Protein AF-A0A522XCS1-F1 (afdb_monomer_lite)

Radius of gyration: 33.71 Å; chains: 1; bounding box: 121×77×87 Å

Sequence (457 aa):
MLNLFALNLSALKPSALKLSVLMSLMALTACANGPDGQSLEDSFAADPQLERSTPSPQPTETAAIPDAPELERLPPELPQYQPATWLETTELNGDRLRSRWQSDDPAEVIAEFYRGRLQGDNWQLDRDETEGETLQLAATGRINGQDWPLTVEIRPQNSETTGEDSTAEAENTTEIELTYPSSPSTLSQTDPEDNQTPQASPTPDNPAENPEPQATPSPPDQQPSQTTEFSDLDNVSDPLTPYVQDVAQLGILSPVQGDRFGPEEAMTRRDYARWLMQANNRFYADQSVQQLRQPRDSSEPAFQDMPRSHPDFAVVQGLAEAGIIPSPLSESPMSGNDTGSGATTALFRPDDPLLREDLLHWKVPLDVRRGLPDATVEAIEETWGFQDATRISAEALDAVLADFENGEHSNIRRVFGYTTLLQPKKPVTRAEAASSLWSFGYQDEVRSASDLIENEN

pLDDT: mean 75.57, std 25.11, range [25.02, 98.88]

Secondary structure (DSSP, 8-state):
---------------S--SSSSSSS-S----S--TTSHHHHTTSSPPTTGGG----------PPPP---TT-S--TTS---SS-EEEEEEEETTTEEEEEEEESS-HHHHHHHHHHHHTSTTEEEEEEEEETTEEEEEEEEEETTEEEEEEEEEEEEE-----SS------EEEEEEEEEESSS----------------------------PPPPPPP-----------TTGGGS-TTTHHHHHHHHHTT----SBTTB--TTSBPBHHHHHHHHHHHHHHHTTT-TTTSPPPPPTTPPPSSTTS-TTSTTHHHHHHHHHTTSS--TTTS-S------S---------TTSBPBHHHHHHHHHHHHH-SPPPP--HHHHHHHH--TTGGGS-HHHHHHHHHHHHTGGG-HHHHHH-S-S---TTSBPBHHHHHHHTTEE-SGGG-EEHHHHHHHH-

Foldseek 3Di:
DDDDDDDDDPDDDDDDDPPDPPPDPDDDPDDDDDPVPVVVVVVPDDDPVVVPDDDDDDDDDDPDPPDDDPQQDDDPPDDDDPPWAWDDWDDDPDQKIKTKIKALDDLVVVVVSCVVVQVDPFKPWPDWDDDDQKTKTWIWGQDPNATKIKIKIKHWDWDPPPDPDDPDDTRTMMMIMMMIGNDGDDPPPDDDDDDDDDDDDDDDDDDDDDDDDDDDDDDDDDDPLDLQQAPCLVVADPLLSVLLVLLSRLSLADAPDDRHRQQFDFDFLLSLLSSLLSLQCLLCVVPPVLHQDFDDPPDDQQAPQQHPPDPSNRSVSSLVCVVLADTPVPDDPPPPDPPDDDPPRDHSRRGDGQFLLSLLSNLQCSQAVDDFDQFDLVLLCVQQVAPVSVVRDNSSRSSSNSLSQLPPLRLCCSQVNRDNHSRRGDGGGSSSSSRSSQWGYGHPPIDGSVNSVVVVD

Structure (mmCIF, N/CA/C/O backbone):
data_AF-A0A522XCS1-F1
#
_entry.id   AF-A0A522XCS1-F1
#
loop_
_atom_site.group_PDB
_atom_site.id
_atom_site.type_symbol
_atom_site.label_atom_id
_atom_site.label_alt_id
_atom_site.label_comp_id
_atom_site.label_asym_id
_atom_site.label_entity_id
_atom_site.label_seq_id
_atom_site.pdbx_PDB_ins_code
_atom_site.Cartn_x
_atom_site.Cartn_y
_atom_site.Cartn_z
_atom_site.occupancy
_atom_site.B_iso_or_equiv
_atom_site.auth_seq_id
_atom_site.auth_comp_id
_atom_site.auth_asym_id
_atom_site.auth_atom_id
_atom_site.pdbx_PDB_model_num
ATOM 1 N N . MET A 1 1 ? -45.818 -23.229 41.587 1.00 43.88 1 MET A N 1
ATOM 2 C CA . MET A 1 1 ? -46.953 -23.869 40.892 1.00 43.88 1 MET A CA 1
ATOM 3 C C . MET A 1 1 ? -47.775 -22.765 40.241 1.00 43.88 1 MET A C 1
ATOM 5 O O . MET A 1 1 ? -48.538 -22.112 40.935 1.00 43.88 1 MET A O 1
ATOM 9 N N . LEU A 1 2 ? -47.555 -22.486 38.958 1.00 34.84 2 LEU A N 1
ATOM 10 C CA . LEU A 1 2 ? -48.484 -21.715 38.131 1.00 34.84 2 LEU A CA 1
ATOM 11 C C . LEU A 1 2 ? -48.204 -22.083 36.677 1.00 34.84 2 LEU A C 1
ATOM 13 O O . LEU A 1 2 ? -47.075 -21.991 36.205 1.00 34.84 2 LEU A O 1
ATOM 17 N N . ASN A 1 3 ? -49.241 -22.629 36.059 1.00 35.62 3 ASN A N 1
ATOM 18 C CA . ASN A 1 3 ? -49.248 -23.285 34.768 1.00 35.62 3 ASN A CA 1
ATOM 19 C C . ASN A 1 3 ? -49.926 -22.358 33.753 1.00 35.62 3 ASN A C 1
ATOM 21 O O . ASN A 1 3 ? -50.921 -21.729 34.099 1.00 35.62 3 ASN A O 1
ATOM 25 N N . LEU A 1 4 ? -49.378 -22.366 32.534 1.00 40.69 4 LEU A N 1
ATOM 26 C CA . LEU A 1 4 ? -49.981 -22.130 31.215 1.00 40.69 4 LEU A CA 1
ATOM 27 C C . LEU A 1 4 ? -51.059 -21.045 31.044 1.00 40.69 4 LEU A C 1
ATOM 29 O O . LEU A 1 4 ? -52.153 -21.174 31.569 1.00 40.69 4 LEU A O 1
ATOM 33 N N . PHE A 1 5 ? -50.842 -20.166 30.060 1.00 39.16 5 PHE A N 1
ATOM 34 C CA . PHE A 1 5 ? -51.732 -20.085 28.892 1.00 39.16 5 PHE A CA 1
ATOM 35 C C . PHE A 1 5 ? -50.957 -19.569 27.670 1.00 39.16 5 PHE A C 1
ATOM 37 O O . PHE A 1 5 ? -50.432 -18.459 27.666 1.00 39.16 5 PHE A O 1
ATOM 44 N N . ALA A 1 6 ? -50.878 -20.415 26.643 1.00 42.06 6 ALA A N 1
ATOM 45 C CA . ALA A 1 6 ? -50.411 -20.077 25.307 1.00 42.06 6 ALA A CA 1
ATOM 46 C C . ALA A 1 6 ? -51.570 -19.464 24.507 1.00 42.06 6 ALA A C 1
ATOM 48 O O . ALA A 1 6 ? -52.688 -19.979 24.554 1.00 42.06 6 ALA A O 1
ATOM 49 N N . LEU A 1 7 ? -51.297 -18.404 23.745 1.00 35.81 7 LEU A N 1
ATOM 50 C CA . LEU A 1 7 ? -52.217 -17.850 22.754 1.00 35.81 7 LEU A CA 1
ATOM 51 C C . LEU A 1 7 ? -51.561 -17.931 21.379 1.00 35.81 7 LEU A C 1
ATOM 53 O O . LEU A 1 7 ? -50.531 -17.321 21.113 1.00 35.81 7 LEU A O 1
ATOM 57 N N . ASN A 1 8 ? -52.188 -18.739 20.534 1.00 37.78 8 ASN A N 1
ATOM 58 C CA . ASN A 1 8 ? -51.898 -18.935 19.128 1.00 37.78 8 ASN A CA 1
ATOM 59 C C . ASN A 1 8 ? -53.018 -18.221 18.360 1.00 37.78 8 ASN A C 1
ATOM 61 O O . ASN A 1 8 ? -54.185 -18.554 18.567 1.00 37.78 8 ASN A O 1
ATOM 65 N N . LEU A 1 9 ? -52.694 -17.239 17.517 1.00 34.12 9 LEU A N 1
ATOM 66 C CA . LEU A 1 9 ? -53.664 -16.581 16.637 1.00 34.12 9 LEU A CA 1
ATOM 67 C C . LEU A 1 9 ? -53.094 -16.501 15.214 1.00 34.12 9 LEU A C 1
ATOM 69 O O . LEU A 1 9 ? -52.564 -15.488 14.774 1.00 34.12 9 LEU A O 1
ATOM 73 N N . SER A 1 10 ? -53.216 -17.615 14.495 1.00 35.94 10 SER A N 1
ATOM 74 C CA . SER A 1 10 ? -53.101 -17.674 13.037 1.00 35.94 10 SER A CA 1
ATOM 75 C C . SER A 1 10 ? -54.501 -17.833 12.454 1.00 35.94 10 SER A C 1
ATOM 77 O O . SER A 1 10 ? -55.007 -18.949 12.412 1.00 35.94 10 SER A O 1
ATOM 79 N N . ALA A 1 11 ? -55.141 -16.741 12.031 1.00 40.81 11 ALA A N 1
ATOM 80 C CA . ALA A 1 11 ? -56.249 -16.770 11.071 1.00 40.81 11 ALA A CA 1
ATOM 81 C C . ALA A 1 11 ? -56.693 -15.348 10.716 1.00 40.81 11 ALA A C 1
ATOM 83 O O . ALA A 1 11 ? -57.518 -14.789 11.421 1.00 40.81 11 ALA A O 1
ATOM 84 N N . LEU A 1 12 ? -56.215 -14.795 9.600 1.00 35.31 12 LEU A N 1
ATOM 85 C CA . LEU A 1 12 ? -57.027 -13.949 8.717 1.00 35.31 12 LEU A CA 1
ATOM 86 C C . LEU A 1 12 ? -56.322 -13.822 7.360 1.00 35.31 12 LEU A C 1
ATOM 88 O O . LEU A 1 12 ? -55.180 -13.386 7.253 1.00 35.31 12 LEU A O 1
ATOM 92 N N . LYS A 1 13 ? -57.017 -14.290 6.324 1.00 41.56 13 LYS A N 1
ATOM 93 C CA . LYS A 1 13 ? -56.636 -14.280 4.906 1.00 41.56 13 LYS A CA 1
ATOM 94 C C . LYS A 1 13 ? -57.627 -13.363 4.149 1.00 41.56 13 LYS A C 1
ATOM 96 O O . LYS A 1 13 ? -58.605 -12.917 4.744 1.00 41.56 13 LYS A O 1
ATOM 101 N N . PRO A 1 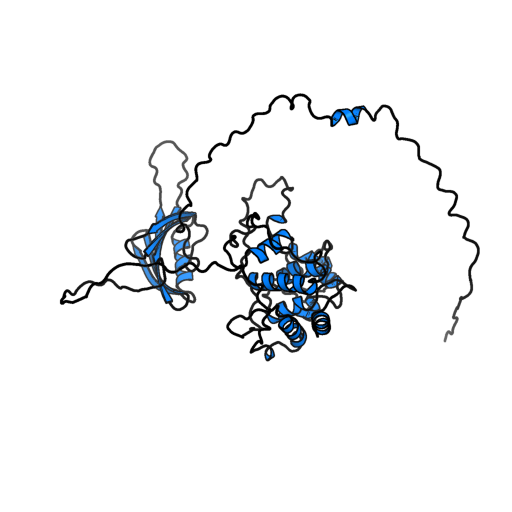14 ? -57.388 -13.032 2.870 1.00 47.69 14 PRO A N 1
ATOM 102 C CA . PRO A 1 14 ? -57.199 -11.662 2.414 1.00 47.69 14 PRO A CA 1
ATOM 103 C C . PRO A 1 14 ? -58.342 -11.207 1.502 1.00 47.69 14 PRO A C 1
ATOM 105 O O . PRO A 1 14 ? -58.661 -11.886 0.534 1.00 47.69 14 PRO A O 1
ATOM 108 N N . SER A 1 15 ? -58.938 -10.045 1.744 1.00 44.09 15 SER A N 1
ATOM 109 C CA . SER A 1 15 ? -59.694 -9.329 0.711 1.00 44.09 15 SER A CA 1
ATOM 110 C C . SER A 1 15 ? -60.106 -7.960 1.231 1.00 44.09 15 SER A C 1
ATOM 112 O O . SER A 1 15 ? -60.342 -7.811 2.423 1.00 44.09 15 SER A O 1
ATOM 114 N N . ALA A 1 16 ? -60.250 -7.003 0.318 1.00 41.75 16 ALA A N 1
ATOM 115 C CA . ALA A 1 16 ? -60.700 -5.628 0.549 1.00 41.75 16 ALA A CA 1
ATOM 116 C C . ALA A 1 16 ? -59.647 -4.633 1.073 1.00 41.75 16 ALA A C 1
ATOM 118 O O . ALA A 1 16 ? -59.828 -4.001 2.104 1.00 41.75 16 ALA A O 1
ATOM 119 N N . LEU A 1 17 ? -58.595 -4.398 0.280 1.00 37.94 17 LEU A N 1
ATOM 120 C CA . LEU A 1 17 ? -58.025 -3.045 0.163 1.00 37.94 17 LEU A CA 1
ATOM 121 C C . LEU A 1 17 ? -57.317 -2.828 -1.190 1.00 37.94 17 LEU A C 1
ATOM 123 O O . LEU A 1 17 ? -56.208 -2.316 -1.270 1.00 37.94 17 LEU A O 1
ATOM 127 N N . LYS A 1 18 ? -57.951 -3.245 -2.292 1.00 43.06 18 LYS A N 1
ATOM 128 C CA . LYS A 1 18 ? -57.577 -2.817 -3.651 1.00 43.06 18 LYS A CA 1
ATOM 129 C C . LYS A 1 18 ? -58.656 -1.883 -4.189 1.00 43.06 18 LYS A C 1
ATOM 131 O O . LYS A 1 18 ? -59.410 -2.269 -5.071 1.00 43.06 18 LYS A O 1
ATOM 136 N N . LEU A 1 19 ? -58.772 -0.690 -3.607 1.00 39.28 19 LEU A N 1
ATOM 137 C CA . LEU A 1 19 ? -59.541 0.416 -4.192 1.00 39.28 19 LEU A CA 1
ATOM 138 C C . LEU A 1 19 ? -59.172 1.767 -3.547 1.00 39.28 19 LEU A C 1
ATOM 140 O O . LEU A 1 19 ? -60.038 2.473 -3.052 1.00 39.28 19 LEU A O 1
ATOM 144 N N . SER A 1 20 ? -57.880 2.115 -3.495 1.00 41.56 20 SER A N 1
ATOM 145 C CA . SER A 1 20 ? -57.455 3.431 -2.971 1.00 41.56 20 SER A CA 1
ATOM 146 C C . SER A 1 20 ? -56.215 4.035 -3.647 1.00 41.56 20 SER A C 1
ATOM 148 O O . SER A 1 20 ? -55.610 4.945 -3.100 1.00 41.56 20 SER A O 1
ATOM 150 N N . VAL A 1 21 ? -55.835 3.566 -4.844 1.00 44.75 21 VAL A N 1
ATOM 151 C CA . VAL A 1 21 ? -54.638 4.061 -5.572 1.00 44.75 21 VAL A CA 1
ATOM 152 C C . VAL A 1 21 ? -54.988 4.766 -6.894 1.00 44.75 21 VAL A C 1
ATOM 154 O O . VAL A 1 21 ? -54.113 5.228 -7.612 1.00 44.75 21 VAL A O 1
ATOM 157 N N . LEU A 1 22 ? -56.272 4.954 -7.211 1.00 41.50 22 LEU A N 1
ATOM 158 C CA . LEU A 1 22 ? -56.692 5.598 -8.463 1.00 41.50 22 LEU A CA 1
ATOM 159 C C . LEU A 1 22 ? -57.572 6.837 -8.231 1.00 41.50 22 LEU A C 1
ATOM 161 O O . LEU A 1 22 ? -58.626 6.972 -8.840 1.00 41.50 22 LEU A O 1
ATOM 165 N N . MET A 1 23 ? -57.175 7.725 -7.311 1.00 42.62 23 MET A N 1
ATOM 166 C CA . MET A 1 23 ? -57.792 9.058 -7.178 1.00 42.62 23 MET A CA 1
ATOM 167 C C . MET A 1 23 ? -56.912 10.081 -6.424 1.00 42.62 23 MET A C 1
ATOM 169 O O . MET A 1 23 ? -57.418 10.873 -5.642 1.00 42.62 23 MET A O 1
ATOM 173 N N . SER A 1 24 ? -55.592 10.079 -6.656 1.00 40.97 24 SER A N 1
ATOM 174 C CA . SER A 1 24 ? -54.694 11.163 -6.187 1.00 40.97 24 SER A CA 1
ATOM 175 C C . SER A 1 24 ? -53.725 11.693 -7.255 1.00 40.97 24 SER A C 1
ATOM 177 O O . SER A 1 24 ? -52.901 12.550 -6.957 1.00 40.97 24 SER A O 1
ATOM 179 N N . LEU A 1 25 ? -53.838 11.255 -8.514 1.00 46.44 25 LEU A N 1
ATOM 180 C CA . LEU A 1 25 ? -53.206 11.932 -9.651 1.00 46.44 25 LEU A CA 1
ATOM 181 C C . LEU A 1 25 ? -54.245 12.850 -10.299 1.00 46.44 25 LEU A C 1
ATOM 183 O O . LEU A 1 25 ? -54.988 12.367 -11.142 1.00 46.44 25 LEU A O 1
ATOM 187 N N . MET A 1 26 ? -54.340 14.109 -9.859 1.00 48.94 26 MET A N 1
ATOM 188 C CA . MET A 1 26 ? -54.842 15.287 -10.606 1.00 48.94 26 MET A CA 1
ATOM 189 C C . MET A 1 26 ? -55.019 16.467 -9.634 1.00 48.94 26 MET A C 1
ATOM 191 O O . MET A 1 26 ? -56.130 16.879 -9.320 1.00 48.94 26 MET A O 1
ATOM 195 N N . ALA A 1 27 ? -53.914 17.011 -9.131 1.00 47.88 27 ALA A N 1
ATOM 196 C CA . ALA A 1 27 ? -53.851 18.383 -8.634 1.00 47.88 27 ALA A CA 1
ATOM 197 C C . ALA A 1 27 ? -52.379 18.806 -8.592 1.00 47.88 27 ALA A C 1
ATOM 199 O O . ALA A 1 27 ? -51.553 18.045 -8.103 1.00 47.88 27 ALA A O 1
ATOM 200 N N . LEU A 1 28 ? -52.094 20.025 -9.062 1.00 46.47 28 LEU A N 1
ATOM 201 C CA . LEU A 1 28 ? -50.783 20.699 -9.104 1.00 46.47 28 LEU A CA 1
ATOM 202 C C . LEU A 1 28 ? -49.920 20.471 -10.364 1.00 46.47 28 LEU A C 1
ATOM 204 O O . LEU A 1 28 ? -48.710 20.305 -10.289 1.00 46.47 28 LEU A O 1
ATOM 208 N N . THR A 1 29 ? -50.522 20.609 -11.549 1.00 47.81 29 THR A N 1
ATOM 209 C CA . THR A 1 29 ? -49.848 21.237 -12.704 1.00 47.81 29 THR A CA 1
ATOM 210 C C . THR A 1 29 ? -50.470 22.610 -12.937 1.00 47.81 29 THR A C 1
ATOM 212 O O . THR A 1 29 ? -51.380 22.765 -13.748 1.00 47.81 29 THR A O 1
ATOM 215 N N . ALA A 1 30 ? -50.026 23.598 -12.168 1.00 42.16 30 ALA A N 1
ATOM 216 C CA . ALA A 1 30 ? -50.293 25.010 -12.418 1.00 42.16 30 ALA A CA 1
ATOM 217 C C . ALA A 1 30 ? -49.232 25.827 -11.675 1.00 42.16 30 ALA A C 1
ATOM 219 O O . ALA A 1 30 ? -49.347 25.984 -10.467 1.00 42.16 30 ALA A O 1
ATOM 220 N N . CYS A 1 31 ? -48.180 26.227 -12.400 1.00 49.28 31 CYS A N 1
ATOM 221 C CA . CYS A 1 31 ? -47.328 27.413 -12.206 1.00 49.28 31 CYS A CA 1
ATOM 222 C C . CYS A 1 31 ? -46.035 27.230 -13.021 1.00 49.28 31 CYS A C 1
ATOM 224 O O . CYS A 1 31 ? -44.978 26.940 -12.479 1.00 49.28 31 CYS A O 1
ATOM 226 N N . ALA A 1 32 ? -46.129 27.370 -14.342 1.00 41.56 32 ALA A N 1
ATOM 227 C CA . ALA A 1 32 ? -44.970 27.546 -15.219 1.00 41.56 32 ALA A CA 1
ATOM 228 C C . ALA A 1 32 ? -45.423 28.373 -16.428 1.00 41.56 32 ALA A C 1
ATOM 230 O O . ALA A 1 32 ? -45.635 27.837 -17.507 1.00 41.56 32 ALA A O 1
ATOM 231 N N . ASN A 1 33 ? -45.768 29.637 -16.168 1.00 52.97 33 ASN A N 1
ATOM 232 C CA . ASN A 1 33 ? -45.881 30.735 -17.139 1.00 52.97 33 ASN A CA 1
ATOM 233 C C . ASN A 1 33 ? -46.353 31.984 -16.384 1.00 52.97 33 ASN A C 1
ATOM 235 O O . ASN A 1 33 ? -47.511 32.394 -16.466 1.00 52.97 33 ASN A O 1
ATOM 239 N N . GLY A 1 34 ? -45.451 32.534 -15.572 1.00 54.25 34 GLY A N 1
ATOM 240 C CA . GLY A 1 34 ? -45.577 33.874 -15.008 1.00 54.25 34 GLY A CA 1
ATOM 241 C C . GLY A 1 34 ? -44.622 34.826 -15.739 1.00 54.25 34 GLY A C 1
ATOM 242 O O . GLY A 1 34 ? -43.565 34.378 -16.183 1.00 54.25 34 GLY A O 1
ATOM 243 N N . PRO A 1 35 ? -44.962 36.119 -15.868 1.00 53.69 35 PRO A N 1
ATOM 244 C CA . PRO A 1 35 ? -44.154 37.116 -16.582 1.00 53.69 35 PRO A CA 1
ATOM 245 C C . PRO A 1 35 ? -42.778 37.414 -15.949 1.00 53.69 35 PRO A C 1
ATOM 247 O O . PRO A 1 35 ? -42.005 38.166 -16.530 1.00 53.69 35 PRO A O 1
ATOM 250 N N . ASP A 1 36 ? -42.439 36.788 -14.818 1.00 55.38 36 ASP A N 1
ATOM 251 C CA . ASP A 1 36 ? -41.151 36.946 -14.127 1.00 55.38 36 ASP A CA 1
ATOM 252 C C . ASP A 1 36 ? -40.065 35.948 -14.592 1.00 55.38 36 ASP A C 1
ATOM 254 O O . ASP A 1 36 ? -38.941 35.991 -14.105 1.00 55.38 36 ASP A O 1
ATOM 258 N N . GLY A 1 37 ? -40.373 35.042 -15.532 1.00 51.59 37 GLY A N 1
ATOM 259 C CA . GLY A 1 37 ? -39.396 34.083 -16.076 1.00 51.59 37 GLY A CA 1
ATOM 260 C C . GLY A 1 37 ? -38.444 34.669 -17.127 1.00 51.59 37 GLY A C 1
ATOM 261 O O . GLY A 1 37 ? -37.319 34.202 -17.259 1.00 51.59 37 GLY A O 1
ATOM 262 N N . GLN A 1 38 ? -38.859 35.724 -17.838 1.00 54.50 38 GLN A N 1
ATOM 263 C CA . GLN A 1 38 ? -38.049 36.339 -18.902 1.00 54.50 38 GLN A CA 1
ATOM 264 C C . GLN A 1 38 ? -36.888 37.192 -18.371 1.00 54.50 38 GLN A C 1
ATOM 266 O O . GLN A 1 38 ? -35.877 37.328 -19.047 1.00 54.50 38 GLN A O 1
ATOM 271 N N . SER A 1 39 ? -36.980 37.720 -17.147 1.00 57.03 39 SER A N 1
ATOM 272 C CA . SER A 1 39 ? -35.926 38.565 -16.565 1.00 57.03 39 SER A CA 1
ATOM 273 C C . SER A 1 39 ? -34.716 37.779 -16.051 1.00 57.03 39 SER A C 1
ATOM 275 O O . SER A 1 39 ? -33.644 38.356 -15.881 1.00 57.03 39 SER A O 1
ATOM 277 N N . LEU A 1 40 ? -34.864 36.471 -15.816 1.00 55.09 40 LEU A N 1
ATOM 278 C CA . LEU A 1 40 ? -33.759 35.594 -15.419 1.00 55.09 40 LEU A CA 1
ATOM 279 C C . LEU A 1 40 ? -33.036 35.001 -16.633 1.00 55.09 40 LEU A C 1
ATOM 281 O O . LEU A 1 40 ? -31.820 34.832 -16.581 1.00 55.09 40 LEU A O 1
ATOM 285 N N . GLU A 1 41 ? -33.745 34.758 -17.738 1.00 57.00 41 GLU A N 1
ATOM 286 C CA . GLU A 1 41 ? -33.151 34.266 -18.991 1.00 57.00 41 GLU A CA 1
ATOM 287 C C . GLU A 1 41 ? -32.234 35.322 -19.640 1.00 57.00 41 GLU A C 1
ATOM 289 O O . GLU A 1 41 ? -31.150 34.992 -20.117 1.00 57.00 41 GLU A O 1
ATOM 294 N N . ASP A 1 42 ? -32.582 36.608 -19.520 1.00 58.47 42 ASP A N 1
ATOM 295 C CA . ASP A 1 42 ? -31.749 37.730 -19.979 1.00 58.47 42 ASP A CA 1
ATOM 296 C C . ASP A 1 42 ? -30.497 37.968 -19.106 1.00 58.47 42 ASP A C 1
ATOM 298 O O . ASP A 1 42 ? -29.558 38.633 -19.540 1.00 58.47 42 ASP A O 1
ATOM 302 N N . SER A 1 43 ? -30.437 37.407 -17.889 1.00 62.47 43 SER A N 1
ATOM 303 C CA . SER A 1 43 ? -29.285 37.567 -16.979 1.00 62.47 43 SER A CA 1
ATOM 304 C C . SER A 1 43 ? -28.119 36.607 -17.259 1.00 62.47 43 SER A C 1
ATOM 306 O O . SER A 1 43 ? -27.015 36.826 -16.763 1.00 62.47 43 SER A O 1
ATOM 308 N N . PHE A 1 44 ? -28.345 35.579 -18.087 1.00 56.91 44 PHE A N 1
ATOM 309 C CA . PHE A 1 44 ? -27.326 34.614 -18.523 1.00 56.91 44 PHE A CA 1
ATOM 310 C C . PHE A 1 44 ? -26.952 34.755 -20.006 1.00 56.91 44 PHE A C 1
ATOM 312 O O . PHE A 1 44 ? -26.154 33.968 -20.519 1.00 56.91 44 PHE A O 1
ATOM 319 N N . ALA A 1 45 ? -27.504 35.748 -20.709 1.00 65.56 45 ALA A N 1
ATOM 320 C CA . ALA A 1 45 ? -27.096 36.045 -22.073 1.00 65.56 45 ALA A CA 1
ATOM 321 C C . ALA A 1 45 ? -25.646 36.562 -22.089 1.00 65.56 45 ALA A C 1
ATOM 323 O O . ALA A 1 45 ? -25.275 37.448 -21.318 1.00 65.56 45 ALA A O 1
ATOM 324 N N . ALA A 1 46 ? -24.818 35.987 -22.963 1.00 56.69 46 ALA A N 1
ATOM 325 C CA . ALA A 1 46 ? -23.423 36.379 -23.118 1.00 56.69 46 ALA A CA 1
ATOM 326 C C . ALA A 1 46 ? -23.302 37.862 -23.515 1.00 56.69 46 ALA A C 1
ATOM 328 O O . ALA A 1 46 ? -24.066 38.352 -24.347 1.00 56.69 46 ALA A O 1
ATOM 329 N N . ASP A 1 47 ? -22.324 38.559 -22.929 1.00 55.41 47 ASP A N 1
ATOM 330 C CA . ASP A 1 47 ? -22.048 39.972 -23.201 1.00 55.41 47 ASP A CA 1
ATOM 331 C C . ASP A 1 47 ? -21.748 40.193 -24.704 1.00 55.41 47 ASP A C 1
ATOM 333 O O . ASP A 1 47 ? -20.739 39.689 -25.216 1.00 55.41 47 ASP A O 1
ATOM 337 N N . PRO A 1 48 ? -22.580 40.965 -25.434 1.00 56.91 48 PRO A N 1
ATOM 338 C CA . PRO A 1 48 ? -22.428 41.188 -26.871 1.00 56.91 48 PRO A CA 1
ATOM 339 C C . PRO A 1 48 ? -21.208 42.052 -27.249 1.00 56.91 48 PRO A C 1
ATOM 341 O O . PRO A 1 48 ? -20.997 42.328 -28.433 1.00 56.91 48 PRO A O 1
ATOM 344 N N . GLN A 1 49 ? -20.386 42.495 -26.290 1.00 49.16 49 GLN A N 1
ATOM 345 C CA . GLN A 1 49 ? -19.127 43.195 -26.569 1.00 49.16 49 GLN A CA 1
ATOM 346 C C . GLN A 1 49 ? -17.916 42.267 -26.779 1.00 49.16 49 GLN A C 1
ATOM 348 O O . GLN A 1 49 ? -16.885 42.739 -27.261 1.00 49.16 49 GLN A O 1
ATOM 353 N N . LEU A 1 50 ? -18.024 40.959 -26.511 1.00 46.53 50 LEU A N 1
ATOM 354 C CA . LEU A 1 50 ? -16.909 40.013 -26.694 1.00 46.53 50 LEU A CA 1
ATOM 355 C C . LEU A 1 50 ? -16.769 39.461 -28.128 1.00 46.53 50 LEU A C 1
ATOM 357 O O . LEU A 1 50 ? -15.730 38.899 -28.462 1.00 46.53 50 LEU A O 1
ATOM 361 N N . GLU A 1 51 ? -17.732 39.704 -29.026 1.00 44.53 51 GLU A N 1
ATOM 362 C CA . GLU A 1 51 ? -17.644 39.282 -30.440 1.00 44.53 51 GLU A CA 1
ATOM 363 C C . GLU A 1 51 ? -16.771 40.195 -31.330 1.00 44.53 51 GLU A C 1
ATOM 365 O O . GLU A 1 51 ? -16.712 40.017 -32.547 1.00 44.53 51 GLU A O 1
ATOM 370 N N . ARG A 1 52 ? -16.087 41.201 -30.763 1.00 45.72 52 ARG A N 1
ATOM 371 C CA . ARG A 1 52 ? -15.303 42.182 -31.545 1.00 45.72 52 ARG A CA 1
ATOM 372 C C . ARG A 1 52 ? -13.801 42.211 -31.292 1.00 45.72 52 ARG A C 1
ATOM 374 O O . ARG A 1 52 ? -13.133 43.103 -31.812 1.00 45.72 52 ARG A O 1
ATOM 381 N N . SER A 1 53 ? -13.254 41.216 -30.601 1.00 36.41 53 SER A N 1
ATOM 382 C CA . SER A 1 53 ? -11.812 41.143 -30.357 1.00 36.41 53 SER A CA 1
ATOM 383 C C . SER A 1 53 ? -11.282 39.726 -30.549 1.00 36.41 53 SER A C 1
ATOM 385 O O . SER A 1 53 ? -10.996 39.021 -29.591 1.00 36.41 53 SER A O 1
ATOM 387 N N . THR A 1 54 ? -11.108 39.313 -31.802 1.00 38.25 54 THR A N 1
ATOM 388 C CA . THR A 1 54 ? -10.187 38.223 -32.151 1.00 38.25 54 THR A CA 1
ATOM 389 C C . THR A 1 54 ? -8.798 38.797 -32.427 1.00 38.25 54 THR A C 1
ATOM 391 O O . THR A 1 54 ? -8.610 39.406 -33.485 1.00 38.25 54 THR A O 1
ATOM 394 N N . PRO A 1 55 ? -7.786 38.569 -31.574 1.00 36.84 55 PRO A N 1
ATOM 395 C CA . PRO A 1 55 ? -6.428 38.424 -32.052 1.00 36.84 55 PRO A CA 1
ATOM 396 C C . PRO A 1 55 ? -6.226 36.962 -32.470 1.00 36.84 55 PRO A C 1
ATOM 398 O O . PRO A 1 55 ? -6.370 36.033 -31.680 1.00 36.84 55 PRO A O 1
ATOM 401 N N . SER A 1 56 ? -5.920 36.765 -33.748 1.00 36.50 56 SER A N 1
ATOM 402 C CA . SER A 1 56 ? -5.454 35.486 -34.282 1.00 36.50 56 SER A CA 1
ATOM 403 C C . SER A 1 56 ? -4.064 35.190 -33.698 1.00 36.50 56 SER A C 1
ATOM 405 O O . SER A 1 56 ? -3.180 36.033 -33.869 1.00 36.50 56 SER A O 1
ATOM 407 N N . PRO A 1 57 ? -3.810 34.043 -33.042 1.00 32.03 57 PRO A N 1
ATOM 408 C CA . PRO A 1 57 ? -2.451 33.676 -32.680 1.00 32.03 57 PRO A CA 1
ATOM 409 C C . PRO A 1 57 ? -1.717 33.200 -33.939 1.00 32.03 57 PRO A C 1
ATOM 411 O O . PRO A 1 57 ? -2.042 32.176 -34.539 1.00 32.03 57 PRO A O 1
ATOM 414 N N . GLN A 1 58 ? -0.747 34.002 -34.367 1.00 33.56 58 GLN A N 1
ATOM 415 C CA . GLN A 1 58 ? 0.338 33.590 -35.254 1.00 33.56 58 GLN A CA 1
ATOM 416 C C . GLN A 1 58 ? 1.321 32.735 -34.423 1.00 33.56 58 GLN A C 1
ATOM 418 O O . GLN A 1 58 ? 1.432 32.980 -33.219 1.00 33.56 58 GLN A O 1
ATOM 423 N N . PRO A 1 59 ? 2.022 31.741 -34.999 1.00 31.73 59 PRO A N 1
ATOM 424 C CA . PRO A 1 59 ? 2.915 30.887 -34.230 1.00 31.73 59 PRO A CA 1
ATOM 425 C C . PRO A 1 59 ? 4.121 31.712 -33.780 1.00 31.73 59 PRO A C 1
ATOM 427 O O . PRO A 1 59 ? 4.941 32.119 -34.602 1.00 31.73 59 PRO A O 1
ATOM 430 N N . THR A 1 60 ? 4.210 31.971 -32.478 1.00 28.50 60 THR A N 1
ATOM 431 C CA . THR A 1 60 ? 5.456 32.403 -31.854 1.00 28.50 60 THR A CA 1
ATOM 432 C C . THR A 1 60 ? 6.265 31.149 -31.579 1.00 28.50 60 THR A C 1
ATOM 434 O O . THR A 1 60 ? 5.877 30.295 -30.787 1.00 28.50 60 THR A O 1
ATOM 437 N N . GLU A 1 61 ? 7.369 31.043 -32.299 1.00 37.62 61 GLU A N 1
ATOM 438 C CA . GLU A 1 61 ? 8.484 30.149 -32.041 1.00 37.62 61 GLU A CA 1
ATOM 439 C C . GLU A 1 61 ? 8.961 30.380 -30.596 1.00 37.62 61 GLU A C 1
ATOM 441 O O . GLU A 1 61 ? 9.654 31.353 -30.296 1.00 37.62 61 GLU A O 1
ATOM 446 N N . THR A 1 62 ? 8.509 29.535 -29.667 1.00 27.02 62 THR A N 1
ATOM 447 C CA . THR A 1 62 ? 9.094 29.463 -28.328 1.00 27.02 62 THR A CA 1
ATOM 448 C C . THR A 1 62 ? 10.466 28.837 -28.493 1.00 27.02 62 THR A C 1
ATOM 450 O O . THR A 1 62 ? 10.585 27.662 -28.839 1.00 27.02 62 THR A O 1
ATOM 453 N N . ALA A 1 63 ? 11.496 29.657 -28.292 1.00 28.41 63 ALA A N 1
ATOM 454 C CA . ALA A 1 63 ? 12.869 29.209 -28.176 1.00 28.41 63 ALA A CA 1
ATOM 455 C C . ALA A 1 63 ? 12.935 28.028 -27.200 1.00 28.41 63 ALA A C 1
ATOM 457 O O . ALA A 1 63 ? 12.429 28.114 -26.080 1.00 28.41 63 ALA A O 1
ATOM 458 N N . ALA A 1 64 ? 13.543 26.933 -27.654 1.00 27.67 64 ALA A N 1
ATOM 459 C CA . ALA A 1 64 ? 13.909 25.818 -26.804 1.00 27.67 64 ALA A CA 1
ATOM 460 C C . ALA A 1 64 ? 14.712 26.356 -25.615 1.00 27.67 64 ALA A C 1
ATOM 462 O O . ALA A 1 64 ? 15.778 26.948 -25.794 1.00 27.67 64 ALA A O 1
ATOM 463 N N . ILE A 1 65 ? 14.180 26.165 -24.412 1.00 28.06 65 ILE A N 1
ATOM 464 C CA . ILE A 1 65 ? 15.012 26.144 -23.218 1.00 28.06 65 ILE A CA 1
ATOM 465 C C . ILE A 1 65 ? 15.762 24.809 -23.321 1.00 28.06 65 ILE A C 1
ATOM 467 O O . ILE A 1 65 ? 15.098 23.776 -23.414 1.00 28.06 65 ILE A O 1
ATOM 471 N N . PRO A 1 66 ? 17.099 24.807 -23.438 1.00 31.39 66 PRO A N 1
ATOM 472 C CA . PRO A 1 66 ? 17.858 23.566 -23.489 1.00 31.39 66 PRO A CA 1
ATOM 473 C C . PRO A 1 66 ? 17.695 22.817 -22.161 1.00 31.39 66 PRO A C 1
ATOM 475 O O . PRO A 1 66 ? 17.628 23.458 -21.111 1.00 31.39 66 PRO A O 1
ATOM 478 N N . ASP A 1 67 ? 17.618 21.485 -22.240 1.00 38.34 67 ASP A N 1
ATOM 479 C CA . ASP A 1 67 ? 17.639 20.574 -21.093 1.00 38.34 67 ASP A CA 1
ATOM 480 C C . ASP A 1 67 ? 18.687 21.027 -20.071 1.00 38.34 67 ASP A C 1
ATOM 482 O O . ASP A 1 67 ? 19.861 21.226 -20.406 1.00 38.34 67 ASP A O 1
ATOM 486 N N . ALA A 1 68 ? 18.250 21.222 -18.828 1.00 29.05 68 ALA A N 1
ATOM 487 C CA . ALA A 1 68 ? 19.168 21.416 -17.724 1.00 29.05 68 ALA A CA 1
ATOM 488 C C . ALA A 1 68 ? 19.879 20.071 -17.449 1.00 29.05 68 ALA A C 1
ATOM 490 O O . ALA A 1 68 ? 19.248 19.014 -17.540 1.00 29.05 68 ALA A O 1
ATOM 491 N N . PRO A 1 69 ? 21.205 20.079 -17.244 1.00 34.78 69 PRO A N 1
ATOM 492 C CA . PRO A 1 69 ? 22.022 18.877 -17.312 1.00 34.78 69 PRO A CA 1
ATOM 493 C C . PRO A 1 69 ? 21.766 17.928 -16.136 1.00 34.78 69 PRO A C 1
ATOM 495 O O . PRO A 1 69 ? 21.584 18.342 -14.999 1.00 34.78 69 PRO A O 1
ATOM 498 N N . GLU A 1 70 ? 21.870 16.634 -16.425 1.00 44.31 70 GLU A N 1
ATOM 499 C CA . GLU A 1 70 ? 21.706 15.441 -15.573 1.00 44.31 70 GLU A CA 1
ATOM 500 C C . GLU A 1 70 ? 22.604 15.379 -14.306 1.00 44.31 70 GLU A C 1
ATOM 502 O O . GLU A 1 70 ? 22.639 14.372 -13.608 1.00 44.31 70 GLU A O 1
ATOM 507 N N . LEU A 1 71 ? 23.309 16.461 -13.961 1.00 41.00 71 LEU A N 1
ATOM 508 C CA . LEU A 1 71 ? 24.213 16.566 -12.807 1.00 41.00 71 LEU A CA 1
ATOM 509 C C . LEU A 1 71 ? 23.539 17.125 -11.538 1.00 41.00 71 LEU A C 1
ATOM 511 O O . LEU A 1 71 ? 24.202 17.330 -10.526 1.00 41.00 71 LEU A O 1
ATOM 515 N N . GLU A 1 72 ? 22.231 17.381 -11.571 1.00 52.25 72 GLU A N 1
ATOM 516 C CA . GLU A 1 72 ? 21.507 18.168 -10.558 1.00 52.25 72 GLU A CA 1
ATOM 517 C C . GLU A 1 72 ? 21.258 17.478 -9.208 1.00 52.25 72 GLU A C 1
ATOM 519 O O . GLU A 1 72 ? 20.665 18.087 -8.317 1.00 52.25 72 GLU A O 1
ATOM 524 N N . ARG A 1 73 ? 21.651 16.213 -9.010 1.00 55.47 73 ARG A N 1
ATOM 525 C CA . ARG A 1 73 ? 21.352 15.505 -7.755 1.00 55.47 73 ARG A CA 1
ATOM 526 C C . ARG A 1 73 ? 22.523 14.665 -7.283 1.00 55.47 73 ARG A C 1
ATOM 528 O O . ARG A 1 73 ? 23.141 13.932 -8.051 1.00 55.47 73 ARG A O 1
ATOM 535 N N . LEU A 1 74 ? 22.791 14.769 -5.981 1.00 64.50 74 LEU A N 1
ATOM 536 C CA . LEU A 1 74 ? 23.641 13.826 -5.266 1.00 64.50 74 LEU A CA 1
ATOM 537 C C . LEU A 1 74 ? 23.132 12.402 -5.572 1.00 64.50 74 LEU A C 1
ATOM 539 O O . LEU A 1 74 ? 21.917 12.197 -5.495 1.00 64.50 74 LEU A O 1
ATOM 543 N N . PRO A 1 75 ? 24.003 11.437 -5.918 1.00 66.00 75 PRO A N 1
ATOM 544 C CA . PRO A 1 75 ? 23.613 10.040 -6.027 1.00 66.00 75 PRO A CA 1
ATOM 545 C C . PRO A 1 75 ? 22.788 9.623 -4.801 1.00 66.00 75 PRO A C 1
ATOM 547 O O . PRO A 1 75 ? 23.192 9.942 -3.675 1.00 66.00 75 PRO A O 1
ATOM 550 N N . PRO A 1 76 ? 21.633 8.962 -4.989 1.00 60.31 76 PRO A N 1
ATOM 551 C CA . PRO A 1 76 ? 20.681 8.677 -3.912 1.00 60.31 76 PRO A CA 1
ATOM 552 C C . PRO A 1 76 ? 21.264 7.797 -2.796 1.00 60.31 76 PRO A C 1
ATOM 554 O O . PRO A 1 76 ? 20.705 7.714 -1.704 1.00 60.31 76 PRO A O 1
ATOM 557 N N . GLU A 1 77 ? 22.393 7.140 -3.050 1.00 68.69 77 GLU A N 1
ATOM 558 C CA . GLU A 1 77 ? 23.087 6.268 -2.112 1.00 68.69 77 GLU A CA 1
ATOM 559 C C . GLU A 1 77 ? 24.016 7.023 -1.143 1.00 68.69 77 GLU A C 1
ATOM 561 O O . GLU A 1 77 ? 24.478 6.442 -0.155 1.00 68.69 77 GLU A O 1
ATOM 566 N N . LEU A 1 78 ? 24.290 8.311 -1.393 1.00 77.50 78 LEU A N 1
ATOM 567 C CA . LEU A 1 78 ? 25.120 9.144 -0.525 1.00 77.50 78 LEU A CA 1
ATOM 568 C C . LEU A 1 78 ? 24.281 9.831 0.566 1.00 77.50 78 LEU A C 1
ATOM 570 O O . LEU A 1 78 ? 23.207 10.365 0.284 1.00 77.50 78 LEU A O 1
ATOM 574 N N . PRO A 1 79 ? 24.766 9.873 1.821 1.00 80.75 79 PRO A N 1
ATOM 575 C CA . PRO A 1 79 ? 24.129 10.636 2.888 1.00 80.75 79 PRO A CA 1
ATOM 576 C C . PRO A 1 79 ? 23.906 12.101 2.500 1.00 80.75 79 PRO A C 1
ATOM 578 O O . PRO A 1 79 ? 24.865 12.824 2.243 1.00 80.75 79 PRO A O 1
ATOM 581 N N . GLN A 1 80 ? 22.650 12.545 2.514 1.00 82.81 80 GLN A N 1
ATOM 582 C CA . GLN A 1 80 ? 22.282 13.940 2.287 1.00 82.81 80 GLN A CA 1
ATOM 583 C C . GLN A 1 80 ? 21.702 14.544 3.569 1.00 82.81 80 GLN A C 1
ATOM 585 O O . GLN A 1 80 ? 20.781 13.981 4.162 1.00 82.81 80 GLN A O 1
ATOM 590 N N . TYR A 1 81 ? 22.230 15.696 3.986 1.00 83.25 81 TYR A N 1
ATOM 591 C CA . TYR A 1 81 ? 21.687 16.466 5.108 1.00 83.25 81 TYR A CA 1
ATOM 592 C C . TYR A 1 81 ? 20.396 17.193 4.702 1.00 83.25 81 TYR A C 1
ATOM 594 O O . TYR A 1 81 ? 20.333 17.782 3.624 1.00 83.25 81 TYR A O 1
ATOM 602 N N . GLN A 1 82 ? 19.376 17.166 5.563 1.00 78.44 82 GLN A N 1
ATOM 603 C CA . GLN A 1 82 ? 18.113 17.891 5.396 1.00 78.44 82 GLN A CA 1
ATOM 604 C C . GLN A 1 82 ? 17.735 18.547 6.738 1.00 78.44 82 GLN A C 1
ATOM 606 O O . GLN A 1 82 ? 17.764 17.835 7.747 1.00 78.44 82 GLN A O 1
ATOM 611 N N . PRO A 1 83 ? 17.353 19.841 6.774 1.00 73.69 83 PRO A N 1
ATOM 612 C CA . PRO A 1 83 ? 17.071 20.727 5.637 1.00 73.69 83 PRO A CA 1
ATOM 613 C C . PRO A 1 83 ? 18.326 21.424 5.068 1.00 73.69 83 PRO A C 1
ATOM 615 O O . PRO A 1 83 ? 19.025 22.156 5.767 1.00 73.69 83 PRO A O 1
ATOM 618 N N . ALA A 1 84 ? 18.603 21.230 3.774 1.00 82.56 84 ALA A N 1
ATOM 619 C CA . ALA A 1 84 ? 19.656 21.953 3.054 1.00 82.56 84 ALA A CA 1
ATOM 620 C C . ALA A 1 84 ? 19.228 22.301 1.619 1.00 82.56 84 ALA A C 1
ATOM 622 O O . ALA A 1 84 ? 18.610 21.492 0.925 1.00 82.56 84 ALA A O 1
ATOM 623 N N . THR A 1 85 ? 19.598 23.497 1.167 1.00 82.12 85 THR A N 1
ATOM 624 C CA . THR A 1 85 ? 19.371 24.023 -0.182 1.00 82.12 85 THR A CA 1
ATOM 625 C C . THR A 1 85 ? 20.566 23.691 -1.071 1.00 82.12 85 THR A C 1
ATOM 627 O O . THR A 1 85 ? 21.712 23.925 -0.691 1.00 82.12 85 THR A O 1
ATOM 630 N N . TRP A 1 86 ? 20.322 23.135 -2.257 1.00 82.12 86 TRP A N 1
ATOM 631 C CA . TRP A 1 86 ? 21.379 22.866 -3.237 1.00 82.12 86 TRP A CA 1
ATOM 632 C C . TRP A 1 86 ? 21.942 24.172 -3.803 1.00 82.12 86 TRP A C 1
ATOM 634 O O . TRP A 1 86 ? 21.175 25.080 -4.125 1.00 82.12 86 TRP A O 1
ATOM 644 N N . LEU A 1 87 ? 23.266 24.251 -3.955 1.00 81.44 87 LEU A N 1
ATOM 645 C CA . LEU A 1 87 ? 23.935 25.379 -4.603 1.00 81.44 87 LEU A CA 1
ATOM 646 C C . LEU A 1 87 ? 24.421 25.011 -6.005 1.00 81.44 87 LEU A C 1
ATOM 648 O O . LEU A 1 87 ? 24.025 25.641 -6.980 1.00 81.44 87 LEU A O 1
ATOM 652 N N . GLU A 1 88 ? 25.304 24.016 -6.101 1.00 81.06 88 GLU A N 1
ATOM 653 C CA . GLU A 1 88 ? 25.888 23.585 -7.372 1.00 81.06 88 GLU A CA 1
ATOM 654 C C . GLU A 1 88 ? 26.462 22.167 -7.291 1.00 81.06 88 GLU A C 1
ATOM 656 O O . GLU A 1 88 ? 26.871 21.705 -6.223 1.00 81.06 88 GLU A O 1
ATOM 661 N N . THR A 1 89 ? 26.576 21.513 -8.447 1.00 81.12 89 THR A N 1
ATOM 662 C CA . THR A 1 89 ? 27.361 20.289 -8.627 1.00 81.12 89 THR A CA 1
ATOM 663 C C . THR A 1 89 ? 28.345 20.501 -9.771 1.00 81.12 89 THR A C 1
ATOM 665 O O . THR A 1 89 ? 27.964 20.909 -10.865 1.00 81.12 89 THR A O 1
ATOM 668 N N . THR A 1 90 ? 29.626 20.256 -9.514 1.00 81.25 90 THR A N 1
ATOM 669 C CA . THR A 1 90 ? 30.723 20.462 -10.465 1.00 81.25 90 THR A CA 1
ATOM 670 C C . THR A 1 90 ? 31.550 19.191 -10.605 1.00 81.25 90 THR A C 1
ATOM 672 O O . THR A 1 90 ? 31.839 18.506 -9.625 1.00 81.25 90 THR A O 1
ATOM 675 N N . GLU A 1 91 ? 31.951 18.870 -11.830 1.00 81.38 91 GLU A N 1
ATOM 676 C CA . GLU A 1 91 ? 32.928 17.814 -12.091 1.00 81.38 91 GLU A CA 1
ATOM 677 C C . GLU A 1 91 ? 34.328 18.311 -11.696 1.00 81.38 91 GLU A C 1
ATOM 679 O O . GLU A 1 91 ? 34.793 19.354 -12.165 1.00 81.38 91 GLU A O 1
ATOM 684 N N . LEU A 1 92 ? 35.015 17.581 -10.816 1.00 78.88 92 LEU A N 1
ATOM 685 C CA . LEU A 1 92 ? 36.447 17.767 -10.581 1.00 78.88 92 LEU A CA 1
ATOM 686 C C . LEU A 1 92 ? 37.249 16.951 -11.595 1.00 78.88 92 LEU A C 1
ATOM 688 O O . LEU A 1 92 ? 36.766 15.973 -12.151 1.00 78.88 92 LEU A O 1
ATOM 692 N N . ASN A 1 93 ? 38.524 17.309 -11.781 1.00 66.19 93 ASN A N 1
ATOM 693 C CA . ASN A 1 93 ? 39.460 16.541 -12.608 1.00 66.19 93 ASN A CA 1
ATOM 694 C C . ASN A 1 93 ? 39.395 15.028 -12.286 1.00 66.19 93 ASN A C 1
ATOM 696 O O . ASN A 1 93 ? 39.771 14.618 -11.186 1.00 66.19 93 ASN A O 1
ATOM 700 N N . GLY A 1 94 ? 38.973 14.210 -13.257 1.00 63.47 94 GLY A N 1
ATOM 701 C CA . GLY A 1 94 ? 38.791 12.759 -13.107 1.00 63.47 94 GLY A CA 1
ATOM 702 C C . GLY A 1 94 ? 37.315 12.338 -13.099 1.00 63.47 94 GLY A C 1
ATOM 703 O O . GLY A 1 94 ? 36.469 13.059 -13.605 1.00 63.47 94 GLY A O 1
ATOM 704 N N . ASP A 1 95 ? 37.016 11.163 -12.538 1.00 74.12 95 ASP A N 1
ATOM 705 C CA . ASP A 1 95 ? 35.657 10.605 -12.370 1.00 74.12 95 ASP A CA 1
ATOM 706 C C . ASP A 1 95 ? 35.075 10.996 -10.992 1.00 74.12 95 ASP A C 1
ATOM 708 O O . ASP A 1 95 ? 34.578 10.147 -10.255 1.00 74.12 95 ASP A O 1
ATOM 712 N N . ARG A 1 96 ? 35.256 12.261 -10.566 1.00 82.62 96 ARG A N 1
ATOM 713 C CA . ARG A 1 96 ? 34.825 12.777 -9.249 1.00 82.62 96 ARG A CA 1
ATOM 714 C C . ARG A 1 96 ? 33.930 14.003 -9.394 1.00 82.62 96 ARG A C 1
ATOM 716 O O . ARG A 1 96 ? 34.265 14.948 -10.098 1.00 82.62 96 ARG A O 1
ATOM 723 N N . LEU A 1 97 ? 32.844 14.018 -8.637 1.00 85.06 97 LEU A N 1
ATOM 724 C CA . LEU A 1 97 ? 31.876 15.098 -8.522 1.00 85.06 97 LEU A CA 1
ATOM 725 C C . LEU A 1 97 ? 32.036 15.816 -7.180 1.00 85.06 97 LEU A C 1
ATOM 727 O O . LEU A 1 97 ? 32.330 15.190 -6.158 1.00 85.06 97 LEU A O 1
ATOM 731 N N . ARG A 1 98 ? 31.811 17.131 -7.189 1.00 88.31 98 ARG A N 1
ATOM 732 C CA . ARG A 1 98 ? 31.640 17.981 -6.008 1.00 88.31 98 ARG A CA 1
ATOM 733 C C . ARG A 1 98 ? 30.238 18.542 -6.004 1.00 88.31 98 ARG A C 1
ATOM 735 O O . ARG A 1 98 ? 29.888 19.257 -6.933 1.00 88.31 98 ARG A O 1
ATOM 742 N N . SER A 1 99 ? 29.498 18.312 -4.929 1.00 87.19 99 SER A N 1
ATOM 743 C CA . SER A 1 99 ? 28.189 18.923 -4.698 1.00 87.19 99 SER A CA 1
ATOM 744 C C . SER A 1 99 ? 28.224 19.829 -3.478 1.00 87.19 99 SER A C 1
ATOM 746 O O . SER A 1 99 ? 28.670 19.407 -2.412 1.00 87.19 99 SER A O 1
ATOM 748 N N . ARG A 1 100 ? 27.746 21.064 -3.635 1.00 88.69 100 ARG A N 1
ATOM 749 C CA . ARG A 1 100 ? 27.683 22.087 -2.588 1.00 88.69 100 ARG A CA 1
ATOM 750 C C . ARG A 1 100 ? 26.241 22.359 -2.189 1.00 88.69 100 ARG A C 1
ATOM 752 O O . ARG A 1 100 ? 25.360 22.481 -3.040 1.00 88.69 100 ARG A O 1
ATOM 759 N N . TRP A 1 101 ? 26.030 22.475 -0.888 1.00 88.75 101 TRP A N 1
ATOM 760 C CA . TRP A 1 101 ? 24.736 22.692 -0.256 1.00 88.75 101 TRP A CA 1
ATOM 761 C C . TRP A 1 101 ? 24.867 23.743 0.843 1.00 88.75 101 TRP A C 1
ATOM 763 O O . TRP A 1 101 ? 25.940 23.910 1.417 1.00 88.75 101 TRP A O 1
ATOM 773 N N . GLN A 1 102 ? 23.772 24.419 1.164 1.00 89.75 102 GLN A N 1
ATOM 774 C CA . GLN A 1 102 ? 23.698 25.416 2.227 1.00 89.75 102 GLN A CA 1
ATOM 775 C C . GLN A 1 102 ? 22.562 25.077 3.189 1.00 89.75 102 GLN A C 1
ATOM 777 O O . GLN A 1 102 ? 21.473 24.712 2.755 1.00 89.75 102 GLN A O 1
ATOM 782 N N . SER A 1 103 ? 22.801 25.205 4.487 1.00 89.12 103 SER A N 1
ATOM 783 C CA . SER A 1 103 ? 21.797 25.008 5.533 1.00 89.12 103 SER A CA 1
ATOM 784 C C . SER A 1 103 ? 21.826 26.168 6.526 1.00 89.12 103 SER A C 1
ATOM 786 O O . SER A 1 103 ? 22.873 26.781 6.733 1.00 89.12 103 SER A O 1
ATOM 788 N N . ASP A 1 104 ? 20.688 26.447 7.155 1.00 88.19 104 ASP A N 1
ATOM 789 C CA . ASP A 1 104 ? 20.579 27.402 8.264 1.00 88.19 104 ASP A CA 1
ATOM 790 C C . ASP A 1 104 ? 20.981 26.767 9.610 1.00 88.19 104 ASP A C 1
ATOM 792 O O . ASP A 1 104 ? 21.060 27.448 10.635 1.00 88.19 104 ASP A O 1
ATOM 796 N N . ASP A 1 105 ? 21.247 25.455 9.625 1.00 87.31 105 ASP A N 1
ATOM 797 C CA . ASP A 1 105 ? 21.638 24.735 10.830 1.00 87.31 105 ASP A CA 1
ATOM 798 C C . ASP A 1 105 ? 23.117 24.975 11.201 1.00 87.31 105 ASP A C 1
ATOM 800 O O . ASP A 1 105 ? 23.979 25.147 10.328 1.00 87.31 105 ASP A O 1
ATOM 804 N N . PRO A 1 106 ? 23.465 24.958 12.504 1.00 89.25 106 PRO A N 1
ATOM 805 C CA . PRO A 1 106 ? 24.849 25.100 12.946 1.00 89.25 106 PRO A CA 1
ATOM 806 C C . PRO A 1 106 ? 25.742 23.958 12.445 1.00 89.25 106 PRO A C 1
ATOM 808 O O . PRO A 1 106 ? 25.351 22.791 12.487 1.00 89.25 106 PRO A O 1
ATOM 811 N N . ALA A 1 107 ? 26.992 24.277 12.097 1.00 89.06 107 ALA A N 1
ATOM 812 C CA . ALA A 1 107 ? 27.970 23.307 11.594 1.00 89.06 107 ALA A CA 1
ATOM 813 C C . ALA A 1 107 ? 28.138 22.051 12.469 1.00 89.06 107 ALA A C 1
ATOM 815 O O . ALA A 1 107 ? 28.306 20.958 11.932 1.00 89.06 107 ALA A O 1
ATOM 816 N N . GLU A 1 108 ? 28.024 22.172 13.796 1.00 88.62 108 GLU A N 1
ATOM 817 C CA . GLU A 1 108 ? 28.125 21.018 14.700 1.00 88.62 108 GLU A CA 1
ATOM 818 C C . GLU A 1 108 ? 26.941 20.047 14.552 1.00 88.62 108 GLU A C 1
ATOM 820 O O . GLU A 1 108 ? 27.136 18.836 14.585 1.00 88.62 108 GLU A O 1
ATOM 825 N N . VAL A 1 109 ? 25.726 20.555 14.312 1.00 89.19 109 VAL A N 1
ATOM 826 C CA . VAL A 1 109 ? 24.527 19.722 14.100 1.00 89.19 109 VAL A CA 1
ATOM 827 C C . VAL A 1 109 ? 24.665 18.922 12.804 1.00 89.19 109 VAL A C 1
ATOM 829 O O . VAL A 1 109 ? 24.356 17.729 12.749 1.00 89.19 109 VAL A O 1
ATOM 832 N N . ILE A 1 110 ? 25.183 19.570 11.761 1.00 90.06 110 ILE A N 1
ATOM 833 C CA . ILE A 1 110 ? 25.460 18.939 10.469 1.00 90.06 110 ILE A CA 1
ATOM 834 C C . ILE A 1 110 ? 26.561 17.883 10.619 1.00 90.06 110 ILE A C 1
ATOM 836 O O . ILE A 1 110 ? 26.446 16.774 10.093 1.00 90.06 110 ILE A O 1
ATOM 840 N N . ALA A 1 111 ? 27.611 18.186 11.383 1.00 89.81 111 ALA A N 1
ATOM 841 C CA . ALA A 1 111 ? 28.699 17.253 11.639 1.00 89.81 111 ALA A CA 1
ATOM 842 C C . ALA A 1 111 ? 28.237 16.022 12.431 1.00 89.81 111 ALA A C 1
ATOM 844 O O . ALA A 1 111 ? 28.605 14.902 12.078 1.00 89.81 111 ALA A O 1
ATOM 845 N N . GLU A 1 112 ? 27.396 16.190 13.456 1.00 88.69 112 GLU A N 1
ATOM 846 C CA . GLU A 1 112 ? 26.799 15.074 14.200 1.00 88.69 112 GLU A CA 1
ATOM 847 C C . GLU A 1 112 ? 25.961 14.160 13.300 1.00 88.69 112 GLU A C 1
ATOM 849 O O . GLU A 1 112 ? 26.073 12.934 13.399 1.00 88.69 112 GLU A O 1
ATOM 854 N N . PHE A 1 113 ? 25.183 14.732 12.375 1.00 91.38 113 PHE A N 1
ATOM 855 C CA . PHE A 1 113 ? 24.445 13.951 11.384 1.00 91.38 113 PHE A CA 1
ATOM 856 C C . PHE A 1 113 ? 25.377 13.077 10.538 1.00 91.38 113 PHE A C 1
ATOM 858 O O . PHE A 1 113 ? 25.171 11.862 10.450 1.00 91.38 113 PHE A O 1
ATOM 865 N N . TYR A 1 114 ? 26.418 13.665 9.936 1.00 90.94 114 TYR A N 1
ATOM 866 C CA . TYR A 1 114 ? 27.331 12.907 9.079 1.00 90.94 114 TYR A CA 1
ATOM 867 C C . TYR A 1 114 ? 28.143 11.888 9.878 1.00 90.94 114 TYR A C 1
ATOM 869 O O . TYR A 1 114 ? 28.289 10.758 9.421 1.00 90.94 114 TYR A O 1
ATOM 877 N N . ARG A 1 115 ? 28.593 12.207 11.096 1.00 91.56 115 ARG A N 1
ATOM 878 C CA . ARG A 1 115 ? 29.251 11.228 11.979 1.00 91.56 115 ARG A CA 1
ATOM 879 C C . ARG A 1 115 ? 28.342 10.039 12.272 1.00 91.56 115 ARG A C 1
ATOM 881 O O . ARG A 1 115 ? 28.773 8.902 12.117 1.00 91.56 115 ARG A O 1
ATOM 888 N N . GLY A 1 116 ? 27.084 10.285 12.639 1.00 85.25 116 GLY A N 1
ATOM 889 C CA . GLY A 1 116 ? 26.124 9.218 12.920 1.00 85.25 116 GLY A CA 1
ATOM 890 C C . GLY A 1 116 ? 25.827 8.354 11.694 1.00 85.25 116 GLY A C 1
ATOM 891 O O . GLY A 1 116 ? 25.746 7.131 11.797 1.00 85.25 116 GLY A O 1
ATOM 892 N N . ARG A 1 117 ? 25.707 8.970 10.513 1.00 86.06 117 ARG A N 1
ATOM 893 C CA . ARG A 1 117 ? 25.385 8.251 9.276 1.00 86.06 117 ARG A CA 1
ATOM 894 C C . ARG A 1 117 ? 26.576 7.476 8.709 1.00 86.06 117 ARG A C 1
ATOM 896 O O . ARG A 1 117 ? 26.388 6.355 8.247 1.00 86.06 117 ARG A O 1
ATOM 903 N N . LEU A 1 118 ? 27.782 8.039 8.786 1.00 88.06 118 LEU A N 1
ATOM 904 C CA . LEU A 1 118 ? 29.025 7.437 8.286 1.00 88.06 118 LEU A CA 1
ATOM 905 C C . LEU A 1 118 ? 29.642 6.407 9.251 1.00 88.06 118 LEU A C 1
ATOM 907 O O . LEU A 1 118 ? 30.634 5.769 8.907 1.00 88.06 118 LEU A O 1
ATOM 911 N N . GLN A 1 119 ? 29.057 6.225 10.439 1.00 83.69 119 GLN A N 1
ATOM 912 C CA . GLN A 1 119 ? 29.388 5.157 11.394 1.00 83.69 119 GLN A CA 1
ATOM 913 C C . GLN A 1 119 ? 28.343 4.019 11.420 1.00 83.69 119 GLN A C 1
ATOM 915 O O . GLN A 1 119 ? 28.484 3.083 12.208 1.00 83.69 119 GLN A O 1
ATOM 920 N N . GLY A 1 120 ? 27.283 4.108 10.606 1.00 75.88 120 GLY A N 1
ATOM 921 C CA . GLY A 1 120 ? 26.199 3.121 10.530 1.00 75.88 120 GLY A CA 1
ATOM 922 C C . GLY A 1 120 ? 26.438 1.998 9.512 1.00 75.88 120 GLY A C 1
ATOM 923 O O . GLY A 1 120 ? 27.438 1.975 8.797 1.00 75.88 120 GLY A O 1
ATOM 924 N N . ASP A 1 121 ? 25.493 1.059 9.423 1.00 60.44 121 ASP A N 1
ATOM 925 C CA . ASP A 1 121 ? 25.613 -0.108 8.543 1.00 60.44 121 ASP A CA 1
ATOM 926 C C . ASP A 1 121 ? 25.819 0.303 7.069 1.00 60.44 121 ASP A C 1
ATOM 928 O O . ASP A 1 121 ? 25.019 1.041 6.489 1.00 60.44 121 ASP A O 1
ATOM 932 N N . ASN A 1 122 ? 26.887 -0.235 6.466 1.00 76.94 122 ASN A N 1
ATOM 933 C CA . ASN A 1 122 ? 27.410 0.014 5.111 1.00 76.94 122 ASN A CA 1
ATOM 934 C C . ASN A 1 122 ? 28.328 1.233 4.920 1.00 76.94 122 ASN A C 1
ATOM 936 O O . ASN A 1 122 ? 28.779 1.426 3.795 1.00 76.94 122 ASN A O 1
ATOM 940 N N . TRP A 1 123 ? 28.672 2.005 5.956 1.00 86.75 123 TRP A N 1
ATOM 941 C CA . TRP A 1 123 ? 29.679 3.074 5.868 1.00 86.75 123 TRP A CA 1
ATOM 942 C C . TRP A 1 123 ? 30.737 2.947 6.965 1.00 86.75 123 TRP A C 1
ATOM 944 O O . TRP A 1 123 ? 30.442 2.562 8.093 1.00 86.75 123 TRP A O 1
ATOM 954 N N . GLN A 1 124 ? 31.984 3.261 6.624 1.00 87.44 124 GLN A N 1
ATOM 955 C CA . GLN A 1 124 ? 33.103 3.280 7.555 1.00 87.44 124 GLN A CA 1
ATOM 956 C C . GLN A 1 124 ? 33.757 4.659 7.540 1.00 87.44 124 GLN A C 1
ATOM 958 O O . GLN A 1 124 ? 34.317 5.076 6.531 1.00 87.44 124 GLN A O 1
ATOM 963 N N . LEU A 1 125 ? 33.683 5.369 8.666 1.00 90.06 125 LEU A N 1
ATOM 964 C CA . LEU A 1 125 ? 34.363 6.647 8.857 1.00 90.06 125 LEU A CA 1
ATOM 965 C C . LEU A 1 125 ? 35.880 6.422 8.964 1.00 90.06 125 LEU A C 1
ATOM 967 O O . LEU A 1 125 ? 36.357 5.783 9.903 1.00 90.06 125 LEU A O 1
ATOM 971 N N . ASP A 1 126 ? 36.624 6.966 8.005 1.00 89.00 126 ASP A N 1
ATOM 972 C CA . ASP A 1 126 ? 38.076 6.825 7.868 1.00 89.00 126 ASP A CA 1
ATOM 973 C C . ASP A 1 126 ? 38.840 7.997 8.509 1.00 89.00 126 ASP A C 1
ATOM 975 O O . ASP A 1 126 ? 39.948 7.816 9.019 1.00 89.00 126 ASP A O 1
ATOM 979 N N . ARG A 1 127 ? 38.260 9.207 8.493 1.00 89.12 127 ARG A N 1
ATOM 980 C CA . ARG A 1 127 ? 38.850 10.433 9.058 1.00 89.12 127 ARG A CA 1
ATOM 981 C C . ARG A 1 127 ? 37.770 11.369 9.606 1.00 89.12 127 ARG A C 1
ATOM 983 O O . ARG A 1 127 ? 36.733 11.543 8.974 1.00 89.12 127 ARG A O 1
ATOM 990 N N . ASP A 1 128 ? 38.060 11.997 10.742 1.00 92.06 128 ASP A N 1
ATOM 991 C CA . ASP A 1 128 ? 37.285 13.083 11.359 1.00 92.06 128 ASP A CA 1
ATOM 992 C C . ASP A 1 128 ? 38.289 14.106 11.900 1.00 92.06 128 ASP A C 1
ATOM 994 O O . ASP A 1 128 ? 38.984 13.848 12.886 1.00 92.06 128 ASP A O 1
ATOM 998 N N . GLU A 1 129 ? 38.454 15.212 11.182 1.00 91.19 129 GLU A N 1
ATOM 999 C CA . GLU A 1 129 ? 39.406 16.271 11.507 1.00 91.19 129 GLU A CA 1
ATOM 1000 C C . GLU A 1 129 ? 38.691 17.628 11.522 1.00 91.19 129 GLU A C 1
ATOM 1002 O O . GLU A 1 129 ? 37.760 17.887 10.761 1.00 91.19 129 GLU A O 1
ATOM 1007 N N . THR A 1 130 ? 39.130 18.522 12.403 1.00 87.81 130 THR A N 1
ATOM 1008 C CA . THR A 1 130 ? 38.645 19.905 12.464 1.00 87.81 130 THR A CA 1
ATOM 1009 C C . THR A 1 130 ? 39.831 20.842 12.294 1.00 87.81 130 THR A C 1
ATOM 1011 O O . THR A 1 130 ? 40.758 20.823 13.107 1.00 87.81 130 THR A O 1
ATOM 1014 N N . GLU A 1 131 ? 39.806 21.659 11.242 1.00 82.88 131 GLU A N 1
ATOM 1015 C CA . GLU A 1 131 ? 40.833 22.655 10.939 1.00 82.88 131 GLU A CA 1
ATOM 1016 C C . GLU A 1 131 ? 40.207 24.059 10.949 1.00 82.88 131 GLU A C 1
ATOM 1018 O O . GLU A 1 131 ? 39.426 24.437 10.076 1.00 82.88 131 GLU A O 1
ATOM 1023 N N . GLY A 1 132 ? 40.527 24.852 11.977 1.00 84.62 132 GLY A N 1
ATOM 1024 C CA . GLY A 1 132 ? 39.878 26.148 12.195 1.00 84.62 132 GLY A CA 1
ATOM 1025 C C . GLY A 1 132 ? 38.389 25.986 12.517 1.00 84.62 132 GLY A C 1
ATOM 1026 O O . GLY A 1 132 ? 38.039 25.261 13.444 1.00 84.62 132 GLY A O 1
ATOM 1027 N N . GLU A 1 133 ? 37.526 26.665 11.760 1.00 83.06 133 GLU A N 1
ATOM 1028 C CA . GLU A 1 133 ? 36.060 26.529 11.843 1.00 83.06 133 GLU A CA 1
ATOM 1029 C C . GLU A 1 133 ? 35.506 25.489 10.852 1.00 83.06 133 GLU A C 1
ATOM 1031 O O . GLU A 1 133 ? 34.297 25.295 10.766 1.00 83.06 133 GLU A O 1
ATOM 1036 N N . THR A 1 134 ? 36.378 24.824 10.086 1.00 87.12 134 THR A N 1
ATOM 1037 C CA . THR A 1 134 ? 35.987 23.840 9.073 1.00 87.12 134 THR A CA 1
ATOM 1038 C C . THR A 1 134 ? 36.096 22.422 9.622 1.00 87.12 134 THR A C 1
ATOM 1040 O O . THR A 1 134 ? 37.143 22.031 10.144 1.00 87.12 134 THR A O 1
ATOM 1043 N N . LEU A 1 135 ? 35.033 21.632 9.470 1.00 90.88 135 LEU A N 1
ATOM 1044 C CA . LEU A 1 135 ? 35.021 20.213 9.824 1.00 90.88 135 LEU A CA 1
ATOM 1045 C C . LEU A 1 135 ? 35.141 19.361 8.560 1.00 90.88 135 LEU A C 1
ATOM 1047 O O . LEU A 1 135 ? 34.395 19.568 7.605 1.00 90.88 135 LEU A O 1
ATOM 1051 N N . GLN A 1 136 ? 36.062 18.401 8.556 1.00 93.38 136 GLN A N 1
ATOM 1052 C CA . GLN A 1 136 ? 36.305 17.488 7.441 1.00 93.38 136 GLN A CA 1
ATOM 1053 C C . GLN A 1 136 ? 36.121 16.038 7.887 1.00 93.38 136 GLN A C 1
ATOM 1055 O O . GLN A 1 136 ? 36.793 15.553 8.798 1.00 93.38 136 GLN A O 1
ATOM 1060 N N . LEU A 1 137 ? 35.235 15.327 7.197 1.00 91.88 137 LEU A N 1
ATOM 1061 C CA . LEU A 1 137 ? 34.958 13.911 7.401 1.00 91.88 137 LEU A CA 1
ATOM 1062 C C . LEU A 1 137 ? 35.300 13.151 6.116 1.00 91.88 137 LEU A C 1
ATOM 1064 O O . LEU A 1 137 ? 34.911 13.564 5.025 1.00 91.88 137 LEU A O 1
ATOM 1068 N N . ALA A 1 138 ? 35.998 12.025 6.225 1.00 92.06 138 ALA A N 1
ATOM 1069 C CA . ALA A 1 138 ? 36.186 11.100 5.109 1.00 92.06 138 ALA A CA 1
ATOM 1070 C C . ALA A 1 138 ? 35.676 9.720 5.504 1.00 92.06 138 ALA A C 1
ATOM 1072 O O . ALA A 1 138 ? 35.954 9.254 6.607 1.00 92.06 138 ALA A O 1
ATOM 1073 N N . ALA A 1 139 ? 34.936 9.076 4.612 1.00 91.56 139 ALA A N 1
ATOM 1074 C CA . ALA A 1 139 ? 34.367 7.761 4.850 1.00 91.56 139 ALA A CA 1
ATOM 1075 C C . ALA A 1 139 ? 34.315 6.935 3.569 1.00 91.56 139 ALA A C 1
ATOM 1077 O O . ALA A 1 139 ? 34.217 7.480 2.469 1.00 91.56 139 ALA A O 1
ATOM 1078 N N . THR A 1 140 ? 34.300 5.618 3.731 1.00 89.25 140 THR A N 1
ATOM 1079 C CA . THR A 1 140 ? 34.137 4.660 2.643 1.00 89.25 140 THR A CA 1
ATOM 1080 C C . THR A 1 140 ? 32.850 3.865 2.844 1.00 89.25 140 THR A C 1
ATOM 1082 O O . THR A 1 140 ? 32.668 3.195 3.860 1.00 89.25 140 THR A O 1
ATOM 1085 N N . GLY A 1 141 ? 31.935 3.960 1.881 1.00 86.62 141 GLY A N 1
ATOM 1086 C CA . GLY A 1 141 ? 30.654 3.254 1.868 1.00 86.62 141 GLY A CA 1
ATOM 1087 C C . GLY A 1 141 ? 30.685 2.018 0.983 1.00 86.62 141 GLY A C 1
ATOM 1088 O O . GLY A 1 141 ? 31.380 2.010 -0.027 1.00 86.62 141 GLY A O 1
ATOM 1089 N N . ARG A 1 142 ? 29.914 0.981 1.312 1.00 82.31 142 ARG A N 1
ATOM 1090 C CA . ARG A 1 142 ? 29.745 -0.203 0.466 1.00 82.31 142 ARG A CA 1
ATOM 1091 C C . ARG A 1 142 ? 28.361 -0.214 -0.169 1.00 82.31 142 ARG A C 1
ATOM 1093 O O . ARG A 1 142 ? 27.384 -0.605 0.461 1.00 82.31 142 ARG A O 1
ATOM 1100 N N . ILE A 1 143 ? 28.290 0.176 -1.436 1.00 72.56 143 ILE A N 1
ATOM 1101 C CA . ILE A 1 143 ? 27.049 0.267 -2.214 1.00 72.56 143 ILE A CA 1
ATOM 1102 C C . ILE A 1 143 ? 27.133 -0.751 -3.353 1.00 72.56 143 ILE A C 1
ATOM 1104 O O . ILE A 1 143 ? 28.123 -0.790 -4.082 1.00 72.56 143 ILE A O 1
ATOM 1108 N N . ASN A 1 144 ? 26.123 -1.617 -3.491 1.00 70.06 144 ASN A N 1
ATOM 1109 C CA . ASN A 1 144 ? 26.084 -2.683 -4.507 1.00 70.06 144 ASN A CA 1
ATOM 1110 C C . ASN A 1 144 ? 27.342 -3.582 -4.524 1.00 70.06 144 ASN A C 1
ATOM 1112 O O . ASN A 1 144 ? 27.769 -4.075 -5.565 1.00 70.06 144 ASN A O 1
ATOM 1116 N N . GLY A 1 145 ? 27.948 -3.799 -3.350 1.00 69.69 145 GLY A N 1
ATOM 1117 C CA . GLY A 1 145 ? 29.145 -4.628 -3.181 1.00 69.69 145 GLY A CA 1
ATOM 1118 C C . GLY A 1 145 ? 30.475 -3.921 -3.457 1.00 69.69 145 GLY A C 1
ATOM 1119 O O . GLY A 1 145 ? 31.518 -4.550 -3.257 1.00 69.69 145 GLY A O 1
ATOM 1120 N N . GLN A 1 146 ? 30.448 -2.641 -3.835 1.00 76.94 146 GLN A N 1
ATOM 1121 C CA . GLN A 1 146 ? 31.614 -1.849 -4.209 1.00 76.94 146 GLN A CA 1
ATOM 1122 C C . GLN A 1 146 ? 31.891 -0.696 -3.233 1.00 76.94 146 GLN A C 1
ATOM 1124 O O . GLN A 1 146 ? 30.960 -0.165 -2.632 1.00 76.94 146 GLN A O 1
ATOM 1129 N N . ASP A 1 147 ? 33.164 -0.317 -3.096 1.00 82.31 147 ASP A N 1
ATOM 1130 C CA . ASP A 1 147 ? 33.622 0.745 -2.196 1.00 82.31 147 ASP A CA 1
ATOM 1131 C C . ASP A 1 147 ? 33.463 2.140 -2.824 1.00 82.31 147 ASP A C 1
ATOM 1133 O O . ASP A 1 147 ? 33.869 2.378 -3.966 1.00 82.31 147 ASP A O 1
ATOM 1137 N N . TRP A 1 148 ? 32.902 3.064 -2.048 1.00 84.88 148 TRP A N 1
ATOM 1138 C CA . TRP A 1 148 ? 32.596 4.442 -2.416 1.00 84.88 148 TRP A CA 1
ATOM 1139 C C . TRP A 1 148 ? 33.275 5.410 -1.449 1.00 84.88 148 TRP A C 1
ATOM 1141 O O . TRP A 1 148 ? 32.802 5.566 -0.322 1.00 84.88 148 TRP A O 1
ATOM 1151 N N . PRO A 1 149 ? 34.362 6.081 -1.859 1.00 89.50 149 PRO A N 1
ATOM 1152 C CA . PRO A 1 149 ? 34.958 7.125 -1.043 1.00 89.50 149 PRO A CA 1
ATOM 1153 C C . PRO A 1 149 ? 34.083 8.384 -1.072 1.00 89.50 149 PRO A C 1
ATOM 1155 O O . PRO A 1 149 ? 33.735 8.891 -2.141 1.00 89.50 149 PRO A O 1
ATOM 1158 N N . LEU A 1 150 ? 33.784 8.916 0.107 1.00 90.38 150 LEU A N 1
ATOM 1159 C CA . LEU A 1 150 ? 33.080 10.174 0.314 1.00 90.38 150 LEU A CA 1
ATOM 1160 C C . LEU A 1 150 ? 33.925 11.090 1.196 1.00 90.38 150 LEU A C 1
ATOM 1162 O O . LEU A 1 150 ? 34.402 10.694 2.259 1.00 90.38 150 LEU A O 1
ATOM 1166 N N . THR A 1 151 ? 34.090 12.336 0.767 1.00 92.88 151 THR A N 1
ATOM 1167 C CA . THR A 1 151 ? 34.649 13.409 1.595 1.00 92.88 151 THR A CA 1
ATOM 1168 C C . THR A 1 151 ? 33.572 14.457 1.826 1.00 92.88 151 THR A C 1
ATOM 1170 O O . THR A 1 151 ? 32.966 14.922 0.864 1.00 92.88 151 THR A O 1
ATOM 1173 N N . VAL A 1 152 ? 33.340 14.812 3.086 1.00 92.69 152 VAL A N 1
ATOM 1174 C CA . VAL A 1 152 ? 32.388 15.832 3.524 1.00 92.69 152 VAL A CA 1
ATOM 1175 C C . VAL A 1 152 ? 33.169 16.958 4.184 1.00 92.69 152 VAL A C 1
ATOM 1177 O O . VAL A 1 152 ? 33.946 16.711 5.103 1.00 92.69 152 VAL A O 1
ATOM 1180 N N . GLU A 1 153 ? 32.955 18.188 3.744 1.00 93.88 153 GLU A N 1
ATOM 1181 C CA . GLU A 1 153 ? 33.540 19.383 4.340 1.00 93.88 153 GLU A CA 1
ATOM 1182 C C . GLU A 1 153 ? 32.427 20.354 4.743 1.00 93.88 153 GLU A C 1
ATOM 1184 O O . GLU A 1 153 ? 31.539 20.657 3.952 1.00 93.88 153 GLU A O 1
ATOM 1189 N N . ILE A 1 154 ? 32.445 20.813 5.993 1.00 94.25 154 ILE A N 1
ATOM 1190 C CA . ILE A 1 154 ? 31.384 21.619 6.604 1.00 94.25 154 ILE A CA 1
ATOM 1191 C C . ILE A 1 154 ? 32.005 22.934 7.071 1.00 94.25 154 ILE A C 1
ATOM 1193 O O . ILE A 1 154 ? 32.935 22.924 7.881 1.00 94.25 154 ILE A O 1
ATOM 1197 N N . ARG A 1 155 ? 31.506 24.064 6.559 1.00 92.81 155 ARG A N 1
ATOM 1198 C CA . ARG A 1 155 ? 32.064 25.405 6.789 1.00 92.81 155 ARG A CA 1
ATOM 1199 C C . ARG A 1 155 ? 30.974 26.398 7.209 1.00 92.81 155 ARG A C 1
ATOM 1201 O O . ARG A 1 155 ? 30.089 26.676 6.402 1.00 92.81 155 ARG A O 1
ATOM 1208 N N . PRO A 1 156 ? 31.029 26.996 8.410 1.00 90.12 156 PRO A N 1
ATOM 1209 C CA . PRO A 1 156 ? 30.148 28.110 8.746 1.00 90.12 156 PRO A CA 1
ATOM 1210 C C . PRO A 1 156 ? 30.482 29.334 7.876 1.00 90.12 156 PRO A C 1
ATOM 1212 O O . PRO A 1 156 ? 31.642 29.594 7.553 1.00 90.12 156 PRO A O 1
ATOM 1215 N N . GLN A 1 157 ? 29.460 30.079 7.465 1.00 81.50 157 GLN A N 1
ATOM 1216 C CA . GLN A 1 157 ? 29.545 31.315 6.693 1.00 81.50 157 GLN A CA 1
ATOM 1217 C C . GLN A 1 157 ? 28.986 32.456 7.547 1.00 81.50 157 GLN A C 1
ATOM 1219 O O . GLN A 1 157 ? 27.773 32.616 7.684 1.00 81.50 157 GLN A O 1
ATOM 1224 N N . ASN A 1 158 ? 29.884 33.267 8.109 1.00 72.38 158 ASN A N 1
ATOM 1225 C CA . ASN A 1 158 ? 29.515 34.473 8.846 1.00 72.38 158 ASN A CA 1
ATOM 1226 C C . ASN A 1 158 ? 29.663 35.687 7.921 1.00 72.38 158 ASN A C 1
ATOM 1228 O O . ASN A 1 158 ? 30.778 36.070 7.558 1.00 72.38 158 ASN A O 1
ATOM 1232 N N . SER A 1 159 ? 28.547 36.312 7.543 1.00 55.34 159 SER A N 1
ATOM 1233 C CA . SER A 1 159 ? 28.564 37.559 6.770 1.00 55.34 159 SER A CA 1
ATOM 1234 C C . SER A 1 159 ? 28.684 38.767 7.706 1.00 55.34 159 SER A C 1
ATOM 1236 O O . SER A 1 159 ? 27.683 39.339 8.134 1.00 55.34 159 SER A O 1
ATOM 1238 N N . GLU A 1 160 ? 29.906 39.201 8.030 1.00 45.56 160 GLU A N 1
ATOM 1239 C CA . GLU A 1 160 ? 30.113 40.490 8.709 1.00 45.56 160 GLU A CA 1
ATOM 1240 C C . GLU A 1 160 ? 29.923 41.653 7.721 1.00 45.56 160 GLU A C 1
ATOM 1242 O O . GLU A 1 160 ? 30.865 42.135 7.087 1.00 45.56 160 GLU A O 1
ATOM 1247 N N . THR A 1 161 ? 28.692 42.151 7.593 1.00 40.66 161 THR A N 1
ATOM 1248 C CA . THR A 1 161 ? 28.443 43.386 6.836 1.00 40.66 161 THR A CA 1
ATOM 1249 C C . THR A 1 161 ? 28.749 44.588 7.731 1.00 40.66 161 THR A C 1
ATOM 1251 O O . THR A 1 161 ? 27.914 45.039 8.510 1.00 40.66 161 THR A O 1
ATOM 1254 N N . THR A 1 162 ? 29.971 45.120 7.643 1.00 46.00 162 THR A N 1
ATOM 1255 C CA . THR A 1 162 ? 30.326 46.392 8.291 1.00 46.00 162 THR A CA 1
ATOM 1256 C C . THR A 1 162 ? 29.885 47.546 7.389 1.00 46.00 162 THR A C 1
ATOM 1258 O O . THR A 1 162 ? 30.574 47.892 6.431 1.00 46.00 162 THR A O 1
ATOM 1261 N N . GLY A 1 163 ? 28.729 48.141 7.678 1.00 42.94 163 GLY A N 1
ATOM 1262 C CA . GLY A 1 163 ? 28.226 49.323 6.979 1.00 42.94 163 GLY A CA 1
ATOM 1263 C C . GLY A 1 163 ? 27.097 49.974 7.766 1.00 42.94 163 GLY A C 1
ATOM 1264 O O . GLY A 1 163 ? 26.019 49.402 7.878 1.00 42.94 163 GLY A O 1
ATOM 1265 N N . GLU A 1 164 ? 27.384 51.135 8.355 1.00 49.06 164 GLU A N 1
ATOM 1266 C CA . GLU A 1 164 ? 26.476 51.931 9.183 1.00 49.06 164 GLU A CA 1
ATOM 1267 C C . GLU A 1 164 ? 25.110 52.146 8.510 1.00 49.06 164 GLU A C 1
ATOM 1269 O O . GLU A 1 164 ? 25.034 52.574 7.361 1.00 49.06 164 GLU A O 1
ATOM 1274 N N . ASP A 1 165 ? 24.050 51.917 9.290 1.00 46.28 165 ASP A N 1
ATOM 1275 C CA . ASP A 1 165 ? 22.643 52.199 8.976 1.00 46.28 165 ASP A CA 1
ATOM 1276 C C . ASP A 1 165 ? 21.901 51.128 8.147 1.00 46.28 165 ASP A C 1
ATOM 1278 O O . ASP A 1 165 ? 21.447 51.358 7.029 1.00 46.28 165 ASP A O 1
ATOM 1282 N N . SER A 1 166 ? 21.721 49.936 8.728 1.00 39.38 166 SER A N 1
ATOM 1283 C CA . SER A 1 166 ? 20.616 49.010 8.424 1.00 39.38 166 SER A CA 1
ATOM 1284 C C . SER A 1 166 ? 20.447 47.998 9.561 1.00 39.38 166 SER A C 1
ATOM 1286 O O . SER A 1 166 ? 21.417 47.408 10.028 1.00 39.38 166 SER A O 1
ATOM 1288 N N . THR A 1 167 ? 19.211 47.773 10.010 1.00 45.28 167 THR A N 1
ATOM 1289 C CA . THR A 1 167 ? 18.832 46.575 10.772 1.00 45.28 167 THR A CA 1
ATOM 1290 C C . THR A 1 167 ? 18.904 45.371 9.831 1.00 45.28 167 THR A C 1
ATOM 1292 O O . THR A 1 167 ? 17.899 45.011 9.225 1.00 45.28 167 THR A O 1
ATOM 1295 N N . ALA A 1 168 ? 20.097 44.812 9.643 1.00 44.22 168 ALA A N 1
ATOM 1296 C CA . ALA A 1 168 ? 20.297 43.540 8.960 1.00 44.22 168 ALA A CA 1
ATOM 1297 C C . ALA A 1 168 ? 20.529 42.461 10.024 1.00 44.22 168 ALA A C 1
ATOM 1299 O O . ALA A 1 168 ? 21.452 42.572 10.834 1.00 44.22 168 ALA A O 1
ATOM 1300 N N . GLU A 1 169 ? 19.649 41.462 10.064 1.00 42.91 169 GLU A N 1
ATOM 1301 C CA . GLU A 1 169 ? 19.873 40.234 10.824 1.00 42.91 169 GLU A CA 1
ATOM 1302 C C . GLU A 1 169 ? 21.102 39.525 10.241 1.00 42.91 169 GLU A C 1
ATOM 1304 O O . GLU A 1 169 ? 21.247 39.407 9.026 1.00 42.91 169 GLU A O 1
ATOM 1309 N N . ALA A 1 170 ? 22.032 39.120 11.106 1.00 48.91 170 ALA A N 1
ATOM 1310 C CA . ALA A 1 170 ? 23.178 38.324 10.696 1.00 48.91 170 ALA A CA 1
ATOM 1311 C C . ALA A 1 170 ? 22.685 36.917 10.334 1.00 48.91 170 ALA A C 1
ATOM 1313 O O . ALA A 1 170 ? 22.310 36.149 11.221 1.00 48.91 170 ALA A O 1
ATOM 1314 N N . GLU A 1 171 ? 22.661 36.590 9.045 1.00 55.12 171 GLU A N 1
ATOM 1315 C CA . GLU A 1 171 ? 22.370 35.237 8.573 1.00 55.12 171 GLU A CA 1
ATOM 1316 C C . GLU A 1 171 ? 23.631 34.379 8.749 1.00 55.12 171 GLU A C 1
ATOM 1318 O O . GLU A 1 171 ? 24.600 34.505 7.998 1.00 55.12 171 GLU A O 1
ATOM 1323 N N . ASN A 1 172 ? 23.645 33.547 9.794 1.00 72.88 172 ASN A N 1
ATOM 1324 C CA . ASN A 1 172 ? 24.682 32.536 9.998 1.00 72.88 172 ASN A CA 1
ATOM 1325 C C . ASN A 1 172 ? 24.238 31.274 9.257 1.00 72.88 172 ASN A C 1
ATOM 1327 O O . ASN A 1 172 ? 23.374 30.554 9.750 1.00 72.88 172 ASN A O 1
ATOM 1331 N N . THR A 1 173 ? 24.806 31.020 8.082 1.00 85.50 173 THR A N 1
ATOM 1332 C CA . THR A 1 173 ? 24.509 29.808 7.302 1.00 85.50 173 THR A CA 1
ATOM 1333 C C . THR A 1 173 ? 25.712 28.877 7.321 1.00 85.50 173 THR A C 1
ATOM 1335 O O . THR A 1 173 ? 26.841 29.321 7.516 1.00 85.50 173 THR A O 1
ATOM 1338 N N . THR A 1 174 ? 25.502 27.583 7.124 1.00 90.38 174 THR A N 1
ATOM 1339 C CA . THR A 1 174 ? 26.577 26.600 7.007 1.00 90.38 174 THR A CA 1
ATOM 1340 C C . THR A 1 174 ? 26.593 26.013 5.604 1.00 90.38 174 THR A C 1
ATOM 1342 O O . THR A 1 174 ? 25.586 25.511 5.108 1.00 90.38 174 THR A O 1
ATOM 1345 N N . GLU A 1 175 ? 27.757 26.048 4.967 1.00 91.75 175 GLU A N 1
ATOM 1346 C CA . GLU A 1 175 ? 28.012 25.389 3.695 1.00 91.75 175 GLU A CA 1
ATOM 1347 C C . GLU A 1 175 ? 28.505 23.950 3.911 1.00 91.75 175 GLU A C 1
ATOM 1349 O O . GLU A 1 175 ? 29.351 23.684 4.765 1.00 91.75 175 GLU A O 1
ATOM 1354 N N . ILE A 1 176 ? 27.984 23.028 3.104 1.00 92.00 176 ILE A N 1
ATOM 1355 C CA . ILE A 1 176 ? 28.344 21.613 3.062 1.00 92.00 176 ILE A CA 1
ATOM 1356 C C . ILE A 1 176 ? 28.876 21.302 1.662 1.00 92.00 176 ILE A C 1
ATOM 1358 O O . ILE A 1 176 ? 2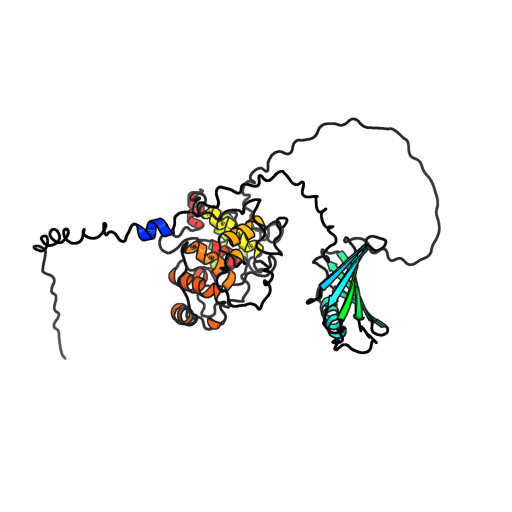8.161 21.452 0.672 1.00 92.00 176 ILE A O 1
ATOM 1362 N N . GLU A 1 177 ? 30.109 20.820 1.568 1.00 92.69 177 GLU A N 1
ATOM 1363 C CA . GLU A 1 177 ? 30.729 20.343 0.334 1.00 92.69 177 GLU A CA 1
ATOM 1364 C C . GLU A 1 177 ? 30.913 18.819 0.399 1.00 92.69 177 GLU A C 1
ATOM 1366 O O . GLU A 1 177 ? 31.501 18.285 1.336 1.00 92.69 177 GLU A O 1
ATOM 1371 N N . LEU A 1 178 ? 30.413 18.107 -0.611 1.00 90.62 178 LEU A N 1
ATOM 1372 C CA . LEU A 1 178 ? 30.517 16.655 -0.751 1.00 90.62 178 LEU A CA 1
ATOM 1373 C C . LEU A 1 178 ? 31.348 16.326 -1.985 1.00 90.62 178 LEU A C 1
ATOM 1375 O O . LEU A 1 178 ? 31.000 16.764 -3.076 1.00 90.62 178 LEU A O 1
ATOM 1379 N N . THR A 1 179 ? 32.402 15.522 -1.836 1.00 90.50 179 THR A N 1
ATOM 1380 C CA . THR A 1 179 ? 33.215 15.024 -2.956 1.00 90.50 179 THR A CA 1
ATOM 1381 C C . THR A 1 179 ? 33.152 13.500 -3.049 1.00 90.50 179 THR A C 1
ATOM 1383 O O . THR A 1 179 ? 33.516 12.810 -2.096 1.00 90.50 179 THR A O 1
ATOM 1386 N N . TYR A 1 180 ? 32.757 12.973 -4.208 1.00 88.69 180 TYR A N 1
ATOM 1387 C CA . TYR A 1 180 ? 32.458 11.548 -4.432 1.00 88.69 180 TYR A CA 1
ATOM 1388 C C . TYR A 1 180 ? 32.655 11.154 -5.909 1.00 88.69 180 TYR A C 1
ATOM 1390 O O . TYR A 1 180 ? 32.767 12.045 -6.746 1.00 88.69 180 TYR A O 1
ATOM 1398 N N . PRO A 1 181 ? 32.759 9.863 -6.272 1.00 83.75 181 PRO A N 1
ATOM 1399 C CA . PRO A 1 181 ? 32.920 9.458 -7.672 1.00 83.75 181 PRO A CA 1
ATOM 1400 C C . PRO A 1 181 ? 31.611 9.522 -8.490 1.00 83.75 181 PRO A C 1
ATOM 1402 O O . PRO A 1 181 ? 30.534 9.321 -7.933 1.00 83.75 181 PRO A O 1
ATOM 1405 N N . SER A 1 182 ? 31.691 9.765 -9.806 1.00 73.62 182 SER A N 1
ATOM 1406 C CA . SER A 1 182 ? 30.536 9.756 -10.736 1.00 73.62 182 SER A CA 1
ATOM 1407 C C . SER A 1 182 ? 30.049 8.351 -11.101 1.00 73.62 182 SER A C 1
ATOM 1409 O O . SER A 1 182 ? 28.920 8.184 -11.560 1.00 73.62 182 SER A O 1
ATOM 1411 N N . SER A 1 183 ? 30.869 7.320 -10.898 1.00 60.72 183 SER A N 1
ATOM 1412 C CA . SER A 1 183 ? 30.478 5.918 -11.042 1.00 60.72 183 SER A CA 1
ATOM 1413 C C . SER A 1 183 ? 31.302 5.015 -10.122 1.00 60.72 183 SER A C 1
ATOM 1415 O O . SER A 1 183 ? 32.442 5.332 -9.773 1.00 60.72 183 SER A O 1
ATOM 1417 N N . PRO A 1 184 ? 30.766 3.853 -9.717 1.00 56.00 184 PRO A N 1
ATOM 1418 C CA . PRO A 1 184 ? 31.533 2.902 -8.938 1.00 56.00 184 PRO A CA 1
ATOM 1419 C C . PRO A 1 184 ? 32.570 2.216 -9.841 1.00 56.00 184 PRO A C 1
ATOM 1421 O O . PRO A 1 184 ? 32.258 1.222 -10.491 1.00 56.00 184 PRO A O 1
ATOM 1424 N N . SER A 1 185 ? 33.808 2.739 -9.879 1.00 43.81 185 SER A N 1
ATOM 1425 C CA . SER A 1 185 ? 35.127 2.074 -10.099 1.00 43.81 185 SER A CA 1
ATOM 1426 C C . SER A 1 185 ? 36.164 3.156 -10.422 1.00 43.81 185 SER A C 1
ATOM 1428 O O . SER A 1 185 ? 36.026 3.859 -11.403 1.00 43.81 185 SER A O 1
ATOM 1430 N N . THR A 1 186 ? 37.267 3.382 -9.712 1.00 32.28 186 THR A N 1
ATOM 1431 C CA . THR A 1 186 ? 38.277 2.472 -9.160 1.00 32.28 186 THR A CA 1
ATOM 1432 C C . THR A 1 186 ? 39.056 3.297 -8.129 1.00 32.28 186 THR A C 1
ATOM 1434 O O . THR A 1 186 ? 39.382 4.450 -8.413 1.00 32.28 186 THR A O 1
ATOM 1437 N N . LEU A 1 187 ? 39.420 2.740 -6.970 1.00 36.28 187 LEU A N 1
ATOM 1438 C CA . LEU A 1 187 ? 40.445 3.343 -6.111 1.00 36.28 187 LEU A CA 1
ATOM 1439 C C . LEU A 1 187 ? 41.781 3.359 -6.873 1.00 36.28 187 LEU A C 1
ATOM 1441 O O . LEU A 1 187 ? 42.563 2.417 -6.800 1.00 36.28 187 LEU A O 1
ATOM 1445 N N . SER A 1 188 ? 42.054 4.427 -7.617 1.00 29.08 188 SER A N 1
ATOM 1446 C CA . SER A 1 188 ? 43.427 4.836 -7.889 1.00 29.08 188 SER A CA 1
ATOM 1447 C C . SER A 1 188 ? 43.852 5.739 -6.748 1.00 29.08 188 SER A C 1
ATOM 1449 O O . SER A 1 188 ? 43.623 6.946 -6.759 1.00 29.08 188 SER A O 1
ATOM 1451 N N . GLN A 1 189 ? 44.446 5.118 -5.731 1.00 31.44 189 GLN A N 1
ATOM 1452 C CA . GLN A 1 189 ? 45.340 5.822 -4.829 1.00 31.44 189 GLN A CA 1
ATOM 1453 C C . GLN A 1 189 ? 46.447 6.438 -5.689 1.00 31.44 189 GLN A C 1
ATOM 1455 O O . GLN A 1 189 ? 47.283 5.731 -6.248 1.00 31.44 189 GLN A O 1
ATOM 1460 N N . THR A 1 190 ? 46.428 7.757 -5.841 1.00 29.72 190 THR A N 1
ATOM 1461 C CA . THR A 1 190 ? 47.628 8.499 -6.204 1.00 29.72 190 THR A CA 1
ATOM 1462 C C . THR A 1 190 ? 48.502 8.566 -4.962 1.00 29.72 190 THR A C 1
ATOM 1464 O O . THR A 1 190 ? 48.220 9.355 -4.064 1.00 29.72 190 THR A O 1
ATOM 1467 N N . ASP A 1 191 ? 49.552 7.755 -4.933 1.00 26.73 191 ASP A N 1
ATOM 1468 C CA . ASP A 1 191 ? 50.810 8.151 -4.309 1.00 26.73 191 ASP A CA 1
ATOM 1469 C C . ASP A 1 191 ? 51.893 8.176 -5.408 1.00 26.73 191 ASP A C 1
ATOM 1471 O O . ASP A 1 191 ? 51.806 7.405 -6.374 1.00 26.73 191 ASP A O 1
ATOM 1475 N N . PRO A 1 192 ? 52.848 9.117 -5.349 1.00 36.78 192 PRO A N 1
ATOM 1476 C CA . PRO A 1 192 ? 53.790 9.394 -6.422 1.00 36.78 192 PRO A CA 1
ATOM 1477 C C . PRO A 1 192 ? 55.001 8.448 -6.379 1.00 36.78 192 PRO A C 1
ATOM 1479 O O . PRO A 1 192 ? 55.315 7.875 -5.345 1.00 36.78 192 PRO A O 1
ATOM 1482 N N . GLU A 1 193 ? 55.718 8.388 -7.508 1.00 31.12 193 GLU A N 1
ATOM 1483 C CA . GLU A 1 193 ? 56.994 7.679 -7.738 1.00 31.12 193 GLU A CA 1
ATOM 1484 C C . GLU A 1 193 ? 56.876 6.173 -8.057 1.00 31.12 193 GLU A C 1
ATOM 1486 O O . GLU A 1 193 ? 56.795 5.322 -7.185 1.00 31.12 193 GLU A O 1
ATOM 1491 N N . ASP A 1 194 ? 56.978 5.792 -9.333 1.00 26.38 194 ASP A N 1
ATOM 1492 C CA . ASP A 1 194 ? 58.293 5.613 -9.957 1.00 26.38 194 ASP A CA 1
ATOM 1493 C C . ASP A 1 194 ? 58.163 5.466 -11.484 1.00 26.38 194 ASP A C 1
ATOM 1495 O O . ASP A 1 194 ? 57.206 4.934 -12.047 1.00 26.38 194 ASP A O 1
ATOM 1499 N N . ASN A 1 195 ? 59.155 6.024 -12.151 1.00 28.69 195 ASN A N 1
ATOM 1500 C CA . ASN A 1 195 ? 59.296 6.217 -13.577 1.00 28.69 195 ASN A CA 1
ATOM 1501 C C . ASN A 1 195 ? 60.012 5.003 -14.179 1.00 28.69 195 ASN A C 1
ATOM 1503 O O . ASN A 1 195 ? 61.153 4.760 -13.791 1.00 28.69 195 ASN A O 1
ATOM 1507 N N . GLN A 1 196 ? 59.403 4.299 -15.149 1.00 28.83 196 GLN A N 1
ATOM 1508 C CA . GLN A 1 196 ? 60.115 3.641 -16.265 1.00 28.83 196 GLN A CA 1
ATOM 1509 C C . GLN A 1 196 ? 59.187 2.939 -17.287 1.00 28.83 196 GLN A C 1
ATOM 1511 O O . GLN A 1 196 ? 58.712 1.825 -17.094 1.00 28.83 196 GLN A O 1
ATOM 1516 N N . THR A 1 197 ? 59.023 3.573 -18.452 1.00 25.02 197 THR A N 1
ATOM 1517 C CA . THR A 1 197 ? 58.977 2.934 -19.794 1.00 25.02 197 THR A CA 1
ATOM 1518 C C . THR A 1 197 ? 60.273 2.128 -20.076 1.00 25.02 197 THR A C 1
ATOM 1520 O O . THR A 1 197 ? 61.246 2.399 -19.368 1.00 25.02 197 THR A O 1
ATOM 1523 N N . PRO A 1 198 ? 60.408 1.259 -21.125 1.00 39.81 198 PRO A N 1
ATOM 1524 C CA . PRO A 1 198 ? 59.651 1.205 -22.400 1.00 39.81 198 PRO A CA 1
ATOM 1525 C C . PRO A 1 198 ? 59.372 -0.205 -23.020 1.00 39.81 198 PRO A C 1
ATOM 1527 O O . PRO A 1 198 ? 59.996 -1.197 -22.662 1.00 39.81 198 PRO A O 1
ATOM 1530 N N . GLN A 1 199 ? 58.537 -0.263 -24.081 1.00 26.75 199 GLN A N 1
ATOM 1531 C CA . GLN A 1 199 ? 58.972 -0.539 -25.483 1.00 26.75 199 GLN A CA 1
ATOM 1532 C C . GLN A 1 199 ? 58.033 -1.421 -26.367 1.00 26.75 199 GLN A C 1
ATOM 1534 O O . GLN A 1 199 ? 57.921 -2.621 -26.159 1.00 26.75 199 GLN A O 1
ATOM 1539 N N . ALA A 1 200 ? 57.473 -0.774 -27.412 1.00 27.91 200 ALA A N 1
ATOM 1540 C CA . ALA A 1 200 ? 57.232 -1.145 -28.837 1.00 27.91 200 ALA A CA 1
ATOM 1541 C C . ALA A 1 200 ? 56.657 -2.539 -29.238 1.00 27.91 200 ALA A C 1
ATOM 1543 O O . ALA A 1 200 ? 57.311 -3.553 -29.029 1.00 27.91 200 ALA A O 1
ATOM 1544 N N . SER A 1 201 ? 55.445 -2.621 -29.830 1.00 27.88 201 SER A N 1
ATOM 1545 C CA . SER A 1 201 ? 55.073 -2.535 -31.286 1.00 27.88 201 SER A CA 1
ATOM 1546 C C . SER A 1 201 ? 55.072 -3.903 -32.021 1.00 27.88 201 SER A C 1
ATOM 1548 O O . SER A 1 201 ? 55.775 -4.793 -31.552 1.00 27.88 201 SER A O 1
ATOM 1550 N N . PRO A 1 202 ? 54.413 -4.110 -33.198 1.00 42.62 202 PRO A N 1
ATOM 1551 C CA . PRO A 1 202 ? 53.544 -3.225 -34.000 1.00 42.62 202 PRO A CA 1
ATOM 1552 C C . PRO A 1 202 ? 52.205 -3.842 -34.511 1.00 42.62 202 PRO A C 1
ATOM 1554 O O . PRO A 1 202 ? 51.992 -5.052 -34.535 1.00 42.62 202 PRO A O 1
ATOM 1557 N N . THR A 1 203 ? 51.349 -2.946 -35.007 1.00 31.20 203 THR A N 1
ATOM 1558 C CA . THR A 1 203 ? 50.144 -3.114 -35.849 1.00 31.20 203 THR A CA 1
ATOM 1559 C C . THR A 1 203 ? 50.449 -3.674 -37.253 1.00 31.20 203 THR A C 1
ATOM 1561 O O . THR A 1 203 ? 51.566 -3.506 -37.751 1.00 31.20 203 THR A O 1
ATOM 1564 N N . PRO A 1 204 ? 49.435 -4.216 -37.956 1.00 39.16 204 PRO A N 1
ATOM 1565 C CA . PRO A 1 204 ? 49.247 -3.882 -39.371 1.00 39.16 204 PRO A CA 1
ATOM 1566 C C . PRO A 1 204 ? 47.818 -3.421 -39.723 1.00 39.16 204 PRO A C 1
ATOM 1568 O O . PRO A 1 204 ? 46.826 -4.002 -39.287 1.00 39.16 204 PRO A O 1
ATOM 1571 N N . ASP A 1 205 ? 47.778 -2.373 -40.547 1.00 31.33 205 ASP A N 1
ATOM 1572 C CA . ASP A 1 205 ? 46.643 -1.783 -41.264 1.00 31.33 205 ASP A CA 1
ATOM 1573 C C . ASP A 1 205 ? 45.771 -2.789 -42.038 1.00 31.33 205 ASP A C 1
ATOM 1575 O O . ASP A 1 205 ? 46.305 -3.652 -42.737 1.00 31.33 205 ASP A O 1
ATOM 1579 N N . ASN A 1 206 ? 44.445 -2.577 -42.043 1.00 32.00 206 ASN A N 1
ATOM 1580 C CA . ASN A 1 206 ? 43.680 -2.377 -43.288 1.00 32.00 206 ASN A CA 1
ATOM 1581 C C . ASN A 1 206 ? 42.267 -1.768 -43.027 1.00 32.00 206 ASN A C 1
ATOM 1583 O O . ASN A 1 206 ? 41.757 -1.896 -41.915 1.00 32.00 206 ASN A O 1
ATOM 1587 N N . PRO A 1 207 ? 41.633 -1.108 -44.025 1.00 38.44 207 PRO A N 1
ATOM 1588 C CA . PRO A 1 207 ? 40.621 -0.063 -43.831 1.00 38.44 207 PRO A CA 1
ATOM 1589 C C . PRO A 1 207 ? 39.149 -0.449 -44.107 1.00 38.44 207 PRO A C 1
ATOM 1591 O O . PRO A 1 207 ? 38.862 -1.373 -44.861 1.00 38.44 207 PRO A O 1
ATOM 1594 N N . ALA A 1 208 ? 38.270 0.388 -43.535 1.00 32.50 208 ALA A N 1
ATOM 1595 C CA . ALA A 1 208 ? 36.974 0.917 -44.001 1.00 32.50 208 ALA A CA 1
ATOM 1596 C C . ALA A 1 208 ? 35.872 -0.013 -44.572 1.00 32.50 208 ALA A C 1
ATOM 1598 O O . ALA A 1 208 ? 35.928 -0.470 -45.710 1.00 32.50 208 ALA A O 1
ATOM 1599 N N . GLU A 1 209 ? 34.820 -0.141 -43.752 1.00 32.41 209 GLU A N 1
ATOM 1600 C CA . GLU A 1 209 ? 33.376 0.034 -44.025 1.00 32.41 209 GLU A CA 1
ATOM 1601 C C . GLU A 1 209 ? 32.723 -0.516 -45.308 1.00 32.41 209 GLU A C 1
ATOM 1603 O O . GLU A 1 209 ? 32.894 -0.008 -46.415 1.00 32.41 209 GLU A O 1
ATOM 1608 N N . ASN A 1 210 ? 31.766 -1.425 -45.083 1.00 30.11 210 ASN A N 1
ATOM 1609 C CA . ASN A 1 210 ? 30.499 -1.495 -45.811 1.00 30.11 210 ASN A CA 1
ATOM 1610 C C . ASN A 1 210 ? 29.371 -1.792 -44.790 1.00 30.11 210 ASN A C 1
ATOM 1612 O O . ASN A 1 210 ? 29.555 -2.702 -43.979 1.00 30.11 210 ASN A O 1
ATOM 1616 N N . PRO A 1 211 ? 28.241 -1.058 -44.778 1.00 38.19 211 PRO A N 1
ATOM 1617 C CA . PRO A 1 211 ? 27.180 -1.245 -43.791 1.00 38.19 211 PRO A CA 1
ATOM 1618 C C . PRO A 1 211 ? 26.178 -2.318 -44.249 1.00 38.19 211 PRO A C 1
ATOM 1620 O O . PRO A 1 211 ? 25.693 -2.284 -45.380 1.00 38.19 211 PRO A O 1
ATOM 1623 N N . GLU A 1 212 ? 25.836 -3.251 -43.359 1.00 35.06 212 GLU A N 1
ATOM 1624 C CA . GLU A 1 212 ? 24.696 -4.167 -43.509 1.00 35.06 212 GLU A CA 1
ATOM 1625 C C . GLU A 1 212 ? 23.553 -3.779 -42.542 1.00 35.06 212 GLU A C 1
ATOM 1627 O O . GLU A 1 212 ? 23.791 -3.103 -41.540 1.00 35.06 212 GLU A O 1
ATOM 1632 N N . PRO A 1 213 ? 22.294 -4.100 -42.894 1.00 36.62 213 PRO A N 1
ATOM 1633 C CA . PRO A 1 213 ? 21.126 -3.260 -42.617 1.00 36.62 213 PRO A CA 1
ATOM 1634 C C . PRO A 1 213 ? 20.567 -3.317 -41.187 1.00 36.62 213 PRO A C 1
ATOM 1636 O O . PRO A 1 213 ? 20.557 -4.355 -40.530 1.00 36.62 213 PRO A O 1
ATOM 1639 N N . GLN A 1 214 ? 19.997 -2.176 -40.778 1.00 31.88 214 GLN A N 1
ATOM 1640 C CA . GLN A 1 214 ? 19.157 -1.985 -39.593 1.00 31.88 214 GLN A CA 1
ATOM 1641 C C . GLN A 1 214 ? 18.079 -3.071 -39.468 1.00 31.88 214 GLN A C 1
ATOM 1643 O O . GLN A 1 214 ? 17.178 -3.167 -40.306 1.00 31.88 214 GLN A O 1
ATOM 1648 N N . ALA A 1 215 ? 18.116 -3.814 -38.362 1.00 33.09 215 ALA A N 1
ATOM 1649 C CA . ALA A 1 215 ? 16.943 -4.501 -37.849 1.00 33.09 215 ALA A CA 1
ATOM 1650 C C . ALA A 1 215 ? 15.951 -3.451 -37.325 1.00 33.09 215 ALA A C 1
ATOM 1652 O O . ALA A 1 215 ? 16.268 -2.625 -36.471 1.00 33.09 215 ALA A O 1
ATOM 1653 N N . THR A 1 216 ? 14.752 -3.470 -37.891 1.00 32.03 216 THR A N 1
ATOM 1654 C CA . THR A 1 216 ? 13.580 -2.728 -37.428 1.00 32.03 216 THR A CA 1
ATOM 1655 C C . THR A 1 216 ? 13.185 -3.229 -36.029 1.00 32.03 216 THR A C 1
ATOM 1657 O O . THR A 1 216 ? 13.112 -4.446 -35.853 1.00 32.03 216 THR A O 1
ATOM 1660 N N . PRO A 1 217 ? 12.912 -2.365 -35.034 1.00 35.03 217 PRO A N 1
ATOM 1661 C CA . PRO A 1 217 ? 12.331 -2.818 -33.777 1.00 35.03 217 PRO A CA 1
ATOM 1662 C C . PRO A 1 217 ? 10.871 -3.225 -34.015 1.00 35.03 217 PRO A C 1
ATOM 1664 O O . PRO A 1 217 ? 10.047 -2.414 -34.443 1.00 35.03 217 PRO A O 1
ATOM 1667 N N . SER A 1 218 ? 10.565 -4.499 -33.768 1.00 32.53 218 SER A N 1
ATOM 1668 C CA . SER A 1 218 ? 9.187 -4.975 -33.636 1.00 32.53 218 SER A CA 1
ATOM 1669 C C . SER A 1 218 ? 8.547 -4.403 -32.357 1.00 32.53 218 SER A C 1
ATOM 1671 O O . SER A 1 218 ? 9.268 -4.139 -31.392 1.00 32.53 218 SER A O 1
ATOM 1673 N N . PRO A 1 219 ? 7.215 -4.200 -32.330 1.00 43.09 219 PRO A N 1
ATOM 1674 C CA . PRO A 1 219 ? 6.490 -3.700 -31.157 1.00 43.09 219 PRO A CA 1
ATOM 1675 C C . PRO A 1 219 ? 6.656 -4.628 -29.939 1.00 43.09 219 PRO A C 1
ATOM 1677 O O . PRO A 1 219 ? 6.862 -5.824 -30.146 1.00 43.09 219 PRO A O 1
ATOM 1680 N N . PRO A 1 220 ? 6.525 -4.137 -28.689 1.00 43.12 220 PRO A N 1
ATOM 1681 C CA . PRO A 1 220 ? 6.592 -4.991 -27.507 1.00 43.12 220 PRO A CA 1
ATOM 1682 C C . PRO A 1 220 ? 5.461 -6.023 -27.539 1.00 43.12 220 PRO A C 1
ATOM 1684 O O . PRO A 1 220 ? 4.283 -5.678 -27.414 1.00 43.12 220 PRO A O 1
ATOM 1687 N N . ASP A 1 221 ? 5.833 -7.286 -27.724 1.00 30.33 221 ASP A N 1
ATOM 1688 C CA . ASP A 1 221 ? 4.954 -8.424 -27.516 1.00 30.33 221 ASP A CA 1
ATOM 1689 C C . ASP A 1 221 ? 4.466 -8.432 -26.063 1.00 30.33 221 ASP A C 1
ATOM 1691 O O . ASP A 1 221 ? 5.231 -8.250 -25.112 1.00 30.33 221 ASP A O 1
ATOM 1695 N N . GLN A 1 222 ? 3.164 -8.657 -25.899 1.00 37.75 222 GLN A N 1
ATOM 1696 C CA . GLN A 1 222 ? 2.547 -8.970 -24.618 1.00 37.75 222 GLN A CA 1
ATOM 1697 C C . GLN A 1 222 ? 3.230 -10.223 -24.062 1.00 37.75 222 GLN A C 1
ATOM 1699 O O . GLN A 1 222 ? 3.093 -11.313 -24.619 1.00 37.75 222 GLN A O 1
ATOM 1704 N N . GLN A 1 223 ? 4.001 -10.055 -22.990 1.00 28.78 223 GLN A N 1
ATOM 1705 C CA . GLN A 1 223 ? 4.725 -11.153 -22.368 1.00 28.78 223 GLN A CA 1
ATOM 1706 C C . GLN A 1 223 ? 3.724 -12.208 -21.863 1.00 28.78 223 GLN A C 1
ATOM 1708 O O . GLN A 1 223 ? 2.819 -11.862 -21.098 1.00 28.78 223 GLN A O 1
ATOM 1713 N N . PRO A 1 224 ? 3.851 -13.484 -22.271 1.00 35.06 224 PRO A N 1
ATOM 1714 C CA . PRO A 1 224 ? 3.040 -14.556 -21.714 1.00 35.06 224 PRO A CA 1
ATOM 1715 C C . PRO A 1 224 ? 3.321 -14.671 -20.213 1.00 35.06 224 PRO A C 1
ATOM 1717 O O . PRO A 1 224 ? 4.480 -14.672 -19.796 1.00 35.06 224 PRO A O 1
ATOM 1720 N N . SER A 1 225 ? 2.257 -14.759 -19.412 1.00 37.78 225 SER A N 1
ATOM 1721 C CA . SER A 1 225 ? 2.316 -15.030 -17.976 1.00 37.78 225 SER A CA 1
ATOM 1722 C C . SER A 1 225 ? 3.102 -16.318 -17.736 1.00 37.78 225 SER A C 1
ATOM 1724 O O . SER A 1 225 ? 2.586 -17.413 -17.947 1.00 37.78 225 SER A O 1
ATOM 1726 N N . GLN A 1 226 ? 4.368 -16.205 -17.340 1.00 41.78 226 GLN A N 1
ATOM 1727 C CA . GLN A 1 226 ? 5.078 -17.341 -16.772 1.00 41.78 226 GLN A CA 1
ATOM 1728 C C . GLN A 1 226 ? 4.604 -17.472 -15.331 1.00 41.78 226 GLN A C 1
ATOM 1730 O O . GLN A 1 226 ? 4.768 -16.546 -14.538 1.00 41.78 226 GLN A O 1
ATOM 1735 N N . THR A 1 227 ? 3.963 -18.592 -15.008 1.00 54.69 227 THR A N 1
ATOM 1736 C CA . THR A 1 227 ? 3.693 -18.969 -13.623 1.00 54.69 227 THR A CA 1
ATOM 1737 C C . THR A 1 227 ? 5.047 -19.192 -12.958 1.00 54.69 227 THR A C 1
ATOM 1739 O O . THR A 1 227 ? 5.687 -20.219 -13.173 1.00 54.69 227 THR A O 1
ATOM 1742 N N . THR A 1 228 ? 5.536 -18.189 -12.232 1.00 67.75 228 THR A N 1
ATOM 1743 C CA . THR A 1 228 ? 6.750 -18.316 -11.426 1.00 67.75 228 THR A CA 1
ATOM 1744 C C . THR A 1 228 ? 6.457 -19.310 -10.308 1.00 67.75 228 THR A C 1
ATOM 1746 O O . THR A 1 228 ? 5.667 -19.015 -9.412 1.00 67.75 228 THR A O 1
ATOM 1749 N N . GLU A 1 229 ? 7.061 -20.497 -10.363 1.00 87.69 229 GLU A N 1
ATOM 1750 C CA . GLU A 1 229 ? 7.076 -21.401 -9.214 1.00 87.69 229 GLU A CA 1
ATOM 1751 C C . GLU A 1 229 ? 8.038 -20.839 -8.167 1.00 87.69 229 GLU A C 1
ATOM 1753 O O . GLU A 1 229 ? 9.194 -20.540 -8.467 1.00 87.69 229 GLU A O 1
ATOM 1758 N N . PHE A 1 230 ? 7.544 -20.666 -6.946 1.00 95.88 230 PHE A N 1
ATOM 1759 C CA . PHE A 1 230 ? 8.313 -20.100 -5.847 1.00 95.88 230 PHE A CA 1
ATOM 1760 C C . PHE A 1 230 ? 8.941 -21.202 -4.994 1.00 95.88 230 PHE A C 1
ATOM 1762 O O . PHE A 1 230 ? 8.266 -22.165 -4.625 1.00 95.88 230 PHE A O 1
ATOM 1769 N N . SER A 1 231 ? 10.218 -21.045 -4.644 1.00 95.56 231 SER A N 1
ATOM 1770 C CA . SER A 1 231 ? 11.001 -22.078 -3.952 1.00 95.56 231 SER A CA 1
ATOM 1771 C C . SER A 1 231 ? 10.692 -22.235 -2.459 1.00 95.56 231 SER A C 1
ATOM 1773 O O . SER A 1 231 ? 11.129 -23.214 -1.860 1.00 95.56 231 SER A O 1
ATOM 1775 N N . ASP A 1 232 ? 9.961 -21.292 -1.859 1.00 96.31 232 ASP A N 1
ATOM 1776 C CA . ASP A 1 232 ? 9.795 -21.169 -0.407 1.00 96.31 232 ASP A CA 1
ATOM 1777 C C . ASP A 1 232 ? 8.343 -20.912 0.055 1.00 96.31 232 ASP A C 1
ATOM 1779 O O . ASP A 1 232 ? 8.131 -20.401 1.158 1.00 96.31 232 ASP A O 1
ATOM 1783 N N . LEU A 1 233 ? 7.325 -21.259 -0.750 1.00 94.25 233 LEU A N 1
ATOM 1784 C CA . LEU A 1 233 ? 5.909 -21.131 -0.336 1.00 94.25 233 LEU A CA 1
ATOM 1785 C C . LEU A 1 233 ? 5.509 -22.084 0.793 1.00 94.25 233 LEU A C 1
ATOM 1787 O O . LEU A 1 233 ? 4.511 -21.849 1.469 1.00 94.25 233 LEU A O 1
ATOM 1791 N N . ASP A 1 234 ? 6.273 -23.147 1.011 1.00 92.81 234 ASP A N 1
ATOM 1792 C CA . ASP A 1 234 ? 6.127 -24.045 2.155 1.00 92.81 234 ASP A CA 1
ATOM 1793 C C . ASP A 1 234 ? 6.472 -23.367 3.492 1.00 92.81 234 ASP A C 1
ATOM 1795 O O . ASP A 1 234 ? 6.066 -23.859 4.542 1.00 92.81 234 ASP A O 1
ATOM 1799 N N . ASN A 1 235 ? 7.144 -22.209 3.464 1.00 95.06 235 ASN A N 1
ATOM 1800 C CA . ASN A 1 235 ? 7.412 -21.391 4.649 1.00 95.06 235 ASN A CA 1
ATOM 1801 C C . ASN A 1 235 ? 6.273 -20.415 5.000 1.00 95.06 235 ASN A C 1
ATOM 1803 O O . ASN A 1 235 ? 6.396 -19.668 5.970 1.00 95.06 235 ASN A O 1
ATOM 1807 N N . VAL A 1 236 ? 5.180 -20.378 4.227 1.00 96.19 236 VAL A N 1
ATOM 1808 C CA . VAL A 1 236 ? 3.994 -19.577 4.566 1.00 96.19 236 VAL A CA 1
ATOM 1809 C C . VAL A 1 236 ? 3.301 -20.190 5.785 1.00 96.19 236 VAL A C 1
ATOM 1811 O O . VAL A 1 236 ? 3.031 -21.387 5.811 1.00 96.19 236 VAL A O 1
ATOM 1814 N N . SER A 1 237 ? 2.957 -19.359 6.770 1.00 92.88 237 SER A N 1
ATOM 1815 C CA . SER A 1 237 ? 2.178 -19.782 7.940 1.00 92.88 237 SER A CA 1
ATOM 1816 C C . SER A 1 237 ? 0.853 -20.461 7.547 1.00 92.88 237 SER A C 1
ATOM 1818 O O . SER A 1 237 ? 0.095 -19.893 6.759 1.00 92.88 237 SER A O 1
ATOM 1820 N N . ASP A 1 238 ? 0.533 -21.610 8.164 1.00 91.38 238 ASP A N 1
ATOM 1821 C CA . ASP A 1 238 ? -0.601 -22.488 7.797 1.00 91.38 238 ASP A CA 1
ATOM 1822 C C . ASP A 1 238 ? -1.932 -21.773 7.466 1.00 91.38 238 ASP A C 1
ATOM 1824 O O . ASP A 1 238 ? -2.575 -22.147 6.482 1.00 91.38 238 ASP A O 1
ATOM 1828 N N . PRO A 1 239 ? -2.398 -20.755 8.229 1.00 94.56 239 PRO A N 1
ATOM 1829 C CA . PRO A 1 239 ? -3.676 -20.100 7.935 1.00 94.56 239 PRO A CA 1
ATOM 1830 C C . PRO A 1 239 ? -3.687 -19.300 6.625 1.00 94.56 239 PRO A C 1
ATOM 1832 O O . PRO A 1 239 ? -4.761 -19.046 6.086 1.00 94.56 239 PRO A O 1
ATOM 1835 N N . LEU A 1 240 ? -2.516 -18.880 6.134 1.00 97.81 240 LEU A N 1
ATOM 1836 C CA . LEU A 1 240 ? -2.367 -18.057 4.932 1.00 97.81 240 LEU A CA 1
ATOM 1837 C C . LEU A 1 240 ? -2.014 -18.881 3.691 1.00 97.81 240 LEU A C 1
ATOM 1839 O O . LEU A 1 240 ? -2.246 -18.426 2.573 1.00 97.81 240 LEU A O 1
ATOM 1843 N N . THR A 1 241 ? -1.490 -20.096 3.872 1.00 97.44 241 THR A N 1
ATOM 1844 C CA . THR A 1 241 ? -1.044 -20.986 2.793 1.00 97.44 241 THR A CA 1
ATOM 1845 C C . THR A 1 241 ? -2.032 -21.110 1.627 1.00 97.44 241 THR A C 1
ATOM 1847 O O . THR A 1 241 ? -1.591 -20.874 0.501 1.00 97.44 241 THR A O 1
ATOM 1850 N N . PRO A 1 242 ? -3.337 -21.414 1.824 1.00 96.25 242 PRO A N 1
ATOM 1851 C CA . PRO A 1 242 ? -4.255 -21.550 0.690 1.00 96.25 242 PRO A CA 1
ATOM 1852 C C . PRO A 1 242 ? -4.395 -20.243 -0.099 1.00 96.25 242 PRO A C 1
ATOM 1854 O O . PRO A 1 242 ? -4.374 -20.253 -1.326 1.00 96.25 242 PRO A O 1
ATOM 1857 N N . TYR A 1 243 ? -4.446 -19.101 0.591 1.00 98.06 243 TYR A N 1
ATOM 1858 C CA . TYR A 1 243 ? -4.590 -17.806 -0.067 1.00 98.06 243 TYR A CA 1
ATOM 1859 C C . TYR A 1 243 ? -3.361 -17.447 -0.898 1.00 98.06 243 TYR A C 1
ATOM 1861 O O . TYR A 1 243 ? -3.486 -17.015 -2.043 1.00 98.06 243 TYR A O 1
ATOM 1869 N N . VAL A 1 244 ? -2.166 -17.643 -0.333 1.00 98.25 244 VAL A N 1
ATOM 1870 C CA . VAL A 1 244 ? -0.911 -17.335 -1.026 1.00 98.25 244 VAL A CA 1
ATOM 1871 C C . VAL A 1 244 ? -0.727 -18.244 -2.242 1.00 98.25 244 VAL A C 1
ATOM 1873 O O . VAL A 1 244 ? -0.323 -17.755 -3.294 1.00 98.25 244 VAL A O 1
ATOM 1876 N N . GLN A 1 245 ? -1.047 -19.536 -2.129 1.00 96.31 245 GLN A N 1
ATOM 1877 C CA . GLN A 1 245 ? -0.925 -20.493 -3.234 1.00 96.31 245 GLN A CA 1
ATOM 1878 C C . GLN A 1 245 ? -1.839 -20.140 -4.409 1.00 96.31 245 GLN A C 1
ATOM 1880 O O . GLN A 1 245 ? -1.361 -20.075 -5.542 1.00 96.31 245 GLN A O 1
ATOM 1885 N N . ASP A 1 246 ? -3.111 -19.833 -4.148 1.00 97.50 246 ASP A N 1
ATOM 1886 C CA . ASP A 1 246 ? -4.046 -19.448 -5.208 1.00 97.50 246 ASP A CA 1
ATOM 1887 C C . ASP A 1 246 ? -3.584 -18.157 -5.906 1.00 97.50 246 ASP A C 1
ATOM 1889 O O . ASP A 1 246 ? -3.509 -18.078 -7.133 1.00 97.50 246 ASP A O 1
ATOM 1893 N N . VAL A 1 247 ? -3.194 -17.131 -5.142 1.00 97.94 247 VAL A N 1
ATOM 1894 C CA . VAL A 1 247 ? -2.738 -15.856 -5.725 1.00 97.94 247 VAL A CA 1
ATOM 1895 C C . VAL A 1 247 ? -1.408 -16.019 -6.477 1.00 97.94 247 VAL A C 1
ATOM 1897 O O . VAL A 1 247 ? -1.197 -15.364 -7.503 1.00 97.94 247 VAL A O 1
ATOM 1900 N N . ALA A 1 248 ? -0.527 -16.921 -6.030 1.00 96.38 248 ALA A N 1
ATOM 1901 C CA . ALA A 1 248 ? 0.677 -17.297 -6.768 1.00 96.38 248 ALA A CA 1
ATOM 1902 C C . ALA A 1 248 ? 0.327 -17.961 -8.108 1.00 96.38 248 ALA A C 1
ATOM 1904 O O . ALA A 1 248 ? 0.895 -17.595 -9.139 1.00 96.38 248 ALA A O 1
ATOM 1905 N N . GLN A 1 249 ? -0.647 -18.877 -8.119 1.00 96.00 249 GLN A N 1
ATOM 1906 C CA . GLN A 1 249 ? -1.111 -19.558 -9.330 1.00 96.00 249 GLN A CA 1
ATOM 1907 C C . GLN A 1 249 ? -1.717 -18.585 -10.350 1.00 96.00 249 GLN A C 1
ATOM 1909 O O . GLN A 1 249 ? -1.546 -18.769 -11.555 1.00 96.00 249 GLN A O 1
ATOM 1914 N N . LEU A 1 250 ? -2.345 -17.503 -9.883 1.00 95.31 250 LEU A N 1
ATOM 1915 C CA . LEU A 1 250 ? -2.817 -16.408 -10.732 1.00 95.31 250 LEU A CA 1
ATOM 1916 C C . LEU A 1 250 ? -1.681 -15.590 -11.391 1.00 95.31 250 LEU A C 1
ATOM 1918 O O . LEU A 1 250 ? -1.963 -14.707 -12.203 1.00 95.31 250 LEU A O 1
ATOM 1922 N N . GLY A 1 251 ? -0.408 -15.834 -11.059 1.00 94.75 251 GLY A N 1
ATOM 1923 C CA . GLY A 1 251 ? 0.737 -15.128 -11.646 1.00 94.75 251 GLY A CA 1
ATOM 1924 C C . GLY A 1 251 ? 0.818 -13.645 -11.262 1.00 94.75 251 GLY A C 1
ATOM 1925 O O . GLY A 1 251 ? 1.375 -12.843 -12.011 1.00 94.75 251 GLY A O 1
ATOM 1926 N N . ILE A 1 252 ? 0.217 -13.267 -10.128 1.00 95.50 252 ILE A N 1
ATOM 1927 C CA . ILE A 1 252 ? 0.213 -11.890 -9.599 1.00 95.50 252 ILE A CA 1
ATOM 1928 C C . ILE A 1 252 ? 1.498 -11.596 -8.818 1.00 95.50 252 ILE A C 1
ATOM 1930 O O . ILE A 1 252 ? 2.005 -10.478 -8.829 1.00 95.50 252 ILE A O 1
ATOM 1934 N N . LEU A 1 253 ? 2.012 -12.598 -8.106 1.00 97.19 253 LEU A N 1
ATOM 1935 C CA . LEU A 1 253 ? 3.117 -12.423 -7.175 1.00 97.19 253 LEU A CA 1
ATOM 1936 C C . LEU A 1 253 ? 4.454 -12.346 -7.922 1.00 97.19 253 LEU A C 1
ATOM 1938 O O . LEU A 1 253 ? 4.696 -13.082 -8.877 1.00 97.19 253 LEU A O 1
ATOM 1942 N N . SER A 1 254 ? 5.350 -11.482 -7.449 1.00 95.50 254 SER A N 1
ATOM 1943 C CA . SER A 1 254 ? 6.723 -11.348 -7.956 1.00 95.50 254 SER A CA 1
ATOM 1944 C C . SER A 1 254 ? 7.731 -11.852 -6.920 1.00 95.50 254 SER A C 1
ATOM 1946 O O . SER A 1 254 ? 7.484 -11.655 -5.734 1.00 95.50 254 SER A O 1
ATOM 1948 N N . PRO A 1 255 ? 8.862 -12.467 -7.302 1.00 95.31 255 PRO A N 1
ATOM 1949 C CA . PRO A 1 255 ? 9.891 -12.893 -6.349 1.00 95.31 255 PRO A CA 1
ATOM 1950 C C . PRO A 1 255 ? 10.644 -11.698 -5.751 1.00 95.31 255 PRO A C 1
ATOM 1952 O O . PRO A 1 255 ? 10.685 -10.623 -6.347 1.00 95.31 255 PRO A O 1
ATOM 1955 N N . VAL A 1 256 ? 11.267 -11.898 -4.588 1.00 92.94 256 VAL A N 1
ATOM 1956 C CA . VAL A 1 256 ? 12.234 -10.941 -4.015 1.00 92.94 256 VAL A CA 1
ATOM 1957 C C . VAL A 1 256 ? 13.577 -11.071 -4.728 1.00 92.94 256 VAL A C 1
ATOM 1959 O O . VAL A 1 256 ? 14.207 -10.079 -5.082 1.00 92.94 256 VAL A O 1
ATOM 1962 N N . GLN A 1 257 ? 14.024 -12.309 -4.950 1.00 89.94 257 GLN A N 1
ATOM 1963 C CA . GLN A 1 257 ? 15.278 -12.608 -5.631 1.00 89.94 257 GLN A CA 1
ATOM 1964 C C . GLN A 1 257 ? 15.225 -14.015 -6.228 1.00 89.94 257 GLN A C 1
ATOM 1966 O O . GLN A 1 257 ? 14.920 -14.974 -5.523 1.00 89.94 257 GLN A O 1
ATOM 1971 N N . GLY A 1 258 ? 15.563 -14.156 -7.512 1.00 92.25 258 GLY A N 1
ATOM 1972 C CA . GLY A 1 258 ? 15.494 -15.453 -8.191 1.00 92.25 258 GLY A CA 1
ATOM 1973 C C . GLY A 1 258 ? 14.069 -16.012 -8.178 1.00 92.25 258 GLY A C 1
ATOM 1974 O O . GLY A 1 258 ? 13.146 -15.329 -8.608 1.00 92.25 258 GLY A O 1
ATOM 1975 N N . ASP A 1 259 ? 13.900 -17.231 -7.668 1.00 93.62 259 ASP A N 1
ATOM 1976 C CA . ASP A 1 259 ? 12.605 -17.903 -7.485 1.00 93.62 259 ASP A CA 1
ATOM 1977 C C . ASP A 1 259 ? 12.046 -17.767 -6.054 1.00 93.62 259 ASP A C 1
ATOM 1979 O O . ASP A 1 259 ? 11.043 -18.385 -5.709 1.00 93.62 259 ASP A O 1
ATOM 1983 N N . ARG A 1 260 ? 12.682 -16.965 -5.194 1.00 96.38 260 ARG A N 1
ATOM 1984 C CA . ARG A 1 2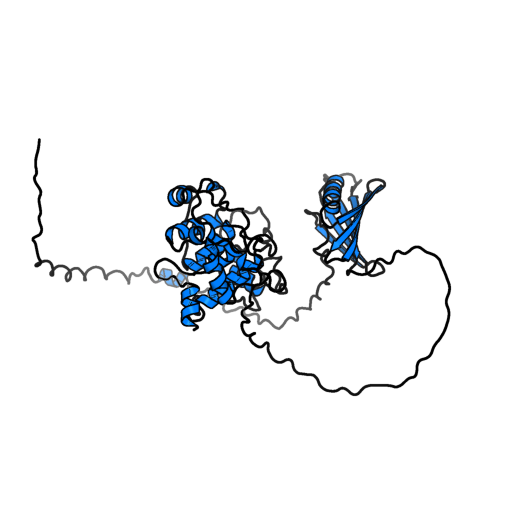60 ? 12.299 -16.852 -3.786 1.00 96.38 260 ARG A CA 1
ATOM 1985 C C . ARG A 1 260 ? 11.166 -15.846 -3.589 1.00 96.38 260 ARG A C 1
ATOM 1987 O O . ARG A 1 260 ? 11.300 -14.676 -3.959 1.00 96.38 260 ARG A O 1
ATOM 1994 N N . PHE A 1 261 ? 10.082 -16.270 -2.942 1.00 97.56 261 PHE A N 1
ATOM 1995 C CA . PHE A 1 261 ? 8.947 -15.424 -2.580 1.00 97.56 261 PHE A CA 1
ATOM 1996 C C . PHE A 1 261 ? 9.198 -14.595 -1.320 1.00 97.56 261 PHE A C 1
ATOM 1998 O O . PHE A 1 261 ? 8.774 -13.444 -1.294 1.00 97.56 261 PHE A O 1
ATOM 2005 N N . GLY A 1 262 ? 9.857 -15.139 -0.293 1.00 97.69 262 GLY A N 1
ATOM 2006 C CA . GLY A 1 262 ? 10.092 -14.458 0.986 1.00 97.69 262 GLY A CA 1
ATOM 2007 C C . GLY A 1 262 ? 8.811 -14.148 1.784 1.00 97.69 262 GLY A C 1
ATOM 2008 O O . GLY A 1 262 ? 8.520 -12.970 1.988 1.00 97.69 262 GLY A O 1
ATOM 2009 N N . PRO A 1 263 ? 8.051 -15.157 2.267 1.00 98.00 263 PRO A N 1
ATOM 2010 C CA . PRO A 1 263 ? 6.745 -14.969 2.920 1.00 98.00 263 PRO A CA 1
ATOM 2011 C C . PRO A 1 263 ? 6.704 -13.946 4.068 1.00 98.00 263 PRO A C 1
ATOM 2013 O O . PRO A 1 263 ? 5.757 -13.166 4.161 1.00 98.00 263 PRO A O 1
ATOM 2016 N N . GLU A 1 264 ? 7.729 -13.946 4.925 1.00 97.38 264 GLU A N 1
ATOM 2017 C CA . GLU A 1 264 ? 7.800 -13.141 6.157 1.00 97.38 264 GLU A CA 1
ATOM 201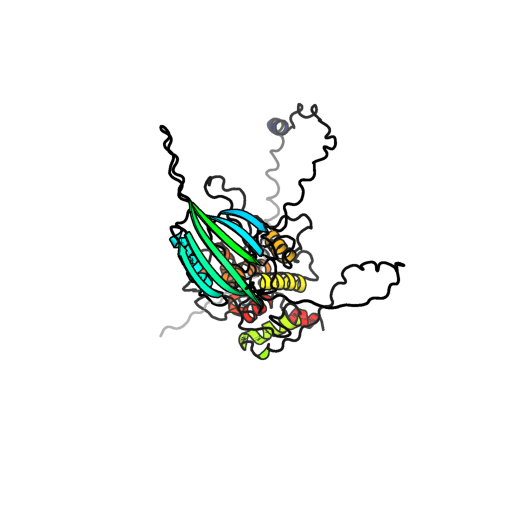8 C C . GLU A 1 264 ? 8.524 -11.797 5.972 1.00 97.38 264 GLU A C 1
ATOM 2020 O O . GLU A 1 264 ? 8.639 -11.011 6.913 1.00 97.38 264 GLU A O 1
ATOM 2025 N N . GLU A 1 265 ? 9.041 -11.516 4.775 1.00 97.81 265 GLU A N 1
ATOM 2026 C CA . GLU A 1 265 ? 9.688 -10.233 4.507 1.00 97.81 265 GLU A CA 1
ATOM 2027 C C . GLU A 1 265 ? 8.660 -9.112 4.381 1.00 97.81 265 GLU A C 1
ATOM 2029 O O . GLU A 1 265 ? 7.512 -9.339 3.989 1.00 97.81 265 GLU A O 1
ATOM 2034 N N . ALA A 1 266 ? 9.080 -7.891 4.712 1.00 98.25 266 ALA A N 1
ATOM 2035 C CA . ALA A 1 266 ? 8.227 -6.720 4.599 1.00 98.25 266 ALA A CA 1
ATOM 2036 C C . ALA A 1 266 ? 7.864 -6.457 3.131 1.00 98.25 266 ALA A C 1
ATOM 2038 O O . ALA A 1 266 ? 8.720 -6.439 2.248 1.00 98.25 266 ALA A O 1
ATOM 2039 N N . MET A 1 267 ? 6.579 -6.232 2.881 1.00 98.56 267 MET A N 1
ATOM 2040 C CA . MET A 1 267 ? 6.076 -5.764 1.599 1.00 98.56 267 MET A CA 1
ATOM 2041 C C . MET A 1 267 ? 6.466 -4.295 1.401 1.00 98.56 267 MET A C 1
ATOM 2043 O O . MET A 1 267 ? 6.257 -3.494 2.308 1.00 98.56 267 MET A O 1
ATOM 2047 N N . THR A 1 268 ? 6.985 -3.921 0.229 1.00 98.75 268 THR A N 1
ATOM 2048 C CA . THR A 1 268 ? 7.205 -2.506 -0.116 1.00 98.75 268 THR A CA 1
ATOM 2049 C C . THR A 1 268 ? 5.934 -1.885 -0.691 1.00 98.75 268 THR A C 1
ATOM 2051 O O . THR A 1 268 ? 5.076 -2.572 -1.259 1.00 98.75 268 THR A O 1
ATOM 2054 N N . ARG A 1 269 ? 5.816 -0.561 -0.590 1.00 98.62 269 ARG A N 1
ATOM 2055 C CA . ARG A 1 269 ? 4.690 0.188 -1.163 1.00 98.62 269 ARG A CA 1
ATOM 2056 C C . ARG A 1 269 ? 4.585 0.013 -2.679 1.00 98.62 269 ARG A C 1
ATOM 2058 O O . ARG A 1 269 ? 3.484 -0.217 -3.183 1.00 98.62 269 ARG A O 1
ATOM 2065 N N . ARG A 1 270 ? 5.706 0.053 -3.412 1.00 98.12 270 ARG A N 1
ATOM 2066 C CA . ARG A 1 270 ? 5.704 -0.143 -4.876 1.00 98.12 270 ARG A CA 1
ATOM 2067 C C . ARG A 1 270 ? 5.298 -1.555 -5.293 1.00 98.12 270 ARG A C 1
ATOM 2069 O O . ARG A 1 270 ? 4.546 -1.712 -6.254 1.00 98.12 270 ARG A O 1
ATOM 2076 N N . ASP A 1 271 ? 5.756 -2.579 -4.573 1.00 98.56 271 ASP A N 1
ATOM 2077 C CA . ASP A 1 271 ? 5.462 -3.964 -4.943 1.00 98.56 271 ASP A CA 1
ATOM 2078 C C . ASP A 1 271 ? 3.989 -4.277 -4.699 1.00 98.56 271 ASP A C 1
ATOM 2080 O O . ASP A 1 271 ? 3.338 -4.868 -5.563 1.00 98.56 271 ASP A O 1
ATOM 2084 N N . TYR A 1 272 ? 3.426 -3.794 -3.586 1.00 98.88 272 TYR A N 1
ATOM 2085 C CA . TYR A 1 272 ? 1.997 -3.936 -3.341 1.00 98.88 272 TYR A CA 1
ATOM 2086 C C . TYR A 1 272 ? 1.153 -3.145 -4.336 1.00 98.88 272 TYR A C 1
ATOM 2088 O O . TYR A 1 272 ? 0.150 -3.669 -4.804 1.00 98.88 272 TYR A O 1
ATOM 2096 N N . ALA A 1 273 ? 1.557 -1.931 -4.722 1.00 98.75 273 ALA A N 1
ATOM 2097 C CA . ALA A 1 273 ? 0.875 -1.172 -5.771 1.00 98.75 273 ALA A CA 1
ATOM 2098 C C . ALA A 1 273 ? 0.809 -1.962 -7.094 1.00 98.75 273 ALA A C 1
ATOM 2100 O O . ALA A 1 273 ? -0.253 -2.055 -7.719 1.00 98.75 273 ALA A O 1
ATOM 2101 N N . ARG A 1 274 ? 1.922 -2.602 -7.484 1.00 98.62 274 ARG A N 1
ATOM 2102 C CA . ARG A 1 274 ? 1.990 -3.475 -8.665 1.00 98.62 274 ARG A CA 1
ATOM 2103 C C . ARG A 1 274 ? 1.038 -4.657 -8.540 1.00 98.62 274 ARG A C 1
ATOM 2105 O O . ARG A 1 274 ? 0.222 -4.874 -9.437 1.00 98.62 274 ARG A O 1
ATOM 2112 N N . TRP A 1 275 ? 1.096 -5.375 -7.418 1.00 98.75 275 TRP A N 1
ATOM 2113 C CA . TRP A 1 275 ? 0.228 -6.526 -7.176 1.00 98.75 275 TRP A CA 1
ATOM 2114 C C . TRP A 1 275 ? -1.246 -6.127 -7.122 1.00 98.75 275 TRP A C 1
ATOM 2116 O O . TRP A 1 275 ? -2.074 -6.814 -7.707 1.00 98.75 275 TRP A O 1
ATOM 2126 N N . LEU A 1 276 ? -1.585 -5.005 -6.488 1.00 98.81 276 LEU A N 1
ATOM 2127 C CA . LEU A 1 276 ? -2.953 -4.515 -6.344 1.00 98.81 276 LEU A CA 1
ATOM 2128 C C . LEU A 1 276 ? -3.579 -4.189 -7.703 1.00 98.81 276 LEU A C 1
ATOM 2130 O O . LEU A 1 276 ? -4.681 -4.654 -8.002 1.00 98.81 276 LEU A O 1
ATOM 2134 N N . MET A 1 277 ? -2.868 -3.433 -8.548 1.00 98.44 277 MET A N 1
ATOM 2135 C CA . MET A 1 277 ? -3.348 -3.104 -9.891 1.00 98.44 277 MET A CA 1
ATOM 2136 C C . MET A 1 277 ? -3.468 -4.358 -10.765 1.00 98.44 277 MET A C 1
ATOM 2138 O O . MET A 1 277 ? -4.490 -4.544 -11.435 1.00 98.44 277 MET A O 1
ATOM 2142 N N . GLN A 1 278 ? -2.452 -5.228 -10.751 1.00 98.12 278 GLN A N 1
ATOM 2143 C CA . GLN A 1 278 ? -2.452 -6.468 -11.527 1.00 98.12 278 GLN A CA 1
ATOM 2144 C C . GLN A 1 278 ? -3.579 -7.406 -11.083 1.00 98.12 278 GLN A C 1
ATOM 2146 O O . GLN A 1 278 ? -4.316 -7.913 -11.929 1.00 98.12 278 GLN A O 1
ATOM 2151 N N . ALA A 1 279 ? -3.749 -7.597 -9.774 1.00 98.44 279 ALA A N 1
ATOM 2152 C CA . ALA A 1 279 ? -4.799 -8.423 -9.200 1.00 98.44 279 ALA A CA 1
ATOM 2153 C C . ALA A 1 279 ? -6.177 -7.885 -9.581 1.00 98.44 279 ALA A C 1
ATOM 2155 O O . ALA A 1 279 ? -6.946 -8.607 -10.208 1.00 98.44 279 ALA A O 1
ATOM 2156 N N . ASN A 1 280 ? -6.468 -6.605 -9.323 1.00 98.25 280 ASN A N 1
ATOM 2157 C CA . ASN A 1 280 ? -7.744 -6.007 -9.717 1.00 98.25 280 ASN A CA 1
ATOM 2158 C C . ASN A 1 280 ? -8.025 -6.239 -11.211 1.00 98.25 280 ASN A C 1
ATOM 2160 O O . ASN A 1 280 ? -9.076 -6.746 -11.592 1.00 98.25 280 ASN A O 1
ATOM 2164 N N . ASN A 1 281 ? -7.072 -5.924 -12.084 1.00 97.62 281 ASN A N 1
ATOM 2165 C CA . ASN A 1 281 ? -7.314 -6.030 -13.521 1.00 97.62 281 ASN A CA 1
ATOM 2166 C C . ASN A 1 281 ? -7.463 -7.477 -14.004 1.00 97.62 281 ASN A C 1
ATOM 2168 O O . ASN A 1 281 ? -8.165 -7.699 -14.994 1.00 97.62 281 ASN A O 1
ATOM 2172 N N . ARG A 1 282 ? -6.873 -8.442 -13.290 1.00 96.56 282 ARG A N 1
ATOM 2173 C CA . ARG A 1 282 ? -7.059 -9.877 -13.518 1.00 96.56 282 ARG A CA 1
ATOM 2174 C C . ARG A 1 282 ? -8.438 -10.362 -13.062 1.00 96.56 282 ARG A C 1
ATOM 2176 O O . ARG A 1 282 ? -9.135 -10.989 -13.851 1.00 96.56 282 ARG A O 1
ATOM 2183 N N . PHE A 1 283 ? -8.870 -10.012 -11.848 1.00 97.06 283 PHE A N 1
ATOM 2184 C CA . PHE A 1 283 ? -10.200 -10.356 -11.310 1.00 97.06 283 PHE A CA 1
ATOM 2185 C C . PHE A 1 283 ? -11.364 -9.809 -12.146 1.00 97.06 283 PHE A C 1
ATOM 2187 O O . PHE A 1 283 ? -12.453 -10.389 -12.170 1.00 97.06 283 PHE A O 1
ATOM 2194 N N . TYR A 1 284 ? -11.110 -8.710 -12.853 1.00 95.81 284 TYR A N 1
ATOM 2195 C CA . TYR A 1 284 ? -12.083 -7.998 -13.672 1.00 95.81 284 TYR A CA 1
ATOM 2196 C C . TYR A 1 284 ? -11.683 -7.951 -15.154 1.00 95.81 284 TYR A C 1
ATOM 2198 O O . TYR A 1 284 ? -12.033 -7.007 -15.866 1.00 95.81 284 TYR A O 1
ATOM 2206 N N . ALA A 1 285 ? -10.953 -8.963 -15.638 1.00 94.44 285 ALA A N 1
ATOM 2207 C CA . ALA A 1 285 ? -10.515 -9.061 -17.034 1.00 94.44 285 ALA A CA 1
ATOM 2208 C C . ALA A 1 285 ? -11.683 -8.999 -18.038 1.00 94.44 285 ALA A C 1
ATOM 2210 O O . ALA A 1 285 ? -11.551 -8.433 -19.123 1.00 94.44 285 ALA A O 1
ATOM 2211 N N . ASP A 1 286 ? -12.844 -9.531 -17.652 1.00 91.75 286 ASP A N 1
ATOM 2212 C CA . ASP A 1 286 ? -14.092 -9.539 -18.418 1.00 91.75 286 ASP A CA 1
ATOM 2213 C C . ASP A 1 286 ? -14.963 -8.284 -18.200 1.00 91.75 286 ASP A C 1
ATOM 2215 O O . ASP A 1 286 ? -15.983 -8.102 -18.869 1.00 91.75 286 ASP A O 1
ATOM 2219 N N . GLN A 1 287 ? -14.570 -7.390 -17.288 1.00 92.31 287 GLN A N 1
ATOM 2220 C CA . GLN A 1 287 ? -15.350 -6.234 -16.848 1.00 92.31 287 GLN A CA 1
ATOM 2221 C C . GLN A 1 287 ? -14.512 -4.951 -16.904 1.00 92.31 287 GLN A C 1
ATOM 2223 O O . GLN A 1 287 ? -14.131 -4.381 -15.885 1.00 92.31 287 GLN A O 1
ATOM 2228 N N . SER A 1 288 ? -14.278 -4.434 -18.114 1.00 91.44 288 SER A N 1
ATOM 2229 C CA . SER A 1 288 ? -13.416 -3.256 -18.356 1.00 91.44 288 SER A CA 1
ATOM 2230 C C . SER A 1 288 ? -13.809 -1.973 -17.604 1.00 91.44 288 SER A C 1
ATOM 2232 O O . SER A 1 288 ? -12.990 -1.062 -17.463 1.00 91.44 288 SER A O 1
ATOM 2234 N N . VAL A 1 289 ? -15.052 -1.877 -17.124 1.00 92.25 289 VAL A N 1
ATOM 2235 C CA . VAL A 1 289 ? -15.537 -0.770 -16.280 1.00 92.25 289 VAL A CA 1
ATOM 2236 C C . VAL A 1 289 ? -15.041 -0.852 -14.833 1.00 92.25 289 VAL A C 1
ATOM 2238 O O . VAL A 1 289 ? -15.068 0.151 -14.133 1.00 92.25 289 VAL A O 1
ATOM 2241 N N . GLN A 1 290 ? -14.581 -2.024 -14.393 1.00 92.25 290 GLN A N 1
ATOM 2242 C CA . GLN A 1 290 ? -14.066 -2.278 -13.044 1.00 92.25 290 GLN A CA 1
ATOM 2243 C C . GLN A 1 290 ? -12.528 -2.315 -12.994 1.00 92.25 290 GLN A C 1
ATOM 2245 O O . GLN A 1 290 ? -11.926 -2.353 -11.917 1.00 92.25 290 GLN A O 1
ATOM 2250 N N . GLN A 1 291 ? -11.881 -2.273 -14.160 1.00 95.69 291 GLN A N 1
ATOM 2251 C CA . GLN A 1 291 ? -10.429 -2.241 -14.277 1.00 95.69 291 GLN A CA 1
ATOM 2252 C C . GLN A 1 291 ? -9.863 -0.857 -13.946 1.00 95.69 291 GLN A C 1
ATOM 2254 O O . GLN A 1 291 ? -10.367 0.173 -14.400 1.00 95.69 291 GLN A O 1
ATOM 2259 N N . LEU A 1 292 ? -8.755 -0.864 -13.211 1.00 95.81 292 LEU A N 1
ATOM 2260 C CA . LEU A 1 292 ? -7.899 0.291 -12.997 1.00 95.81 292 LEU A CA 1
ATOM 2261 C C . LEU A 1 292 ? -7.188 0.645 -14.302 1.00 95.81 292 LEU A C 1
ATOM 2263 O O . LEU A 1 292 ? -6.726 -0.231 -15.043 1.00 95.81 292 LEU A O 1
ATOM 2267 N N . ARG A 1 293 ? -7.116 1.944 -14.590 1.00 93.12 293 ARG A N 1
ATOM 2268 C CA . ARG A 1 293 ? -6.544 2.467 -15.830 1.00 93.12 293 ARG A CA 1
ATOM 2269 C C . ARG A 1 293 ? -5.079 2.831 -15.628 1.00 93.12 293 ARG A C 1
ATOM 2271 O O . ARG A 1 293 ? -4.688 3.296 -14.565 1.00 93.12 293 ARG A O 1
ATOM 2278 N N . GLN A 1 294 ? -4.295 2.620 -16.679 1.00 90.56 294 GLN A N 1
ATOM 2279 C CA . GLN A 1 294 ? -2.970 3.218 -16.790 1.00 90.56 294 GLN A CA 1
ATOM 2280 C C . GLN A 1 294 ? -3.122 4.731 -17.022 1.00 90.56 294 GLN A C 1
ATOM 2282 O O . GLN A 1 294 ? -4.120 5.142 -17.635 1.00 90.56 294 GLN A O 1
ATOM 2287 N N . PRO A 1 295 ? -2.160 5.548 -16.571 1.00 90.00 295 PRO A N 1
ATOM 2288 C CA . PRO A 1 295 ? -2.154 6.975 -16.844 1.00 90.00 295 PRO A CA 1
ATOM 2289 C C . PRO A 1 295 ? -2.002 7.242 -18.339 1.00 90.00 295 PRO A C 1
ATOM 2291 O O . PRO A 1 295 ? -1.586 6.381 -19.118 1.00 90.00 295 PRO A O 1
ATOM 2294 N N . ARG A 1 296 ? -2.335 8.462 -18.753 1.00 88.06 296 ARG A N 1
ATOM 2295 C CA . ARG A 1 296 ? -2.098 8.905 -20.130 1.00 88.06 296 ARG A CA 1
ATOM 2296 C C . ARG A 1 296 ? -0.630 9.287 -20.286 1.00 88.06 296 ARG A C 1
ATOM 2298 O O . ARG A 1 296 ? -0.006 9.738 -19.333 1.00 88.06 296 ARG A O 1
ATOM 2305 N N . ASP A 1 297 ? -0.113 9.245 -21.511 1.00 82.88 297 ASP A N 1
ATOM 2306 C CA . ASP A 1 297 ? 1.257 9.709 -21.799 1.00 82.88 297 ASP A CA 1
ATOM 2307 C C . ASP A 1 297 ? 1.474 11.182 -21.400 1.00 82.88 297 ASP A C 1
ATOM 2309 O O . ASP A 1 297 ? 2.581 11.602 -21.074 1.00 82.88 297 ASP A O 1
ATOM 2313 N N . SER A 1 298 ? 0.393 11.970 -21.392 1.00 85.44 298 SER A N 1
ATOM 2314 C CA . SER A 1 298 ? 0.377 13.370 -20.967 1.00 85.44 298 SER A CA 1
ATOM 2315 C C . SER A 1 298 ? 0.120 13.575 -19.468 1.00 85.44 298 SER A C 1
ATOM 2317 O O . SER A 1 298 ? -0.039 14.718 -19.051 1.00 85.44 298 SER A O 1
ATOM 2319 N N . SER A 1 299 ? -0.032 12.516 -18.666 1.00 86.38 299 SER A N 1
ATOM 2320 C CA . SER A 1 299 ? -0.295 12.637 -17.226 1.00 86.38 299 SER A CA 1
ATOM 2321 C C . SER A 1 299 ? 0.923 13.222 -16.521 1.00 86.38 299 SER A C 1
ATOM 2323 O O . SER A 1 299 ? 2.038 12.721 -16.687 1.00 86.38 299 SER A O 1
ATOM 2325 N N . GLU A 1 300 ? 0.727 14.291 -15.753 1.00 89.56 300 GLU A N 1
ATOM 2326 C CA . GLU A 1 300 ? 1.774 14.864 -14.906 1.00 89.56 300 GLU A CA 1
ATOM 2327 C C . GLU A 1 300 ? 1.994 13.988 -13.663 1.00 89.56 300 GLU A C 1
ATOM 2329 O O . GLU A 1 300 ? 1.007 13.540 -13.067 1.00 89.56 300 GLU A O 1
ATOM 2334 N N . PRO A 1 301 ? 3.254 13.722 -13.264 1.00 93.44 301 PRO A N 1
ATOM 2335 C CA . PRO A 1 301 ? 3.540 12.944 -12.065 1.00 93.44 301 PRO A CA 1
ATOM 2336 C C . PRO A 1 301 ? 2.885 13.522 -10.809 1.00 93.44 301 PRO A C 1
ATOM 2338 O O . PRO A 1 301 ? 3.086 14.686 -10.469 1.00 93.44 301 PRO A O 1
ATOM 2341 N N . ALA A 1 302 ? 2.130 12.687 -10.096 1.00 92.25 302 ALA A N 1
ATOM 2342 C CA . ALA A 1 302 ? 1.493 13.052 -8.834 1.00 92.25 302 ALA A CA 1
ATOM 2343 C C . ALA A 1 302 ? 2.486 13.107 -7.659 1.00 92.25 302 ALA A C 1
ATOM 2345 O O . ALA A 1 302 ? 2.217 13.783 -6.666 1.00 92.25 302 ALA A O 1
ATOM 2346 N N . PHE A 1 303 ? 3.624 12.410 -7.772 1.00 93.75 303 PHE A N 1
ATOM 2347 C CA . PHE A 1 303 ? 4.654 12.330 -6.736 1.00 93.75 303 PHE A CA 1
ATOM 2348 C C . PHE A 1 303 ? 6.034 12.659 -7.302 1.00 93.75 303 PHE A C 1
ATOM 2350 O O . PHE A 1 303 ? 6.372 12.252 -8.414 1.00 93.75 303 PHE A O 1
ATOM 2357 N N . GLN A 1 304 ? 6.855 13.367 -6.526 1.00 92.19 304 GLN A N 1
ATOM 2358 C CA . GLN A 1 304 ? 8.172 13.830 -6.993 1.00 92.19 304 GLN A CA 1
ATOM 2359 C C . GLN A 1 304 ? 9.212 12.706 -7.094 1.00 92.19 304 GLN A C 1
ATOM 2361 O O . GLN A 1 304 ? 10.097 12.750 -7.945 1.00 92.19 304 GLN A O 1
ATOM 2366 N N . ASP A 1 305 ? 9.084 11.686 -6.251 1.00 93.88 305 ASP A N 1
ATOM 2367 C CA . ASP A 1 305 ? 9.904 10.472 -6.250 1.00 93.88 305 ASP A CA 1
ATOM 2368 C C . ASP A 1 305 ? 9.393 9.395 -7.220 1.00 93.88 305 ASP A C 1
ATOM 2370 O O . ASP A 1 305 ? 9.993 8.329 -7.331 1.00 93.88 305 ASP A O 1
ATOM 2374 N N . MET A 1 306 ? 8.328 9.687 -7.973 1.00 94.81 306 MET A N 1
ATOM 2375 C CA . MET A 1 306 ? 7.798 8.832 -9.036 1.00 94.81 306 MET A CA 1
ATOM 2376 C C . MET A 1 306 ? 7.767 9.594 -10.370 1.00 94.81 306 MET A C 1
ATOM 2378 O O . MET A 1 306 ? 6.688 9.878 -10.892 1.00 94.81 306 MET A O 1
ATOM 2382 N N . PRO A 1 307 ? 8.927 9.955 -10.952 1.00 93.56 307 PRO A N 1
ATOM 2383 C CA . PRO A 1 307 ? 8.973 10.556 -12.284 1.00 93.56 307 PRO A CA 1
ATOM 2384 C C . PRO A 1 307 ? 8.515 9.559 -13.359 1.00 93.56 307 PRO A C 1
ATOM 2386 O O . PRO A 1 307 ? 8.560 8.349 -13.148 1.00 93.56 307 PRO A O 1
ATOM 2389 N N . ARG A 1 308 ? 8.166 10.049 -14.560 1.00 92.94 308 ARG A N 1
ATOM 2390 C CA . ARG A 1 308 ? 7.740 9.203 -15.701 1.00 92.94 308 ARG A CA 1
ATOM 2391 C C . ARG A 1 308 ? 8.740 8.099 -16.075 1.00 92.94 308 ARG A C 1
ATOM 2393 O O . ARG A 1 308 ? 8.345 7.087 -16.640 1.00 92.94 308 ARG A O 1
ATOM 2400 N N . SER A 1 309 ? 10.024 8.304 -15.780 1.00 92.88 309 SER A N 1
ATOM 2401 C CA . SER A 1 309 ? 11.105 7.342 -16.018 1.00 92.88 309 SER A CA 1
ATOM 2402 C C . SER A 1 309 ? 11.176 6.213 -14.984 1.00 92.88 309 SER A C 1
ATOM 2404 O O . SER A 1 309 ? 11.860 5.220 -15.228 1.00 92.88 309 SER A O 1
ATOM 2406 N N . HIS A 1 310 ? 10.497 6.336 -13.840 1.00 94.62 310 HIS A N 1
ATOM 2407 C CA . HIS A 1 310 ? 10.490 5.296 -12.817 1.00 94.62 310 HIS A CA 1
ATOM 2408 C C . HIS A 1 310 ? 9.759 4.045 -13.345 1.00 94.62 310 HIS A C 1
ATOM 2410 O O . HIS A 1 310 ? 8.666 4.176 -13.901 1.00 94.62 310 HIS A O 1
ATOM 2416 N N . PRO A 1 311 ? 10.287 2.821 -13.145 1.00 94.69 311 PRO A N 1
ATOM 2417 C CA . PRO A 1 311 ? 9.688 1.597 -13.693 1.00 94.69 311 PRO A CA 1
ATOM 2418 C C . PRO A 1 311 ? 8.236 1.372 -13.245 1.00 94.69 311 PRO A C 1
ATOM 2420 O O . PRO A 1 311 ? 7.406 0.917 -14.026 1.00 94.69 311 PRO A O 1
ATOM 2423 N N . ASP A 1 312 ? 7.910 1.748 -12.006 1.00 96.44 312 ASP A N 1
ATOM 2424 C CA . ASP A 1 312 ? 6.550 1.650 -11.456 1.00 96.44 312 ASP A CA 1
ATOM 2425 C C . ASP A 1 312 ? 5.700 2.919 -11.630 1.00 96.44 312 ASP A C 1
ATOM 2427 O O . ASP A 1 312 ? 4.616 3.005 -11.050 1.00 96.44 312 ASP A O 1
ATOM 2431 N N . PHE A 1 313 ? 6.155 3.906 -12.416 1.00 96.12 313 PHE A N 1
ATOM 2432 C CA . PHE A 1 313 ? 5.425 5.162 -12.622 1.00 96.12 313 PHE A CA 1
ATOM 2433 C C . PHE A 1 313 ? 3.975 4.917 -13.034 1.00 96.12 313 PHE A C 1
ATOM 2435 O O . PHE A 1 313 ? 3.057 5.419 -12.394 1.00 96.12 313 PHE A O 1
ATOM 2442 N N . ALA A 1 314 ? 3.768 4.113 -14.079 1.00 96.38 314 ALA A N 1
ATOM 2443 C CA . ALA A 1 314 ? 2.447 3.924 -14.662 1.00 96.38 314 ALA A CA 1
ATOM 2444 C C . ALA A 1 314 ? 1.459 3.291 -13.664 1.00 96.38 314 ALA A C 1
ATOM 2446 O O . ALA A 1 314 ? 0.315 3.725 -13.544 1.00 96.38 314 ALA A O 1
ATOM 2447 N N . VAL A 1 315 ? 1.928 2.325 -12.873 1.00 97.44 315 VAL A N 1
ATOM 2448 C CA . VAL A 1 315 ? 1.123 1.668 -11.837 1.00 97.44 315 VAL A CA 1
ATOM 2449 C C . VAL A 1 315 ? 0.737 2.651 -10.736 1.00 97.44 315 VAL A C 1
ATOM 2451 O O . VAL A 1 315 ? -0.443 2.791 -10.416 1.00 97.44 315 VAL A O 1
ATOM 2454 N N . VAL A 1 316 ? 1.723 3.337 -10.156 1.00 97.19 316 VAL A N 1
ATOM 2455 C CA . VAL A 1 316 ? 1.509 4.239 -9.018 1.00 97.19 316 VAL A CA 1
ATOM 2456 C C . VAL A 1 316 ? 0.669 5.443 -9.437 1.00 97.19 316 VAL A C 1
ATOM 2458 O O . VAL A 1 316 ? -0.316 5.766 -8.779 1.00 97.19 316 VAL A O 1
ATOM 2461 N N . GLN A 1 317 ? 0.988 6.059 -10.574 1.00 96.56 317 GLN A N 1
ATOM 2462 C CA . GLN A 1 317 ? 0.212 7.166 -11.121 1.00 96.56 317 GLN A CA 1
ATOM 2463 C C . GLN A 1 317 ? -1.230 6.740 -11.426 1.00 96.56 317 GLN A C 1
ATOM 2465 O O . GLN A 1 317 ? -2.159 7.461 -11.076 1.00 96.56 317 GLN A O 1
ATOM 2470 N N . GLY A 1 318 ? -1.444 5.565 -12.027 1.00 96.81 318 GLY A N 1
ATOM 2471 C CA . GLY A 1 318 ? -2.790 5.067 -12.320 1.00 96.81 318 GLY A CA 1
ATOM 2472 C C . GLY A 1 318 ? -3.628 4.827 -11.060 1.00 96.81 318 GLY A C 1
ATOM 2473 O O . GLY A 1 318 ? -4.820 5.128 -11.044 1.00 96.81 318 GLY A O 1
ATOM 2474 N N . LEU A 1 319 ? -3.013 4.342 -9.975 1.00 97.44 319 LEU A N 1
ATOM 2475 C CA . LEU A 1 319 ? -3.681 4.216 -8.675 1.00 97.44 319 LEU A CA 1
ATOM 2476 C C . LEU A 1 319 ? -3.995 5.579 -8.042 1.00 97.44 319 LEU A C 1
ATOM 2478 O O . LEU A 1 319 ? -5.062 5.734 -7.448 1.00 97.44 319 LEU A O 1
ATOM 2482 N N . ALA A 1 320 ? -3.098 6.559 -8.175 1.00 95.62 320 ALA A N 1
ATOM 2483 C CA . ALA A 1 320 ? -3.309 7.914 -7.667 1.00 95.62 320 ALA A CA 1
ATOM 2484 C C . ALA A 1 320 ? -4.436 8.633 -8.420 1.00 95.62 320 ALA A C 1
ATOM 2486 O O . ALA A 1 320 ? -5.321 9.214 -7.799 1.00 95.62 320 ALA A O 1
ATOM 2487 N N . GLU A 1 321 ? -4.459 8.532 -9.751 1.00 94.62 321 GLU A N 1
ATOM 2488 C CA . GLU A 1 321 ? -5.534 9.073 -10.595 1.00 94.62 321 GLU A CA 1
ATOM 2489 C C . GLU A 1 321 ? -6.883 8.384 -10.341 1.00 94.62 321 GLU A C 1
ATOM 2491 O O . GLU A 1 321 ? -7.936 8.991 -10.532 1.00 94.62 321 GLU A O 1
ATOM 2496 N N . ALA A 1 322 ? -6.862 7.128 -9.887 1.00 94.19 322 ALA A N 1
ATOM 2497 C CA . ALA A 1 322 ? -8.050 6.404 -9.447 1.00 94.19 322 ALA A CA 1
ATOM 2498 C C . ALA A 1 322 ? -8.480 6.743 -8.005 1.00 94.19 322 ALA A C 1
ATOM 2500 O O . ALA A 1 322 ? -9.508 6.235 -7.558 1.00 94.19 322 ALA A O 1
ATOM 2501 N N . GLY A 1 323 ? -7.716 7.566 -7.276 1.00 92.81 323 GLY A N 1
ATOM 2502 C CA . GLY A 1 323 ? -7.984 7.910 -5.876 1.00 92.81 323 GLY A CA 1
ATOM 2503 C C . GLY A 1 323 ? -7.800 6.744 -4.898 1.00 92.81 323 GLY A C 1
ATOM 2504 O O . GLY A 1 323 ? -8.369 6.767 -3.814 1.00 92.81 323 GLY A O 1
ATOM 2505 N N . ILE A 1 324 ? -7.054 5.704 -5.287 1.00 95.38 324 ILE A N 1
ATOM 2506 C CA . ILE A 1 324 ? -6.820 4.509 -4.458 1.00 95.38 324 ILE A CA 1
ATOM 2507 C C . ILE A 1 324 ? -5.665 4.719 -3.482 1.00 95.38 324 ILE A C 1
ATOM 2509 O O . ILE A 1 324 ? -5.694 4.203 -2.368 1.00 95.38 324 ILE A O 1
ATOM 2513 N N . ILE A 1 325 ? -4.645 5.466 -3.905 1.00 95.06 325 ILE A N 1
ATOM 2514 C CA . ILE A 1 325 ? -3.528 5.852 -3.043 1.00 95.06 325 ILE A CA 1
ATOM 2515 C C . ILE A 1 325 ? -3.574 7.364 -2.774 1.00 95.06 325 ILE A C 1
ATOM 2517 O O . ILE A 1 325 ? -3.868 8.126 -3.704 1.00 95.06 325 ILE A O 1
ATOM 2521 N N . PRO A 1 326 ? -3.258 7.818 -1.545 1.00 90.69 326 PRO A N 1
ATOM 2522 C CA . PRO A 1 326 ? -3.223 9.237 -1.211 1.00 90.69 326 PRO A CA 1
ATOM 2523 C C . PRO A 1 326 ? -2.285 10.004 -2.139 1.00 90.69 326 PRO A C 1
ATOM 2525 O O . PRO A 1 326 ? -1.134 9.611 -2.328 1.00 90.69 326 PRO A O 1
ATOM 2528 N N . SER A 1 327 ? -2.775 11.096 -2.720 1.00 90.75 327 SER A N 1
ATOM 2529 C CA . SER A 1 327 ? -1.995 11.966 -3.599 1.00 90.75 327 SER A CA 1
ATOM 2530 C C . SER A 1 327 ? -2.565 13.388 -3.610 1.00 90.75 327 SER A C 1
ATOM 2532 O O . SER A 1 327 ? -3.748 13.567 -3.297 1.00 90.75 327 SER A O 1
ATOM 2534 N N . PRO A 1 328 ? -1.792 14.393 -4.067 1.00 87.50 328 PRO A N 1
ATOM 2535 C CA . PRO A 1 328 ? -2.289 15.760 -4.246 1.00 87.50 328 PRO A CA 1
ATOM 2536 C C . PRO A 1 328 ? -3.498 15.867 -5.182 1.00 87.50 328 PRO A C 1
ATOM 2538 O O . PRO A 1 328 ? -4.204 16.867 -5.159 1.00 87.50 328 PRO A O 1
ATOM 2541 N N . LEU A 1 329 ? -3.752 14.848 -6.012 1.00 84.62 329 LEU A N 1
ATOM 2542 C CA . LEU A 1 329 ? -4.902 14.807 -6.919 1.00 84.62 329 LEU A CA 1
ATOM 2543 C C . LEU A 1 329 ? -6.233 14.609 -6.180 1.00 84.62 329 LEU A C 1
ATOM 2545 O O . LEU A 1 329 ? -7.287 14.926 -6.727 1.00 84.62 329 LEU A O 1
ATOM 2549 N N . SER A 1 330 ? -6.189 14.057 -4.964 1.00 73.81 330 SER A N 1
ATOM 2550 C CA . SER A 1 330 ? -7.375 13.801 -4.137 1.00 73.81 330 SER A CA 1
ATOM 2551 C C . SER A 1 330 ? -7.729 14.985 -3.233 1.00 73.81 330 SER A C 1
ATOM 2553 O O . SER A 1 330 ? -8.861 15.080 -2.760 1.00 73.81 330 SER A O 1
ATOM 2555 N N . GLU A 1 331 ? -6.793 15.913 -3.015 1.00 65.31 331 GLU A N 1
ATOM 2556 C CA . GLU A 1 331 ? -7.043 17.117 -2.231 1.00 65.31 331 GLU A CA 1
ATOM 2557 C C . GLU A 1 331 ? -7.790 18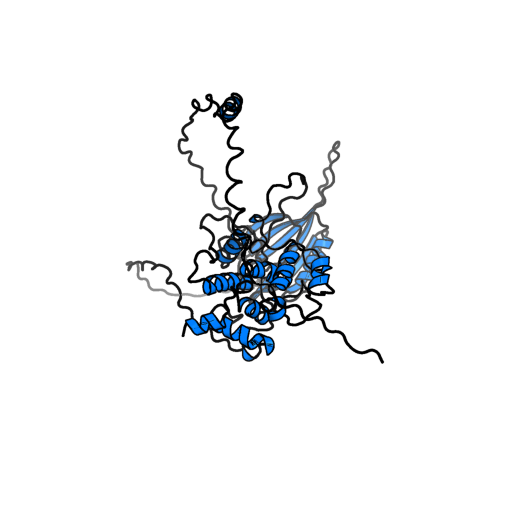.151 -3.078 1.00 65.31 331 GLU A C 1
ATOM 2559 O O . GLU A 1 331 ? -7.326 18.619 -4.119 1.00 65.31 331 GLU A O 1
ATOM 2564 N N . SER A 1 332 ? -9.000 18.511 -2.648 1.00 46.25 332 SER A N 1
ATOM 2565 C CA . SER A 1 332 ? -9.770 19.546 -3.329 1.00 46.25 332 SER A CA 1
ATOM 2566 C C . SER A 1 332 ? -9.131 20.919 -3.066 1.00 46.25 332 SER A C 1
ATOM 2568 O O . SER A 1 332 ? -8.909 21.254 -1.903 1.00 46.25 332 SER A O 1
ATOM 2570 N N . PRO A 1 333 ? -8.937 21.791 -4.075 1.00 44.62 333 PRO A N 1
ATOM 2571 C CA . PRO A 1 333 ? -8.430 23.156 -3.876 1.00 44.62 333 PRO A CA 1
ATOM 2572 C C . PRO A 1 333 ? -9.418 24.090 -3.134 1.00 44.62 333 PRO A C 1
ATOM 2574 O O . PRO A 1 333 ? -9.251 25.308 -3.126 1.00 44.62 333 PRO A O 1
ATOM 2577 N N . MET A 1 334 ? -10.472 23.548 -2.515 1.00 36.91 334 MET A N 1
ATOM 2578 C CA . MET A 1 334 ? -11.546 24.279 -1.840 1.00 36.91 334 MET A CA 1
ATOM 2579 C C . MET A 1 334 ? -11.487 24.137 -0.312 1.00 36.91 334 MET A C 1
ATOM 2581 O O . MET A 1 334 ? -12.454 23.744 0.329 1.00 36.91 334 MET A O 1
ATOM 2585 N N . SER A 1 335 ? -10.382 24.560 0.294 1.00 36.91 335 SER A N 1
ATOM 2586 C CA . SER A 1 335 ? -10.445 25.221 1.602 1.00 36.91 335 SER A CA 1
ATOM 2587 C C . SER A 1 335 ? -9.560 26.458 1.551 1.00 36.91 335 SER A C 1
ATOM 2589 O O . SER A 1 335 ? -8.416 26.477 1.993 1.00 36.91 335 SER A O 1
ATOM 2591 N N . GLY A 1 336 ? -10.094 27.503 0.918 1.00 40.72 336 GLY A N 1
ATOM 2592 C CA . GLY A 1 336 ? -9.478 28.821 0.872 1.00 40.72 336 GLY A CA 1
ATOM 2593 C C . GLY A 1 336 ? -9.533 29.494 2.239 1.00 40.72 336 GLY A C 1
ATOM 2594 O O . GLY A 1 336 ? -10.383 30.351 2.456 1.00 40.72 336 GLY A O 1
ATOM 2595 N N . ASN A 1 337 ? -8.644 29.095 3.145 1.00 35.25 337 ASN A N 1
ATOM 2596 C CA . ASN A 1 337 ? -8.191 29.875 4.298 1.00 35.25 337 ASN A CA 1
ATOM 2597 C C . ASN A 1 337 ? -6.967 29.238 4.983 1.00 35.25 337 ASN A C 1
ATOM 2599 O O . ASN A 1 337 ? -6.905 29.214 6.207 1.00 35.25 337 ASN A O 1
ATOM 2603 N N . ASP A 1 338 ? -5.973 28.781 4.222 1.00 35.59 338 ASP A N 1
ATOM 2604 C CA . ASP A 1 338 ? -4.626 28.631 4.778 1.00 35.59 338 ASP A CA 1
ATOM 2605 C C . ASP A 1 338 ? -3.582 29.215 3.823 1.00 35.59 338 ASP A C 1
ATOM 2607 O O . ASP A 1 338 ? -3.014 28.564 2.949 1.00 35.59 338 ASP A O 1
ATOM 2611 N N . THR A 1 339 ? -3.372 30.523 3.949 1.00 39.75 339 THR A N 1
ATOM 2612 C CA . THR A 1 339 ? -2.178 31.194 3.434 1.00 39.75 339 THR A CA 1
ATOM 2613 C C . THR A 1 339 ? -1.039 30.903 4.412 1.00 39.75 339 THR A C 1
ATOM 2615 O O . THR A 1 339 ? -0.731 31.756 5.245 1.00 39.75 339 THR A O 1
ATOM 2618 N N . GLY A 1 340 ? -0.478 29.690 4.385 1.00 36.94 340 GLY A N 1
ATOM 2619 C CA . GLY A 1 340 ? 0.404 29.294 5.487 1.00 36.94 340 GLY A CA 1
ATOM 2620 C C . GLY A 1 340 ? 1.094 27.932 5.464 1.00 36.94 340 GLY A C 1
ATOM 2621 O O . GLY A 1 340 ? 1.678 27.574 6.479 1.00 36.94 340 GLY A O 1
ATOM 2622 N N . SER A 1 341 ? 1.108 27.175 4.367 1.00 34.03 341 SER A N 1
ATOM 2623 C CA . SER A 1 341 ? 2.122 26.128 4.161 1.00 34.03 341 SER A CA 1
ATOM 2624 C C . SER A 1 341 ? 2.300 25.882 2.674 1.00 34.03 341 SER A C 1
ATOM 2626 O O . SER A 1 341 ? 1.341 25.599 1.960 1.00 34.03 341 SER A O 1
ATOM 2628 N N . GLY A 1 342 ? 3.530 26.068 2.192 1.00 35.88 342 GLY A N 1
ATOM 2629 C CA . GLY A 1 342 ? 3.904 25.691 0.835 1.00 35.88 342 GLY A CA 1
ATOM 2630 C C . GLY A 1 342 ? 3.566 24.224 0.600 1.00 35.88 342 GLY A C 1
ATOM 2631 O O . GLY A 1 342 ? 3.640 23.431 1.536 1.00 35.88 342 GLY A O 1
ATOM 2632 N N . ALA A 1 343 ? 3.165 23.902 -0.631 1.00 41.16 343 ALA A N 1
ATOM 2633 C CA . ALA A 1 343 ? 2.870 22.550 -1.081 1.00 41.16 343 ALA A CA 1
ATOM 2634 C C . ALA A 1 343 ? 3.850 21.555 -0.448 1.00 41.16 343 ALA A C 1
ATOM 2636 O O . ALA A 1 343 ? 5.033 21.539 -0.791 1.00 41.16 343 ALA A O 1
ATOM 2637 N N . THR A 1 344 ? 3.378 20.762 0.512 1.00 44.50 344 THR A N 1
ATOM 2638 C CA . THR A 1 344 ? 4.123 19.608 0.990 1.00 44.50 344 THR A CA 1
ATOM 2639 C C . THR A 1 344 ? 4.370 18.747 -0.235 1.00 44.50 344 THR A C 1
ATOM 2641 O O . THR A 1 344 ? 3.439 18.244 -0.858 1.00 44.50 344 THR A O 1
ATOM 2644 N N . THR A 1 345 ? 5.634 18.650 -0.635 1.00 54.25 345 THR A N 1
ATOM 2645 C CA . THR A 1 345 ? 6.098 17.740 -1.675 1.00 54.25 345 THR A CA 1
ATOM 2646 C C . THR A 1 345 ? 5.533 16.349 -1.395 1.00 54.25 345 THR A C 1
ATOM 2648 O O . THR A 1 345 ? 5.988 15.668 -0.476 1.00 54.25 345 THR A O 1
ATOM 2651 N N . ALA A 1 346 ? 4.507 15.933 -2.139 1.00 81.12 346 ALA A N 1
ATOM 2652 C CA . ALA A 1 346 ? 3.929 14.614 -1.958 1.00 81.12 346 ALA A CA 1
ATOM 2653 C C . ALA A 1 346 ? 4.904 13.568 -2.498 1.00 81.12 346 ALA A C 1
ATOM 2655 O O . ALA A 1 346 ? 5.216 13.535 -3.691 1.00 81.12 346 ALA A O 1
ATOM 2656 N N . LEU A 1 347 ? 5.409 12.739 -1.591 1.00 91.88 347 LEU A N 1
ATOM 2657 C CA . LEU A 1 347 ? 6.279 11.609 -1.888 1.00 91.88 347 LEU A CA 1
ATOM 2658 C C . LEU A 1 347 ? 5.461 10.327 -1.771 1.00 91.88 347 LEU A C 1
ATOM 2660 O O . LEU A 1 347 ? 4.737 10.146 -0.791 1.00 91.88 347 LEU A O 1
ATOM 2664 N N . PHE A 1 348 ? 5.596 9.427 -2.740 1.00 95.44 348 PHE A N 1
ATOM 2665 C CA . PHE A 1 348 ? 4.987 8.103 -2.668 1.00 95.44 348 PHE A CA 1
ATOM 2666 C C . PHE A 1 348 ? 5.750 7.178 -1.714 1.00 95.44 348 PHE A C 1
ATOM 2668 O O . PHE A 1 348 ? 5.126 6.355 -1.040 1.00 95.44 348 PHE A O 1
ATOM 2675 N N . ARG A 1 349 ? 7.077 7.337 -1.647 1.00 96.75 349 ARG A N 1
ATOM 2676 C CA . ARG A 1 349 ? 8.055 6.512 -0.927 1.00 96.75 349 ARG A CA 1
ATOM 2677 C C . ARG A 1 349 ? 7.992 5.043 -1.353 1.00 96.75 349 ARG A C 1
ATOM 2679 O O . ARG A 1 349 ? 7.529 4.198 -0.588 1.00 96.75 349 ARG A O 1
ATOM 2686 N N . PRO A 1 350 ? 8.415 4.721 -2.587 1.00 97.38 350 PRO A N 1
ATOM 2687 C CA . PRO A 1 350 ? 8.206 3.401 -3.180 1.00 97.38 350 PRO A CA 1
ATOM 2688 C C . PRO A 1 350 ? 8.859 2.247 -2.404 1.00 97.38 350 PRO A C 1
ATOM 2690 O O . PRO A 1 350 ? 8.296 1.151 -2.379 1.00 97.38 350 PRO A O 1
ATOM 2693 N N . ASP A 1 351 ? 10.008 2.493 -1.772 1.00 97.19 351 ASP A N 1
ATOM 2694 C CA . ASP A 1 351 ? 10.795 1.489 -1.042 1.00 97.19 351 ASP A CA 1
ATOM 2695 C C . ASP A 1 351 ? 10.432 1.365 0.448 1.00 97.19 351 ASP A C 1
ATOM 2697 O O . ASP A 1 351 ? 10.880 0.427 1.110 1.00 97.19 351 ASP A O 1
ATOM 2701 N N . ASP A 1 352 ? 9.606 2.271 0.985 1.00 97.88 352 ASP A N 1
ATOM 2702 C CA . ASP A 1 352 ? 9.158 2.176 2.375 1.00 97.88 352 ASP A CA 1
ATOM 2703 C C . ASP A 1 352 ? 8.274 0.923 2.567 1.00 97.88 352 ASP A C 1
ATOM 2705 O O . ASP A 1 352 ? 7.525 0.532 1.655 1.00 97.88 352 ASP A O 1
ATOM 2709 N N . PRO A 1 353 ? 8.304 0.289 3.757 1.00 98.56 353 PRO A N 1
ATOM 2710 C CA . PRO A 1 353 ? 7.400 -0.808 4.069 1.00 98.56 353 PRO A CA 1
ATOM 2711 C C . PRO A 1 353 ? 5.930 -0.380 3.992 1.00 98.56 353 PRO A C 1
ATOM 2713 O O . PRO A 1 353 ? 5.544 0.669 4.508 1.00 98.56 353 PRO A O 1
ATOM 2716 N N . LEU A 1 354 ? 5.088 -1.231 3.412 1.00 98.69 354 LEU A N 1
ATOM 2717 C CA . LEU A 1 354 ? 3.641 -1.074 3.429 1.00 98.69 354 LEU A CA 1
ATOM 2718 C C . LEU A 1 354 ? 3.117 -1.304 4.850 1.00 98.69 354 LEU A C 1
ATOM 2720 O O . LEU A 1 354 ? 3.336 -2.368 5.434 1.00 98.69 354 LEU A O 1
ATOM 2724 N N . LEU A 1 355 ? 2.401 -0.326 5.398 1.00 98.75 355 LEU A N 1
ATOM 2725 C CA . LEU A 1 355 ? 1.782 -0.431 6.716 1.00 98.75 355 LEU A CA 1
ATOM 2726 C C . LEU A 1 355 ? 0.408 -1.108 6.634 1.00 98.75 355 LEU A C 1
ATOM 2728 O O . LEU A 1 355 ? -0.250 -1.100 5.594 1.00 98.75 355 LEU A O 1
ATOM 2732 N N . ARG A 1 356 ? -0.058 -1.686 7.747 1.00 98.81 356 ARG A N 1
ATOM 2733 C CA . ARG A 1 356 ? -1.375 -2.349 7.803 1.00 98.81 356 ARG A CA 1
ATOM 2734 C C . ARG A 1 356 ? -2.527 -1.411 7.464 1.00 98.81 356 ARG A C 1
ATOM 2736 O O . ARG A 1 356 ? -3.456 -1.823 6.777 1.00 98.81 356 ARG A O 1
ATOM 2743 N N . GLU A 1 357 ? -2.474 -0.170 7.937 1.00 98.56 357 GLU A N 1
ATOM 2744 C CA . GLU A 1 357 ? -3.496 0.829 7.609 1.00 98.56 357 GLU A CA 1
ATOM 2745 C C . GLU A 1 357 ? -3.458 1.231 6.124 1.00 98.56 357 GLU A C 1
ATOM 2747 O O . GLU A 1 357 ? -4.517 1.335 5.513 1.00 98.56 357 GLU A O 1
ATOM 2752 N N . ASP A 1 358 ? -2.265 1.355 5.524 1.00 98.56 358 ASP A N 1
ATOM 2753 C CA . ASP A 1 358 ? -2.101 1.675 4.099 1.00 98.56 358 ASP A CA 1
ATOM 2754 C C . ASP A 1 358 ? -2.664 0.552 3.224 1.00 98.56 358 ASP A C 1
ATOM 2756 O O . ASP A 1 358 ? -3.391 0.809 2.266 1.00 98.56 358 ASP A O 1
ATOM 2760 N N . LEU A 1 359 ? -2.383 -0.709 3.580 1.00 98.88 359 LEU A N 1
ATOM 2761 C CA . LEU A 1 359 ? -2.942 -1.869 2.887 1.00 98.88 359 LEU A CA 1
ATOM 2762 C C . LEU A 1 359 ? -4.468 -1.795 2.833 1.00 98.88 359 LEU A C 1
ATOM 2764 O O . LEU A 1 359 ? -5.048 -2.026 1.772 1.00 98.88 359 LEU A O 1
ATOM 2768 N N . LEU A 1 360 ? -5.112 -1.494 3.965 1.00 98.81 360 LEU A N 1
ATOM 2769 C CA . LEU A 1 360 ? -6.569 -1.410 4.056 1.00 98.81 360 LEU A CA 1
ATOM 2770 C C . LEU A 1 360 ? -7.097 -0.204 3.287 1.00 98.81 360 LEU A C 1
ATOM 2772 O O . LEU A 1 360 ? -8.022 -0.357 2.491 1.00 98.81 360 LEU A O 1
ATOM 2776 N N . HIS A 1 361 ? -6.473 0.958 3.469 1.00 98.19 361 HIS A N 1
ATOM 2777 C CA . HIS A 1 361 ? -6.838 2.182 2.771 1.00 98.19 361 HIS A CA 1
ATOM 2778 C C . HIS A 1 361 ? -6.792 2.008 1.245 1.00 98.19 361 HIS A C 1
ATOM 2780 O O . HIS A 1 361 ? -7.682 2.490 0.556 1.00 98.19 361 HIS A O 1
ATOM 2786 N N . TRP A 1 362 ? -5.827 1.250 0.712 1.00 98.50 362 TRP A N 1
ATOM 2787 C CA . TRP A 1 362 ? -5.720 1.009 -0.733 1.00 98.50 362 TRP A CA 1
ATOM 2788 C C . TRP A 1 362 ? -6.607 -0.143 -1.219 1.00 98.50 362 TRP A C 1
ATOM 2790 O O . TRP A 1 362 ? -7.155 -0.100 -2.319 1.00 98.50 362 TRP A O 1
ATOM 2800 N N . LYS A 1 363 ? -6.745 -1.214 -0.430 1.00 98.56 363 LYS A N 1
ATOM 2801 C CA . LYS A 1 363 ? -7.460 -2.427 -0.853 1.00 98.56 363 LYS A CA 1
ATOM 2802 C C . LYS A 1 363 ? -8.973 -2.290 -0.742 1.00 98.56 363 LYS A C 1
ATOM 2804 O O . LYS A 1 363 ? -9.685 -2.650 -1.676 1.00 98.56 363 LYS A O 1
ATOM 2809 N N . VAL A 1 364 ? -9.467 -1.778 0.380 1.00 98.56 364 VAL A N 1
ATOM 2810 C CA . VAL A 1 364 ? -10.901 -1.779 0.698 1.00 98.56 364 VAL A CA 1
ATOM 2811 C C . VAL A 1 364 ? -11.737 -0.974 -0.309 1.00 98.56 364 VAL A C 1
ATOM 2813 O O . VAL A 1 364 ? -12.789 -1.476 -0.706 1.00 98.56 364 VAL A O 1
ATOM 2816 N N . PRO A 1 365 ? -11.306 0.192 -0.835 1.00 97.44 365 PRO A N 1
ATOM 2817 C CA . PRO A 1 365 ? -12.051 0.874 -1.897 1.00 97.44 365 PRO A CA 1
ATOM 2818 C C . PRO A 1 365 ? -12.301 0.006 -3.140 1.00 97.44 365 PRO A C 1
ATOM 2820 O O . PRO A 1 365 ? -13.349 0.129 -3.776 1.00 97.44 365 PRO A O 1
ATOM 2823 N N . LEU A 1 366 ? -11.378 -0.906 -3.473 1.00 97.69 366 LEU A N 1
ATOM 2824 C CA . LEU A 1 366 ? -11.525 -1.840 -4.597 1.00 97.69 366 LEU A CA 1
ATOM 2825 C C . LEU A 1 366 ? -12.454 -3.018 -4.286 1.00 97.69 366 LEU A C 1
ATOM 2827 O O . LEU A 1 366 ? -12.977 -3.633 -5.216 1.00 97.69 366 LEU A O 1
ATOM 2831 N N . ASP A 1 367 ? -12.682 -3.313 -3.007 1.00 97.69 367 ASP A N 1
ATOM 2832 C CA . ASP A 1 367 ? -13.679 -4.289 -2.571 1.00 97.69 367 ASP A CA 1
ATOM 2833 C C . ASP A 1 367 ? -15.079 -3.686 -2.602 1.00 97.69 367 ASP A C 1
ATOM 2835 O O . ASP A 1 367 ? -15.997 -4.266 -3.176 1.00 97.69 367 ASP A O 1
ATOM 2839 N N . VAL A 1 368 ? -15.229 -2.493 -2.023 1.00 95.50 368 VAL A N 1
ATOM 2840 C CA . VAL A 1 368 ? -16.529 -1.835 -1.841 1.00 95.50 368 VAL A CA 1
ATOM 2841 C C . VAL A 1 368 ? -17.022 -1.182 -3.139 1.00 95.50 368 VAL A C 1
ATOM 2843 O O . VAL A 1 368 ? -18.227 -1.149 -3.389 1.00 95.50 368 VAL A O 1
ATOM 2846 N N . ARG A 1 369 ? -16.110 -0.665 -3.979 1.00 90.69 369 ARG A N 1
ATOM 2847 C CA . ARG A 1 369 ? -16.386 -0.024 -5.284 1.00 90.69 369 ARG A CA 1
ATOM 2848 C C . ARG A 1 369 ? -17.430 1.103 -5.251 1.00 90.69 369 ARG A C 1
ATOM 2850 O O . ARG A 1 369 ? -18.112 1.375 -6.239 1.00 90.69 369 ARG A O 1
ATOM 2857 N N . ARG A 1 370 ? -17.541 1.785 -4.113 1.00 89.25 370 ARG A N 1
ATOM 2858 C CA . ARG A 1 370 ? -18.384 2.966 -3.877 1.00 89.25 370 ARG A CA 1
ATOM 2859 C C . ARG A 1 370 ? -17.749 3.819 -2.778 1.00 89.25 370 ARG A C 1
ATOM 2861 O O . ARG A 1 370 ? -16.770 3.393 -2.170 1.00 89.25 370 ARG A O 1
ATOM 2868 N N . GLY A 1 371 ? -18.318 4.997 -2.518 1.00 89.56 371 GLY A N 1
ATOM 2869 C CA . GLY A 1 371 ? -17.904 5.825 -1.382 1.00 89.56 371 GLY A CA 1
ATOM 2870 C C . GLY A 1 371 ? -17.950 5.028 -0.077 1.00 89.56 371 GLY A C 1
ATOM 2871 O O . GLY A 1 371 ? -18.911 4.290 0.164 1.00 89.56 371 GLY A O 1
ATOM 2872 N N . LEU A 1 372 ? -16.890 5.147 0.717 1.00 94.50 372 LEU A N 1
ATOM 2873 C CA . LEU A 1 372 ? -16.798 4.508 2.023 1.00 94.50 372 LEU A CA 1
ATOM 2874 C C . LEU A 1 372 ? -17.676 5.266 3.039 1.00 94.50 372 LEU A C 1
ATOM 2876 O O . LEU A 1 372 ? -17.932 6.456 2.844 1.00 94.50 372 LEU A O 1
ATOM 2880 N N . PRO A 1 373 ? -18.202 4.590 4.074 1.00 92.19 373 PRO A N 1
ATOM 2881 C CA . PRO A 1 373 ? -18.899 5.260 5.161 1.00 92.19 373 PRO A CA 1
ATOM 2882 C C . PRO A 1 373 ? -17.924 6.125 5.966 1.00 92.19 373 PRO A C 1
ATOM 2884 O O . PRO A 1 373 ? -16.822 5.672 6.265 1.00 92.19 373 PRO A O 1
ATOM 2887 N N . ASP A 1 374 ? -18.366 7.318 6.369 1.00 92.81 374 ASP A N 1
ATOM 2888 C CA . ASP A 1 374 ? -17.616 8.148 7.314 1.00 92.81 374 ASP A CA 1
ATOM 2889 C C . ASP A 1 374 ? -17.425 7.377 8.629 1.00 92.81 374 ASP A C 1
ATOM 2891 O O . ASP A 1 374 ? -18.395 6.898 9.233 1.00 92.81 374 ASP A O 1
ATOM 2895 N N . ALA A 1 375 ? -16.187 7.282 9.096 1.00 95.38 375 ALA A N 1
ATOM 2896 C CA . ALA A 1 375 ? -15.836 6.571 10.312 1.00 95.38 375 ALA A CA 1
ATOM 2897 C C . ALA A 1 375 ? -15.208 7.493 11.359 1.00 95.38 375 ALA A C 1
ATOM 2899 O O . ALA A 1 375 ? -14.477 8.439 11.067 1.00 95.38 375 ALA A O 1
ATOM 2900 N N . THR A 1 376 ? -15.458 7.168 12.626 1.00 96.75 376 THR A N 1
ATOM 2901 C CA . THR A 1 376 ? -14.736 7.752 13.759 1.00 96.75 376 THR A CA 1
ATOM 2902 C C . THR A 1 376 ? -13.977 6.666 14.506 1.00 96.75 376 THR A C 1
ATOM 2904 O O . THR A 1 376 ? -14.260 5.472 14.368 1.00 96.75 376 THR A O 1
ATOM 2907 N N . VAL A 1 377 ? -13.020 7.079 15.336 1.00 97.94 377 VAL A N 1
ATOM 2908 C CA . VAL A 1 377 ? -12.286 6.159 16.212 1.00 97.94 377 VAL A CA 1
ATOM 2909 C C . VAL A 1 377 ? -13.257 5.380 17.104 1.00 97.94 377 VAL A C 1
ATOM 2911 O O . VAL A 1 377 ? -13.133 4.165 17.219 1.00 97.94 377 VAL A O 1
ATOM 2914 N N . GLU A 1 378 ? -14.274 6.044 17.659 1.00 97.94 378 GLU A N 1
ATOM 2915 C CA . GLU A 1 378 ? -15.285 5.417 18.517 1.00 97.94 378 GLU A CA 1
ATOM 2916 C C . GLU A 1 378 ? -16.090 4.344 17.771 1.00 97.94 378 GLU A C 1
ATOM 2918 O O . GLU A 1 378 ? -16.353 3.279 18.327 1.00 97.94 378 GLU A O 1
ATOM 2923 N N . ALA A 1 379 ? -16.444 4.585 16.503 1.00 97.56 379 ALA A N 1
ATOM 2924 C CA . ALA A 1 379 ? -17.150 3.599 15.686 1.00 97.56 379 ALA A CA 1
ATOM 2925 C C . ALA A 1 379 ? -16.298 2.338 15.450 1.00 97.56 379 ALA A C 1
ATOM 2927 O O . ALA A 1 379 ? -16.814 1.218 15.482 1.00 97.56 379 ALA A O 1
ATOM 2928 N N . ILE A 1 380 ? -14.985 2.496 15.255 1.00 98.12 380 ILE A N 1
ATOM 2929 C CA . ILE A 1 380 ? -14.048 1.370 15.121 1.00 98.12 380 ILE A CA 1
ATOM 2930 C C . ILE A 1 380 ? -13.885 0.631 16.453 1.00 98.12 380 ILE A C 1
ATOM 2932 O O . ILE A 1 380 ? -13.874 -0.600 16.472 1.00 98.12 380 ILE A O 1
ATOM 2936 N N . GLU A 1 381 ? -13.787 1.348 17.573 1.00 97.69 381 GLU A N 1
ATOM 2937 C CA . GLU A 1 381 ? -13.737 0.732 18.904 1.00 97.69 381 GLU A CA 1
ATOM 2938 C C . GLU A 1 381 ? -15.001 -0.088 19.196 1.00 97.69 381 GLU A C 1
ATOM 2940 O O . GLU A 1 381 ? -14.899 -1.195 19.721 1.00 97.69 381 GLU A O 1
ATOM 2945 N N . GLU A 1 382 ? -16.184 0.404 18.818 1.00 97.25 382 GLU A N 1
ATOM 2946 C CA . GLU A 1 382 ? -17.454 -0.299 19.031 1.00 97.25 382 GLU A CA 1
ATOM 2947 C C . GLU A 1 382 ? -17.610 -1.535 18.130 1.00 97.25 382 GLU A C 1
ATOM 2949 O O . GLU A 1 382 ? -18.107 -2.570 18.578 1.00 97.25 382 GLU A O 1
ATOM 2954 N N . THR A 1 383 ? -17.179 -1.448 16.870 1.00 96.50 383 THR A N 1
ATOM 2955 C CA . THR A 1 383 ? -17.344 -2.530 15.884 1.00 96.50 383 THR A CA 1
ATOM 2956 C C . THR A 1 383 ? -16.254 -3.595 15.988 1.00 96.50 383 THR A C 1
ATOM 2958 O O . THR A 1 383 ? -16.554 -4.777 16.173 1.00 96.50 383 THR A O 1
ATOM 2961 N N . TRP A 1 384 ? -14.984 -3.195 15.900 1.00 97.62 384 TRP A N 1
ATOM 2962 C CA . TRP A 1 384 ? -13.838 -4.105 15.933 1.00 97.62 384 TRP A CA 1
ATOM 2963 C C . TRP A 1 384 ? -13.349 -4.429 17.346 1.00 97.62 384 TRP A C 1
ATOM 2965 O O . TRP A 1 384 ? -12.753 -5.488 17.552 1.00 97.62 384 TRP A O 1
ATOM 2975 N N . GLY A 1 385 ? -13.550 -3.538 18.321 1.00 97.50 385 GLY A N 1
ATOM 2976 C CA . GLY A 1 385 ? -12.976 -3.702 19.660 1.00 97.50 385 GLY A CA 1
ATOM 2977 C C . GLY A 1 385 ? -11.458 -3.497 19.709 1.00 97.50 385 GLY A C 1
ATOM 2978 O O . GLY A 1 385 ? -10.792 -4.052 20.589 1.00 97.50 385 GLY A O 1
ATOM 2979 N N . PHE A 1 386 ? -10.884 -2.748 18.760 1.00 98.50 386 PHE A N 1
ATOM 2980 C CA . PHE A 1 386 ? -9.448 -2.472 18.744 1.00 98.50 386 PHE A CA 1
ATOM 2981 C C . PHE A 1 386 ? -9.038 -1.557 19.895 1.00 98.50 386 PHE A C 1
ATOM 2983 O O . PHE A 1 386 ? -9.532 -0.445 20.036 1.00 98.50 386 PHE A O 1
ATOM 2990 N N . GLN A 1 387 ? -8.064 -2.004 20.686 1.00 98.25 387 GLN A N 1
ATOM 2991 C CA . GLN A 1 387 ? -7.510 -1.228 21.801 1.00 98.25 387 GLN A CA 1
ATOM 2992 C C . GLN A 1 387 ? -6.593 -0.090 21.327 1.00 98.25 387 GLN A C 1
ATOM 2994 O O . GLN A 1 387 ? -6.240 0.795 22.102 1.00 98.25 387 GLN A O 1
ATOM 2999 N N . ASP A 1 388 ? -6.166 -0.133 20.066 1.00 98.31 388 ASP A N 1
ATOM 3000 C CA . ASP A 1 388 ? -5.269 0.827 19.435 1.00 98.31 388 ASP A CA 1
ATOM 3001 C C . ASP A 1 388 ? -5.928 1.596 18.278 1.00 98.31 388 ASP A C 1
ATOM 3003 O O . ASP A 1 388 ? -5.223 2.135 17.425 1.00 98.31 388 ASP A O 1
ATOM 3007 N N . ALA A 1 389 ? -7.264 1.699 18.272 1.00 98.19 389 ALA A N 1
ATOM 3008 C CA . ALA A 1 389 ? -8.028 2.430 17.256 1.00 98.19 389 ALA A CA 1
ATOM 3009 C C . ALA A 1 389 ? -7.580 3.897 17.111 1.00 98.19 389 ALA A C 1
ATOM 3011 O O . ALA A 1 389 ? -7.472 4.409 16.001 1.00 98.19 389 ALA A O 1
ATOM 3012 N N . THR A 1 390 ? -7.201 4.546 18.218 1.00 97.94 390 THR A N 1
ATOM 3013 C CA . THR A 1 390 ? -6.649 5.918 18.242 1.00 97.94 390 THR A CA 1
ATOM 3014 C C . THR A 1 390 ? -5.343 6.096 17.457 1.00 97.94 390 THR A C 1
ATOM 3016 O O . THR A 1 390 ? -4.905 7.225 17.247 1.00 97.94 390 THR A O 1
ATOM 3019 N N . ARG A 1 391 ? -4.683 5.005 17.043 1.00 98.25 391 ARG A N 1
ATOM 3020 C CA . ARG A 1 391 ? -3.438 5.035 16.257 1.00 98.25 391 ARG A CA 1
ATOM 3021 C C . ARG A 1 391 ? -3.661 4.909 14.750 1.00 98.25 391 ARG A C 1
ATOM 3023 O O . ARG A 1 391 ? -2.677 4.991 14.010 1.00 98.25 391 ARG A O 1
ATOM 3030 N N . ILE A 1 392 ? -4.893 4.649 14.317 1.00 98.12 392 ILE A N 1
ATOM 3031 C CA . ILE A 1 392 ? -5.272 4.558 12.904 1.00 98.12 392 ILE A CA 1
ATOM 3032 C C . ILE A 1 392 ? -5.275 5.976 12.330 1.00 98.12 392 ILE A C 1
ATOM 3034 O O . ILE A 1 392 ? -5.763 6.902 12.978 1.00 98.12 392 ILE A O 1
ATOM 3038 N N . SER A 1 393 ? -4.680 6.164 11.152 1.00 95.88 393 SER A N 1
ATOM 3039 C CA . SER A 1 393 ? -4.708 7.467 10.483 1.00 95.88 393 SER A CA 1
ATOM 3040 C C . SER A 1 393 ? -6.132 7.847 10.062 1.00 95.88 393 SER A C 1
ATOM 3042 O O . SER A 1 393 ? -6.966 6.972 9.827 1.00 95.88 393 SER A O 1
ATOM 3044 N N . ALA A 1 394 ? -6.420 9.147 9.955 1.00 93.69 394 ALA A N 1
ATOM 3045 C CA . ALA A 1 394 ? -7.755 9.625 9.588 1.00 93.69 394 ALA A CA 1
ATOM 3046 C C . ALA A 1 394 ? -8.198 9.084 8.218 1.00 93.69 394 ALA A C 1
ATOM 3048 O O . ALA A 1 394 ? -9.351 8.707 8.043 1.00 93.69 394 ALA A O 1
ATOM 3049 N N . GLU A 1 395 ? -7.258 8.964 7.283 1.00 90.25 395 GLU A N 1
ATOM 3050 C CA . GLU A 1 395 ? -7.473 8.469 5.924 1.00 90.25 395 GLU A CA 1
ATOM 3051 C C . GLU A 1 395 ? -7.869 6.983 5.903 1.00 90.25 395 GLU A C 1
ATOM 3053 O O . GLU A 1 395 ? -8.573 6.531 5.001 1.00 90.25 395 GLU A O 1
ATOM 3058 N N . ALA A 1 396 ? -7.439 6.202 6.898 1.00 97.00 396 ALA A N 1
ATOM 3059 C CA . ALA A 1 396 ? -7.696 4.767 6.958 1.00 97.00 396 ALA A CA 1
ATOM 3060 C C . ALA A 1 396 ? -8.955 4.393 7.761 1.00 97.00 396 ALA A C 1
ATOM 3062 O O . ALA A 1 396 ? -9.386 3.240 7.677 1.00 97.00 396 ALA A O 1
ATOM 3063 N N . LEU A 1 397 ? -9.556 5.319 8.525 1.00 97.94 397 LEU A N 1
ATOM 3064 C CA . LEU A 1 397 ? -10.708 5.017 9.390 1.00 97.94 397 LEU A CA 1
ATOM 3065 C C . LEU A 1 397 ? -11.878 4.428 8.591 1.00 97.94 397 LEU A C 1
ATOM 3067 O O . LEU A 1 397 ? -12.396 3.366 8.944 1.00 97.94 397 LEU A 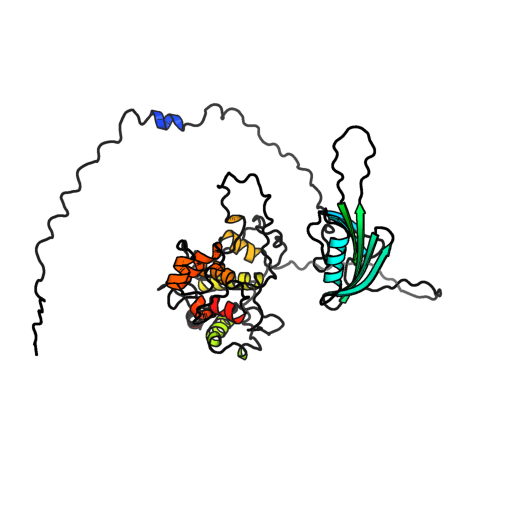O 1
ATOM 3071 N N . ASP A 1 398 ? -12.243 5.078 7.486 1.00 97.38 398 ASP A N 1
ATOM 3072 C CA . ASP A 1 398 ? -13.382 4.686 6.649 1.00 97.38 398 ASP A CA 1
ATOM 3073 C C . ASP A 1 398 ? -13.170 3.297 6.033 1.00 97.38 398 ASP A C 1
ATOM 3075 O O . ASP A 1 398 ? -14.084 2.471 5.979 1.00 97.38 398 ASP A O 1
ATOM 3079 N N . ALA A 1 399 ? -11.932 2.998 5.626 1.00 98.31 399 ALA A N 1
ATOM 3080 C CA . ALA A 1 399 ? -11.557 1.691 5.097 1.00 98.31 399 ALA A CA 1
ATOM 3081 C C . ALA A 1 399 ? -11.638 0.599 6.172 1.00 98.31 399 ALA A C 1
ATOM 3083 O O . ALA A 1 399 ? -12.146 -0.490 5.910 1.00 98.31 399 ALA A O 1
ATOM 3084 N N . VAL A 1 400 ? -11.186 0.880 7.397 1.00 98.56 400 VAL A N 1
ATOM 3085 C CA . VAL A 1 400 ? -11.256 -0.074 8.515 1.00 98.56 400 VAL A CA 1
ATOM 3086 C C . VAL A 1 400 ? -12.708 -0.370 8.902 1.00 98.56 400 VAL A C 1
ATOM 3088 O O . VAL A 1 400 ? -13.048 -1.530 9.155 1.00 98.56 400 VAL A O 1
ATOM 3091 N N . LEU A 1 401 ? -13.573 0.648 8.928 1.00 98.50 401 LEU A N 1
ATOM 3092 C CA . LEU A 1 401 ? -14.998 0.461 9.197 1.00 98.50 401 LEU A CA 1
ATOM 3093 C C . LEU A 1 401 ? -15.677 -0.327 8.068 1.00 98.50 401 LEU A C 1
ATOM 3095 O O . LEU A 1 401 ? -16.362 -1.311 8.335 1.00 98.50 401 LEU A O 1
ATOM 3099 N N . ALA A 1 402 ? -15.442 0.035 6.807 1.00 98.19 402 ALA A N 1
ATOM 3100 C CA . ALA A 1 402 ? -16.025 -0.674 5.670 1.00 98.19 402 ALA A CA 1
ATOM 3101 C C . ALA A 1 402 ? -15.575 -2.144 5.583 1.00 98.19 402 ALA A C 1
ATOM 3103 O O . ALA A 1 402 ? -16.364 -3.016 5.213 1.00 98.19 402 ALA A O 1
ATOM 3104 N N . ASP A 1 403 ? -14.329 -2.444 5.965 1.00 98.50 403 ASP A N 1
ATOM 3105 C CA . ASP A 1 403 ? -13.829 -3.819 6.038 1.00 98.50 403 ASP A CA 1
ATOM 3106 C C . ASP A 1 403 ? -14.588 -4.651 7.086 1.00 98.50 403 ASP A C 1
ATOM 3108 O O . ASP A 1 403 ? -14.876 -5.826 6.849 1.00 98.50 403 ASP A O 1
ATOM 3112 N N . PHE A 1 404 ? -14.981 -4.042 8.216 1.00 97.75 404 PHE A N 1
ATOM 3113 C CA . PHE A 1 404 ? -15.835 -4.697 9.213 1.00 97.75 404 PHE A CA 1
ATOM 3114 C C . PHE A 1 404 ? -17.180 -5.101 8.615 1.00 97.75 404 PHE A C 1
ATOM 3116 O O . PHE A 1 404 ? -17.621 -6.243 8.794 1.00 97.75 404 PHE A O 1
ATOM 3123 N N . GLU A 1 405 ? -17.811 -4.163 7.905 1.00 95.81 405 GLU A N 1
ATOM 3124 C CA . GLU A 1 405 ? -19.123 -4.332 7.279 1.00 95.81 405 GLU A CA 1
ATOM 3125 C C . GLU A 1 405 ? -19.120 -5.397 6.177 1.00 95.81 405 GLU A C 1
ATOM 3127 O O . GLU A 1 405 ? -20.170 -5.971 5.881 1.00 95.81 405 GLU A O 1
ATOM 3132 N N . ASN A 1 406 ? -17.950 -5.714 5.610 1.00 96.06 406 ASN A N 1
ATOM 3133 C CA . ASN A 1 406 ? -17.790 -6.807 4.651 1.00 96.06 406 ASN A CA 1
ATOM 3134 C C . ASN A 1 406 ? -17.796 -8.206 5.310 1.00 96.06 406 ASN A C 1
ATOM 3136 O O . ASN A 1 406 ? -17.676 -9.227 4.632 1.00 96.06 406 ASN A O 1
ATOM 3140 N N . GLY A 1 407 ? -17.949 -8.283 6.637 1.00 94.75 407 GLY A N 1
ATOM 3141 C CA . GLY A 1 407 ? -18.206 -9.529 7.359 1.00 94.75 407 GLY A CA 1
ATOM 3142 C C . GLY A 1 407 ? -17.103 -10.571 7.162 1.00 94.75 407 GLY A C 1
ATOM 3143 O O . GLY A 1 407 ? -15.922 -10.290 7.371 1.00 94.75 407 GLY A O 1
ATOM 3144 N N . GLU A 1 408 ? -17.479 -11.782 6.756 1.00 92.06 408 GLU A N 1
ATOM 3145 C CA . GLU A 1 408 ? -16.540 -12.891 6.519 1.00 92.06 408 GLU A CA 1
ATOM 3146 C C . GLU A 1 408 ? -15.566 -12.623 5.356 1.00 92.06 408 GLU A C 1
ATOM 3148 O O . GLU A 1 408 ? -14.519 -13.260 5.264 1.00 92.06 408 GLU A O 1
ATOM 3153 N N . HIS A 1 409 ? -15.863 -11.642 4.497 1.00 95.50 409 HIS A N 1
ATOM 3154 C CA . HIS A 1 409 ? -14.988 -11.221 3.400 1.00 95.50 409 HIS A CA 1
ATOM 3155 C C . HIS A 1 409 ? -14.008 -10.103 3.795 1.00 95.50 409 HIS A C 1
ATOM 3157 O O . HIS A 1 409 ? -13.258 -9.618 2.946 1.00 95.50 409 HIS A O 1
ATOM 3163 N N . SER A 1 410 ? -13.973 -9.729 5.077 1.00 98.12 410 SER A N 1
ATOM 3164 C CA . SER A 1 410 ? -13.004 -8.793 5.654 1.00 98.12 410 SER A CA 1
ATOM 3165 C C . SER A 1 410 ? -11.556 -9.196 5.356 1.00 98.12 410 SER A C 1
ATOM 3167 O O . SER A 1 410 ? -11.131 -10.332 5.595 1.00 98.12 410 SER A O 1
ATOM 3169 N N . ASN A 1 411 ? -10.769 -8.223 4.901 1.00 98.62 411 ASN A N 1
ATOM 3170 C CA . ASN A 1 411 ? -9.331 -8.356 4.740 1.00 98.62 411 ASN A CA 1
ATOM 3171 C C . ASN A 1 411 ? -8.646 -8.500 6.105 1.00 98.62 411 ASN A C 1
ATOM 3173 O O . ASN A 1 411 ? -7.773 -9.350 6.240 1.00 98.62 411 ASN A O 1
ATOM 3177 N N . ILE A 1 412 ? -9.064 -7.760 7.141 1.00 98.62 412 ILE A N 1
ATOM 3178 C CA . ILE A 1 412 ? -8.495 -7.886 8.496 1.00 98.62 412 ILE A CA 1
ATOM 3179 C C . ILE A 1 412 ? -8.637 -9.322 9.015 1.00 98.62 412 ILE A C 1
ATOM 3181 O O . ILE A 1 412 ? -7.654 -9.904 9.476 1.00 98.62 412 ILE A O 1
ATOM 3185 N N . ARG A 1 413 ? -9.832 -9.922 8.907 1.00 97.62 413 ARG A N 1
ATOM 3186 C CA . ARG A 1 413 ? -10.078 -11.305 9.359 1.00 97.62 413 ARG A CA 1
ATOM 3187 C C . ARG A 1 413 ? -9.257 -12.315 8.564 1.00 97.62 413 ARG A C 1
ATOM 3189 O O . ARG A 1 413 ? -8.691 -13.226 9.162 1.00 97.62 413 ARG A O 1
ATOM 3196 N N . ARG A 1 414 ? -9.173 -12.148 7.240 1.00 97.75 414 ARG A N 1
ATOM 3197 C CA . ARG A 1 414 ? -8.414 -13.047 6.356 1.00 97.75 414 ARG A CA 1
ATOM 3198 C C . ARG A 1 414 ? -6.910 -12.978 6.612 1.00 97.75 414 ARG A C 1
ATOM 3200 O O . ARG A 1 414 ? -6.254 -14.010 6.659 1.00 97.75 414 ARG A O 1
ATOM 3207 N N . VAL A 1 415 ? -6.379 -11.767 6.758 1.00 98.19 415 VAL A N 1
ATOM 3208 C CA . VAL A 1 415 ? -4.936 -11.506 6.774 1.00 98.19 415 VAL A CA 1
ATOM 3209 C C . VAL A 1 415 ? -4.357 -11.605 8.185 1.00 98.19 415 VAL A C 1
ATOM 3211 O O . VAL A 1 415 ? -3.310 -12.213 8.377 1.00 98.19 415 VAL A O 1
ATOM 3214 N N . PHE A 1 416 ? -5.029 -11.029 9.185 1.00 97.38 416 PHE A N 1
ATOM 3215 C CA . PHE A 1 416 ? -4.509 -10.928 10.555 1.00 97.38 416 PHE A CA 1
ATOM 3216 C C . PHE A 1 416 ? -5.211 -11.865 11.545 1.00 97.38 416 PHE A C 1
ATOM 3218 O O . PHE A 1 416 ? -4.788 -11.968 12.699 1.00 97.38 416 PHE A O 1
ATOM 3225 N N . GLY A 1 417 ? -6.270 -12.554 11.112 1.00 95.75 417 GLY A N 1
ATOM 3226 C CA . GLY A 1 417 ? -7.083 -13.399 11.977 1.00 95.75 417 GLY A CA 1
ATOM 3227 C C . GLY A 1 417 ? -7.854 -12.600 13.031 1.00 95.75 417 GLY A C 1
ATOM 3228 O O . GLY A 1 417 ? -8.091 -11.398 12.905 1.00 95.75 417 GLY A O 1
ATOM 3229 N N . TYR A 1 418 ? -8.263 -13.281 14.102 1.00 94.81 418 TYR A N 1
ATOM 3230 C CA . TYR A 1 418 ? -8.856 -12.612 15.258 1.00 94.81 418 TYR A CA 1
ATOM 3231 C C . TYR A 1 418 ? -7.799 -11.769 15.979 1.00 94.81 418 TYR A C 1
ATOM 3233 O O . TYR A 1 418 ? -6.822 -12.304 16.507 1.00 94.81 418 TYR A O 1
ATOM 3241 N N . THR A 1 419 ? -8.027 -10.460 16.059 1.00 95.69 419 THR A N 1
ATOM 3242 C CA . THR A 1 419 ? -7.173 -9.536 16.805 1.00 95.69 419 THR A CA 1
ATOM 3243 C C . THR A 1 419 ? -7.997 -8.442 17.478 1.00 95.69 419 THR A C 1
ATOM 3245 O O . THR A 1 419 ? -9.014 -8.005 16.954 1.00 95.69 419 THR A O 1
ATOM 3248 N N . THR A 1 420 ? -7.533 -7.981 18.639 1.00 96.31 420 THR A N 1
ATOM 3249 C CA . THR A 1 420 ? -8.020 -6.760 19.311 1.00 96.31 420 THR A CA 1
ATOM 3250 C C . THR A 1 420 ? -6.981 -5.633 19.257 1.00 96.31 420 THR A C 1
ATOM 3252 O O . THR A 1 420 ? -7.105 -4.638 19.966 1.00 96.31 420 THR A O 1
ATOM 3255 N N . LEU A 1 421 ? -5.902 -5.832 18.495 1.00 97.94 421 LEU A N 1
ATOM 3256 C CA . LEU A 1 421 ? -4.840 -4.865 18.232 1.00 97.94 421 LEU A CA 1
ATOM 3257 C C . LEU A 1 421 ? -4.555 -4.884 16.733 1.00 97.94 421 LEU A C 1
ATOM 3259 O O . LEU A 1 421 ? -3.955 -5.840 16.229 1.00 97.94 421 LEU A O 1
ATOM 3263 N N . LEU A 1 422 ? -4.978 -3.848 16.018 1.00 98.50 422 LEU A N 1
ATOM 3264 C CA . LEU A 1 422 ? -4.726 -3.772 14.580 1.00 98.50 422 LEU A CA 1
ATOM 3265 C C . LEU A 1 422 ? -3.226 -3.593 14.306 1.00 98.50 422 LEU A C 1
ATOM 3267 O O . LEU A 1 422 ? -2.669 -4.194 13.385 1.00 98.50 422 LEU A O 1
ATOM 3271 N N . GLN A 1 423 ? -2.554 -2.817 15.159 1.00 98.56 423 GLN A N 1
ATOM 3272 C CA . GLN A 1 423 ? -1.187 -2.341 14.981 1.00 98.56 423 GLN A CA 1
ATOM 3273 C C . GLN A 1 423 ? -1.043 -1.599 13.642 1.00 98.56 423 GLN A C 1
ATOM 3275 O O . GLN A 1 423 ? -0.277 -2.040 12.785 1.00 98.56 423 GLN A O 1
ATOM 3280 N N . PRO A 1 424 ? -1.762 -0.477 13.435 1.00 98.56 424 PRO A N 1
ATOM 3281 C CA . PRO A 1 424 ? -1.896 0.160 12.120 1.00 98.56 424 PRO A CA 1
ATOM 3282 C C . PRO A 1 424 ? -0.556 0.545 11.476 1.00 98.56 424 PRO A C 1
ATOM 3284 O O . PRO A 1 424 ? -0.414 0.459 10.262 1.00 98.56 424 PRO A O 1
ATOM 3287 N N . LYS A 1 425 ? 0.454 0.876 12.295 1.00 98.31 425 LYS A N 1
ATOM 3288 C CA . LYS A 1 425 ? 1.813 1.242 11.854 1.00 98.31 425 LYS A CA 1
ATOM 3289 C C . LYS A 1 425 ? 2.781 0.056 11.727 1.00 98.31 425 LYS A C 1
ATOM 3291 O O . LYS A 1 425 ? 3.987 0.259 11.617 1.00 98.31 425 LYS A O 1
ATOM 3296 N N . LYS A 1 426 ? 2.303 -1.185 11.844 1.00 98.44 426 LYS A N 1
ATOM 3297 C CA . LYS A 1 426 ? 3.145 -2.372 11.668 1.00 98.44 426 LYS A CA 1
ATOM 3298 C C . LYS A 1 426 ? 3.318 -2.647 10.166 1.00 98.44 426 LYS A C 1
ATOM 3300 O O . LYS A 1 426 ? 2.316 -2.597 9.452 1.00 98.44 426 LYS A O 1
ATOM 3305 N N . PRO A 1 427 ? 4.537 -2.965 9.697 1.00 98.69 427 PRO A N 1
ATOM 3306 C CA . PRO A 1 427 ? 4.745 -3.445 8.338 1.00 98.69 427 PRO A CA 1
ATOM 3307 C C . PRO A 1 427 ? 3.969 -4.732 8.054 1.00 98.69 427 PRO A C 1
ATOM 3309 O O . PRO A 1 427 ? 3.883 -5.614 8.913 1.00 98.69 427 PRO A O 1
ATOM 3312 N N . VAL A 1 428 ? 3.436 -4.829 6.842 1.00 98.75 428 VAL A N 1
ATOM 3313 C CA . VAL A 1 428 ? 2.760 -6.012 6.307 1.00 98.75 428 VAL A CA 1
ATOM 3314 C C . VAL A 1 428 ? 3.797 -6.962 5.714 1.00 98.75 428 VAL A C 1
ATOM 3316 O O . VAL A 1 428 ? 4.710 -6.518 5.014 1.00 98.75 428 VAL A O 1
ATOM 3319 N N . THR A 1 429 ? 3.664 -8.266 5.960 1.00 98.81 429 THR A N 1
ATOM 3320 C CA . THR A 1 429 ? 4.518 -9.267 5.299 1.00 98.81 429 THR A CA 1
ATOM 3321 C C . THR A 1 429 ? 4.039 -9.577 3.883 1.00 98.81 429 THR A C 1
ATOM 3323 O O . THR A 1 429 ? 2.887 -9.348 3.515 1.00 98.81 429 THR A O 1
ATOM 3326 N N . ARG A 1 430 ? 4.901 -10.148 3.047 1.00 98.75 430 ARG A N 1
ATOM 3327 C CA . ARG A 1 430 ? 4.525 -10.505 1.673 1.00 98.75 430 ARG A CA 1
ATOM 3328 C C . ARG A 1 430 ? 3.426 -11.568 1.606 1.00 98.75 430 ARG A C 1
ATOM 3330 O O . ARG A 1 430 ? 2.564 -11.477 0.733 1.00 98.75 430 ARG A O 1
ATOM 3337 N N . ALA A 1 431 ? 3.390 -12.514 2.546 1.00 98.75 431 ALA A N 1
ATOM 3338 C CA . ALA A 1 431 ? 2.292 -13.474 2.672 1.00 98.75 431 ALA A CA 1
ATOM 3339 C C . ALA A 1 431 ? 0.973 -12.811 3.107 1.00 98.75 431 ALA A C 1
ATOM 3341 O O . ALA A 1 431 ? -0.082 -13.119 2.546 1.00 98.75 431 ALA A O 1
ATOM 3342 N N . GLU A 1 432 ? 1.022 -11.874 4.061 1.00 98.88 432 GLU A N 1
ATOM 3343 C CA . GLU A 1 432 ? -0.146 -11.087 4.477 1.00 98.88 432 GLU A CA 1
ATOM 3344 C C . GLU A 1 432 ? -0.702 -10.266 3.289 1.00 98.88 432 GLU A C 1
ATOM 3346 O O . GLU A 1 432 ? -1.900 -10.303 3.002 1.00 98.88 432 GLU A O 1
ATOM 3351 N N . ALA A 1 433 ? 0.176 -9.590 2.540 1.00 98.88 433 ALA A N 1
ATOM 3352 C CA . ALA A 1 433 ? -0.189 -8.797 1.367 1.00 98.88 433 ALA A CA 1
ATOM 3353 C C . ALA A 1 433 ? -0.744 -9.645 0.210 1.00 98.88 433 ALA A C 1
ATOM 3355 O O . ALA A 1 433 ? -1.697 -9.239 -0.445 1.00 98.88 433 ALA A O 1
ATOM 3356 N N . ALA A 1 434 ? -0.193 -10.834 -0.048 1.00 98.81 434 ALA A N 1
ATOM 3357 C CA . ALA A 1 434 ? -0.759 -11.746 -1.043 1.00 98.81 434 ALA A CA 1
ATOM 3358 C C . ALA A 1 434 ? -2.157 -12.225 -0.623 1.00 98.81 434 ALA A C 1
ATOM 3360 O O . ALA A 1 434 ? -3.079 -12.251 -1.436 1.00 98.81 434 ALA A O 1
ATOM 3361 N N . SER A 1 435 ? -2.338 -12.532 0.663 1.00 98.81 435 SER A N 1
ATOM 3362 C CA . SER A 1 435 ? -3.619 -12.997 1.199 1.00 98.81 435 SER A CA 1
ATOM 3363 C C . SER A 1 435 ? -4.720 -11.938 1.094 1.00 98.81 435 SER A C 1
ATOM 3365 O O . SER A 1 435 ? -5.873 -12.285 0.838 1.00 98.81 435 SER A O 1
ATOM 3367 N N . SER A 1 436 ? -4.402 -10.642 1.226 1.00 98.81 436 SER A N 1
ATOM 3368 C CA . SER A 1 436 ? -5.401 -9.574 1.040 1.00 98.81 436 SER A CA 1
ATOM 3369 C C . SER A 1 436 ? -5.975 -9.559 -0.384 1.00 98.81 436 SER A C 1
ATOM 3371 O O . SER A 1 436 ? -7.158 -9.275 -0.565 1.00 98.81 436 SER A O 1
ATOM 3373 N N . LEU A 1 437 ? -5.170 -9.931 -1.384 1.00 98.81 437 LEU A N 1
ATOM 3374 C CA . LEU A 1 437 ? -5.529 -9.950 -2.806 1.00 98.81 437 LEU A CA 1
ATOM 3375 C C . LEU A 1 437 ? -6.276 -11.217 -3.244 1.00 98.81 437 LEU A C 1
ATOM 3377 O O . LEU A 1 437 ? -6.671 -11.310 -4.405 1.00 98.81 437 LEU A O 1
ATOM 3381 N N . TRP A 1 438 ? -6.494 -12.177 -2.339 1.00 98.62 438 TRP A N 1
ATOM 3382 C CA . TRP A 1 438 ? -7.169 -13.438 -2.656 1.00 98.62 438 TRP A CA 1
ATOM 3383 C C . TRP A 1 438 ? -8.617 -13.259 -3.119 1.00 98.62 438 TRP A C 1
ATOM 3385 O O . TRP A 1 438 ? -9.140 -14.103 -3.839 1.00 98.62 438 TRP A O 1
ATOM 3395 N N . SER A 1 439 ? -9.282 -12.167 -2.750 1.00 98.31 439 SER A N 1
ATOM 3396 C CA . SER A 1 439 ? -10.621 -11.871 -3.255 1.00 98.31 439 SER A CA 1
ATOM 3397 C C . SER A 1 439 ? -10.868 -10.378 -3.394 1.00 98.31 439 SER A C 1
ATOM 3399 O O . SER A 1 439 ? -10.310 -9.576 -2.639 1.00 98.31 439 SER A O 1
ATOM 3401 N N . PHE A 1 440 ? -11.772 -10.030 -4.307 1.00 98.19 440 PHE A N 1
ATOM 3402 C CA . PHE A 1 440 ? -12.311 -8.684 -4.469 1.00 98.19 440 PHE A CA 1
ATOM 3403 C C . PHE A 1 440 ? -13.832 -8.710 -4.449 1.00 98.19 440 PHE A C 1
ATOM 3405 O O . PHE A 1 440 ? -14.442 -9.628 -4.991 1.00 98.19 440 PHE A O 1
ATOM 3412 N N . GLY A 1 441 ? -14.429 -7.666 -3.889 1.00 94.81 441 GLY A N 1
ATOM 3413 C CA . GLY A 1 441 ? -15.873 -7.458 -3.881 1.00 94.81 441 GLY A CA 1
ATOM 3414 C C . GLY A 1 441 ? -16.437 -7.296 -2.475 1.00 94.81 441 GLY A C 1
ATOM 3415 O O . GLY A 1 441 ? -15.735 -7.430 -1.467 1.00 94.81 441 GLY A O 1
ATOM 3416 N N . TYR A 1 442 ? -17.728 -7.000 -2.424 1.00 93.69 442 TYR A N 1
ATOM 3417 C CA . TYR A 1 442 ? -18.431 -6.659 -1.199 1.00 93.69 442 TYR A CA 1
ATOM 3418 C C . TYR A 1 442 ? -19.699 -7.495 -1.077 1.00 93.69 442 TYR A C 1
ATOM 3420 O O . TYR A 1 442 ? -20.486 -7.578 -2.023 1.00 93.69 442 TYR A O 1
ATOM 3428 N N . GLN A 1 443 ? -19.900 -8.101 0.093 1.00 87.19 443 GLN A N 1
ATOM 3429 C CA . GLN A 1 443 ? -21.061 -8.942 0.394 1.00 87.19 443 GLN A CA 1
ATOM 3430 C C . GLN A 1 443 ? -21.267 -10.046 -0.665 1.00 87.19 443 GLN A C 1
ATOM 3432 O O . GLN A 1 443 ? -20.391 -10.884 -0.853 1.00 87.19 443 GLN A O 1
ATOM 3437 N N . ASP A 1 444 ? -22.403 -10.056 -1.364 1.00 86.62 444 ASP A N 1
ATOM 3438 C CA . ASP A 1 444 ? -22.787 -11.133 -2.285 1.00 86.62 444 ASP A CA 1
ATOM 3439 C C . ASP A 1 444 ? -22.070 -11.075 -3.654 1.00 86.62 444 ASP A C 1
ATOM 3441 O O . ASP A 1 444 ? -22.266 -11.958 -4.489 1.00 86.62 444 ASP A O 1
ATOM 3445 N N . GLU A 1 445 ? -21.248 -10.051 -3.912 1.00 89.31 445 GLU A N 1
ATOM 3446 C CA . GLU A 1 445 ? -20.562 -9.830 -5.200 1.00 89.31 445 GLU A CA 1
ATOM 3447 C C . GLU A 1 445 ? -19.059 -10.167 -5.158 1.00 89.31 445 GLU A C 1
ATOM 3449 O O . GLU A 1 445 ? -18.272 -9.668 -5.965 1.00 89.31 445 GLU A O 1
ATOM 3454 N N . VAL A 1 446 ? -18.637 -11.010 -4.214 1.00 94.31 446 VAL A N 1
ATOM 3455 C CA . VAL A 1 446 ? -17.229 -11.386 -4.048 1.00 94.31 446 VAL A CA 1
ATOM 3456 C C . VAL A 1 446 ? -16.779 -12.369 -5.128 1.00 94.31 446 VAL A C 1
ATOM 3458 O O . VAL A 1 446 ? -17.422 -13.383 -5.387 1.00 94.31 446 VAL A O 1
ATOM 3461 N N . ARG A 1 447 ? -15.624 -12.079 -5.725 1.00 95.38 447 ARG A N 1
ATOM 3462 C CA . ARG A 1 447 ? -14.862 -12.971 -6.602 1.00 95.38 447 ARG A CA 1
ATOM 3463 C C . ARG A 1 447 ? -13.612 -13.420 -5.861 1.00 95.38 447 ARG A C 1
ATOM 3465 O O . ARG A 1 447 ? -12.869 -12.567 -5.370 1.00 95.38 447 ARG A O 1
ATOM 3472 N N . SER A 1 448 ? -13.364 -14.725 -5.792 1.00 97.44 448 SER A N 1
ATOM 3473 C CA . SER A 1 448 ? -12.168 -15.291 -5.156 1.00 97.44 448 SER A CA 1
ATOM 3474 C C . SER A 1 448 ? -11.147 -15.806 -6.173 1.00 97.44 448 SER A C 1
ATOM 3476 O O . SER A 1 448 ? -11.481 -16.092 -7.324 1.00 97.44 448 SER A O 1
ATOM 3478 N N . ALA A 1 449 ? -9.886 -15.911 -5.757 1.00 97.69 449 ALA A N 1
ATOM 3479 C CA . ALA A 1 449 ? -8.815 -16.447 -6.585 1.00 97.69 449 ALA A CA 1
ATOM 3480 C C . ALA A 1 449 ? -9.089 -17.908 -6.952 1.00 97.69 449 ALA A C 1
ATOM 3482 O O . ALA A 1 449 ? -8.867 -18.288 -8.100 1.00 97.69 449 ALA A O 1
ATOM 3483 N N . SER A 1 450 ? -9.646 -18.689 -6.020 1.00 96.62 450 SER A N 1
ATOM 3484 C CA . SER A 1 450 ? -10.068 -20.066 -6.280 1.00 96.62 450 SER A CA 1
ATOM 3485 C C . SER A 1 450 ? -11.118 -20.140 -7.388 1.00 96.62 450 SER A C 1
ATOM 3487 O O . SER A 1 450 ? -10.947 -20.925 -8.316 1.00 96.62 450 SER A O 1
ATOM 3489 N N . ASP A 1 451 ? -12.141 -19.273 -7.372 1.00 95.25 451 ASP A N 1
ATOM 3490 C CA . ASP A 1 451 ? -13.156 -19.256 -8.439 1.00 95.25 451 ASP A CA 1
ATOM 3491 C C . ASP A 1 451 ? -12.528 -18.919 -9.797 1.00 95.25 451 ASP A C 1
ATOM 3493 O O . ASP A 1 451 ? -12.901 -19.478 -10.827 1.00 95.25 451 ASP A O 1
ATOM 3497 N N . LEU A 1 452 ? -11.568 -17.990 -9.825 1.00 95.19 452 LEU A N 1
ATOM 3498 C CA . LEU A 1 452 ? -10.854 -17.640 -11.051 1.00 95.19 452 LEU A CA 1
ATOM 3499 C C . LEU A 1 452 ? -10.053 -18.828 -11.598 1.00 95.19 452 LEU A C 1
ATOM 3501 O O . LEU A 1 452 ? -10.150 -19.120 -12.787 1.00 95.19 452 LEU A O 1
ATOM 3505 N N . ILE A 1 453 ? -9.307 -19.525 -10.739 1.00 95.75 453 ILE A N 1
ATOM 3506 C CA . ILE A 1 453 ? -8.503 -20.699 -11.112 1.00 95.75 453 ILE A CA 1
ATOM 3507 C C . ILE A 1 453 ? -9.393 -21.836 -11.622 1.00 95.75 453 ILE A C 1
ATOM 3509 O O . ILE A 1 453 ? -9.055 -22.492 -12.608 1.00 95.75 453 ILE A O 1
ATOM 3513 N N . GLU A 1 454 ? -10.531 -22.079 -10.970 1.00 94.06 454 GLU A N 1
ATOM 3514 C CA . GLU A 1 454 ? -11.491 -23.101 -11.396 1.00 94.06 454 GLU A CA 1
ATOM 3515 C C . GLU A 1 454 ? -12.086 -22.798 -12.775 1.00 94.06 454 GLU A C 1
ATOM 3517 O O . GLU A 1 454 ? -12.338 -23.723 -13.538 1.00 94.06 454 GLU A O 1
ATOM 3522 N N . ASN A 1 455 ? -12.277 -21.521 -13.116 1.00 89.44 455 ASN A N 1
ATOM 3523 C CA . ASN A 1 455 ? -12.814 -21.110 -14.415 1.00 89.44 455 ASN A CA 1
ATOM 3524 C C . ASN A 1 455 ? -11.767 -21.095 -15.550 1.00 89.44 455 ASN A C 1
ATOM 3526 O O . ASN A 1 455 ? -12.149 -21.038 -16.721 1.00 89.44 455 ASN A O 1
ATOM 3530 N N . GLU A 1 456 ? -10.468 -21.106 -15.231 1.00 84.19 456 GLU A N 1
ATOM 3531 C CA . GLU A 1 456 ? -9.372 -21.152 -16.214 1.00 84.19 456 GLU A CA 1
ATOM 3532 C C . GLU A 1 456 ? -8.993 -22.583 -16.643 1.00 84.19 456 GLU A C 1
ATOM 3534 O O . GLU A 1 456 ? -8.350 -22.753 -17.684 1.00 84.19 456 GLU A O 1
ATOM 3539 N N . ASN A 1 457 ? -9.404 -23.597 -15.871 1.00 67.06 457 ASN A N 1
ATOM 3540 C CA . ASN A 1 457 ? -9.175 -25.024 -16.137 1.00 67.06 457 ASN A CA 1
ATOM 3541 C C . ASN A 1 457 ? -10.402 -25.701 -16.761 1.00 67.06 457 ASN A C 1
ATOM 3543 O O . ASN A 1 457 ? -10.198 -26.630 -17.582 1.00 67.06 457 ASN A O 1
#